Protein AF-0000000074026191 (afdb_homodimer)

Nearest PDB structures (foldseek):
  4g1u-assembly1_B  TM=5.369E-01  e=2.437E-03  Yersinia pestis
  7ytw-assembly1_A  TM=1.952E-01  e=1.202E+00  Mus musculus
  5tsb-assembly1_A  TM=1.803E-01  e=7.243E+00  Bordetella bronchiseptica RB50
  4g1u-assembly1_B  TM=5.316E-01  e=2.113E-03  Yersinia pestis
  5b57-assembly1_A  TM=4.250E-01  e=2.963E-02  Burkholderia cenocepacia J2315

Organism: NCBI:txid312168

Secondary structure (DSSP, 8-state):
-HHHHHHHHHHHHHHHHHHHHHHHHHHHH-GGGG-HHHHHHTHHHHHHHHHHHHHHHHHHHTT---TTHHHHHHHHHHHHHHHHHTS---HHHHHHHHHHHHHHHHHHHHHIIIII---HHHHHHHHHHHHHHHHHHHHHHHT--TTT-B----HHHHHHHH--GGGS-HHHHHHHHHHHHHHHHHHSSHHHHHHHHHHH-HHHHHHTT--HHHHHHHHHHHHHHHHHHHHHHHHHHHT-B-TTTTTTHHHHHHHHHHHTT--TTSS---HHHHHHHHHHHHHHHHHHHHTT--GGGHHHHHHHHHHHHHHHHHHHHS--HHHHHHHHHHHH--/-HHHHHHHHHHHHHHHHHHHHHHHHHHHH-GGGG-HHHHHHTHHHHHHHHHHHHHHHHHHHTT---TTHHHHHHHHHHHHHHHHHTS---HHHHHHHHHHHHHHHHHHHHHIIIII---HHHHHHHHHHHHHHHHHHHHHHHT--TTT-B----HHHHHHHH--GGGS-HHHHHHHHHHHHHHHHHHSSHHHHHHHHHHH-HHHHHHTT--HHHHHHHHHHHHHHHHHHHHHHHHHHHT-B-TTTTTTHHHHHHHHHHHTT--TTSS---HHHHHHHHHHHHHHHHHHHHTT--GGGHHHHHHHHHHHHHHHHHHHHS--HHHHHHHHHHHH--

Structure (mmCIF, N/CA/C/O backbone):
data_AF-0000000074026191-model_v1
#
loop_
_entity.id
_entity.type
_entity.pdbx_description
1 polymer 'Autoinducer 2 import system permease protein LsrD'
#
loop_
_atom_site.group_PDB
_atom_site.id
_atom_site.type_symbol
_atom_site.label_atom_id
_atom_site.label_alt_id
_atom_site.label_comp_id
_atom_site.label_asym_id
_atom_site.label_entity_id
_atom_site.label_seq_id
_atom_site.pdbx_PDB_ins_code
_atom_site.Cartn_x
_atom_site.Cartn_y
_atom_site.Cartn_z
_atom_site.occupancy
_atom_site.B_iso_or_equiv
_atom_site.auth_seq_id
_atom_site.auth_comp_id
_atom_site.auth_asym_id
_atom_site.auth_atom_id
_atom_site.pdbx_PDB_model_num
ATOM 1 N N . MET A 1 1 ? 28.094 -20.75 -5.488 1 48.16 1 MET A N 1
ATOM 2 C CA . MET A 1 1 ? 26.906 -21.312 -6.117 1 48.16 1 MET A CA 1
ATOM 3 C C . MET A 1 1 ? 26.281 -22.406 -5.254 1 48.16 1 MET A C 1
ATOM 5 O O . MET A 1 1 ? 25.062 -22.453 -5.074 1 48.16 1 MET A O 1
ATOM 9 N N . ASN A 1 2 ? 27.219 -23.188 -4.559 1 57.25 2 ASN A N 1
ATOM 10 C CA . ASN A 1 2 ? 26.781 -24.312 -3.73 1 57.25 2 ASN A CA 1
ATOM 11 C C . ASN A 1 2 ? 26.188 -23.828 -2.41 1 57.25 2 ASN A C 1
ATOM 13 O O . ASN A 1 2 ? 25.203 -24.406 -1.925 1 57.25 2 ASN A O 1
ATOM 17 N N . ARG A 1 3 ? 26.766 -22.688 -1.932 1 56.97 3 ARG A N 1
ATOM 18 C CA . ARG A 1 3 ? 26.312 -22.219 -0.625 1 56.97 3 ARG A CA 1
ATOM 19 C C . ARG A 1 3 ? 24.906 -21.625 -0.709 1 56.97 3 ARG A C 1
ATOM 21 O O . ARG A 1 3 ? 24.094 -21.828 0.191 1 56.97 3 ARG A O 1
ATOM 28 N N . LEU A 1 4 ? 24.672 -20.969 -1.833 1 62.81 4 LEU A N 1
ATOM 29 C CA . LEU A 1 4 ? 23.359 -20.359 -2.02 1 62.81 4 LEU A CA 1
ATOM 30 C C . LEU A 1 4 ? 22.281 -21.438 -2.18 1 62.81 4 LEU A C 1
ATOM 32 O O . LEU A 1 4 ? 21.172 -21.281 -1.665 1 62.81 4 LEU A O 1
ATOM 36 N N . LYS A 1 5 ? 22.688 -22.516 -2.828 1 67.38 5 LYS A N 1
ATOM 37 C CA . LYS A 1 5 ? 21.75 -23.625 -3.018 1 67.38 5 LYS A CA 1
ATOM 38 C C . LYS A 1 5 ? 21.469 -24.328 -1.696 1 67.38 5 LYS A C 1
ATOM 40 O O . LYS A 1 5 ? 20.328 -24.719 -1.439 1 67.38 5 LYS A O 1
ATOM 45 N N . GLU A 1 6 ? 22.438 -24.406 -0.909 1 71.38 6 GLU A N 1
ATOM 46 C CA . GLU A 1 6 ? 22.266 -25.047 0.397 1 71.38 6 GLU A CA 1
ATOM 47 C C . GLU A 1 6 ? 21.391 -24.203 1.312 1 71.38 6 GLU A C 1
ATOM 49 O O . GLU A 1 6 ? 20.547 -24.734 2.027 1 71.38 6 GLU A O 1
ATOM 54 N N . LEU A 1 7 ? 21.594 -22.938 1.244 1 70.19 7 LEU A N 1
ATOM 55 C CA . LEU A 1 7 ? 20.797 -22.047 2.08 1 70.19 7 LEU A CA 1
ATOM 56 C C . LEU A 1 7 ? 19.344 -22.031 1.633 1 70.19 7 LEU A C 1
ATOM 58 O O . LEU A 1 7 ? 18.438 -22.016 2.467 1 70.19 7 LEU A O 1
ATOM 62 N N . LYS A 1 8 ? 19.234 -22.094 0.37 1 75.12 8 LYS A N 1
ATOM 63 C CA . LYS A 1 8 ? 17.906 -22.156 -0.202 1 75.12 8 LYS A CA 1
ATOM 64 C C . LYS A 1 8 ? 17.188 -23.453 0.216 1 75.12 8 LYS A C 1
ATOM 66 O O . LYS A 1 8 ? 16.016 -23.438 0.572 1 75.12 8 LYS A O 1
ATOM 71 N N . GLY A 1 9 ? 17.906 -24.453 0.178 1 78.62 9 GLY A N 1
ATOM 72 C CA . GLY A 1 9 ? 17.359 -25.75 0.595 1 78.62 9 GLY A CA 1
ATOM 73 C C . GLY A 1 9 ? 16.984 -25.781 2.064 1 78.62 9 GLY A C 1
ATOM 74 O O . GLY A 1 9 ? 15.945 -26.328 2.432 1 78.62 9 GLY A O 1
ATOM 75 N N . LYS A 1 10 ? 17.719 -25.094 2.797 1 82.06 10 LYS A N 1
ATOM 76 C CA . LYS A 1 10 ? 17.453 -25.062 4.234 1 82.06 10 LYS A CA 1
ATOM 77 C C . LYS A 1 10 ? 16.219 -24.219 4.547 1 82.06 10 LYS A C 1
ATOM 79 O O . LYS A 1 10 ? 15.43 -24.578 5.426 1 82.06 10 LYS A O 1
ATOM 84 N N . TRP A 1 11 ? 16.078 -23.141 3.754 1 88.12 11 TRP A N 1
ATOM 85 C CA . TRP A 1 11 ? 14.914 -22.297 3.984 1 88.12 11 TRP A CA 1
ATOM 86 C C . TRP A 1 11 ? 13.633 -23.016 3.574 1 88.12 11 TRP A C 1
ATOM 88 O O . TRP A 1 11 ? 12.625 -22.953 4.285 1 88.12 11 TRP A O 1
ATOM 98 N N . GLU A 1 12 ? 13.719 -23.719 2.494 1 91.12 12 GLU A N 1
ATOM 99 C CA . GLU A 1 12 ? 12.555 -24.469 2.035 1 91.12 12 GLU A CA 1
ATOM 100 C C . GLU A 1 12 ? 12.188 -25.562 3.02 1 91.12 12 GLU A C 1
ATOM 102 O O . GLU A 1 12 ? 11 -25.828 3.254 1 91.12 12 GLU A O 1
ATOM 107 N N . LEU A 1 13 ? 13.203 -26.141 3.615 1 91.56 13 LEU A N 1
ATOM 108 C CA . LEU A 1 13 ? 12.961 -27.156 4.625 1 91.56 13 LEU A CA 1
ATOM 109 C C . LEU A 1 13 ? 12.305 -26.547 5.863 1 91.56 13 LEU A C 1
ATOM 111 O O . LEU A 1 13 ? 11.43 -27.172 6.473 1 91.56 13 LEU A O 1
ATOM 115 N N . SER A 1 14 ? 12.789 -25.375 6.18 1 91.94 14 SER A N 1
ATOM 116 C CA . SER A 1 14 ? 12.18 -24.703 7.32 1 91.94 14 SER A CA 1
ATOM 117 C C . SER A 1 14 ? 10.711 -24.391 7.059 1 91.94 14 SER A C 1
ATOM 119 O O . SER A 1 14 ? 9.891 -24.453 7.977 1 91.94 14 SER A O 1
ATOM 121 N N . LEU A 1 15 ? 10.383 -24.047 5.836 1 93.88 15 LEU A N 1
ATOM 122 C CA . LEU A 1 15 ? 9 -23.766 5.48 1 93.88 15 LEU A CA 1
ATOM 123 C C . LEU A 1 15 ? 8.148 -25.031 5.562 1 93.88 15 LEU A C 1
ATOM 125 O O . LEU A 1 15 ? 7.004 -24.984 6.012 1 93.88 15 LEU A O 1
ATOM 129 N N . VAL A 1 16 ? 8.758 -26.141 5.168 1 94.94 16 VAL A N 1
ATOM 130 C CA . VAL A 1 16 ? 8.047 -27.406 5.246 1 94.94 16 VAL A CA 1
ATOM 131 C C . VAL A 1 16 ? 7.789 -27.766 6.707 1 94.94 16 VAL A C 1
ATOM 133 O O . VAL A 1 16 ? 6.691 -28.203 7.059 1 94.94 16 VAL A O 1
ATOM 136 N N . LEU A 1 17 ? 8.758 -27.531 7.535 1 94.44 17 LEU A N 1
ATOM 137 C CA . LEU A 1 17 ? 8.594 -27.797 8.961 1 94.44 17 LEU A CA 1
ATOM 138 C C . LEU A 1 17 ? 7.52 -26.891 9.562 1 94.44 17 LEU A C 1
ATOM 140 O O . LEU A 1 17 ? 6.727 -27.344 10.398 1 94.44 17 LEU A O 1
ATOM 144 N N . PHE A 1 18 ? 7.566 -25.656 9.133 1 93 18 PHE A N 1
ATOM 145 C CA . PHE A 1 18 ? 6.551 -24.719 9.594 1 93 18 PHE A CA 1
ATOM 146 C C . PHE A 1 18 ? 5.156 -25.203 9.195 1 93 18 PHE A C 1
ATOM 148 O O . PHE A 1 18 ? 4.211 -25.094 9.977 1 93 18 PHE A O 1
ATOM 155 N N . LEU A 1 19 ? 5.078 -25.688 8 1 93.81 19 LEU A N 1
ATOM 156 C CA . LEU A 1 19 ? 3.809 -26.188 7.484 1 93.81 19 LEU A CA 1
ATOM 157 C C . LEU A 1 19 ? 3.324 -27.391 8.305 1 93.81 19 LEU A C 1
ATOM 159 O O . LEU A 1 19 ? 2.145 -27.469 8.656 1 93.81 19 LEU A O 1
ATOM 163 N N . ILE A 1 20 ? 4.195 -28.281 8.625 1 94.25 20 ILE A N 1
ATOM 164 C CA . ILE A 1 20 ? 3.857 -29.469 9.398 1 94.25 20 ILE A CA 1
ATOM 165 C C . ILE A 1 20 ? 3.406 -29.062 10.797 1 94.25 20 ILE A C 1
ATOM 167 O O . ILE A 1 20 ? 2.404 -29.562 11.312 1 94.25 20 ILE A O 1
ATOM 171 N N . ILE A 1 21 ? 4.09 -28.156 11.391 1 94.44 21 ILE A N 1
ATOM 172 C CA . ILE A 1 21 ? 3.75 -27.672 12.727 1 94.44 21 ILE A CA 1
ATOM 173 C C . ILE A 1 21 ? 2.373 -27.016 12.703 1 94.44 21 ILE A C 1
ATOM 175 O O . ILE A 1 21 ? 1.574 -27.203 13.625 1 94.44 21 ILE A O 1
ATOM 179 N N . GLU A 1 22 ? 2.166 -26.266 11.648 1 92.19 22 GLU A N 1
ATOM 180 C CA . GLU A 1 22 ? 0.875 -25.609 11.508 1 92.19 22 GLU A CA 1
ATOM 181 C C . GLU A 1 22 ? -0.261 -26.625 11.406 1 92.19 22 GLU A C 1
ATOM 183 O O . GLU A 1 22 ? -1.301 -26.453 12.055 1 92.19 22 GLU A O 1
ATOM 188 N N . VAL A 1 23 ? -0.087 -27.656 10.609 1 93.12 23 VAL A N 1
ATOM 189 C CA . VAL A 1 23 ? -1.103 -28.688 10.43 1 93.12 23 VAL A CA 1
ATOM 190 C C . VAL A 1 23 ? -1.346 -29.406 11.758 1 93.12 23 VAL A C 1
ATOM 192 O O . VAL A 1 23 ? -2.492 -29.688 12.117 1 93.12 23 VAL A O 1
ATOM 195 N N . LEU A 1 24 ? -0.285 -29.609 12.508 1 94.62 24 LEU A N 1
ATOM 196 C CA . LEU A 1 24 ? -0.4 -30.281 13.789 1 94.62 24 LEU A CA 1
ATOM 197 C C . LEU A 1 24 ? -1.121 -29.406 14.805 1 94.62 24 LEU A C 1
ATOM 199 O O . LEU A 1 24 ? -2.014 -29.875 15.516 1 94.62 24 LEU A O 1
ATOM 203 N N . ILE A 1 25 ? -0.786 -28.188 14.836 1 93.81 25 ILE A N 1
ATOM 204 C CA . ILE A 1 25 ? -1.361 -27.266 15.82 1 93.81 25 ILE A CA 1
ATOM 205 C C . ILE A 1 25 ? -2.85 -27.078 15.539 1 93.81 25 ILE A C 1
ATOM 207 O O . ILE A 1 25 ? -3.684 -27.266 16.422 1 93.81 25 ILE A O 1
ATOM 211 N N . PHE A 1 26 ? -3.215 -26.766 14.328 1 93.06 26 PHE A N 1
ATOM 212 C CA . PHE A 1 26 ? -4.613 -26.516 13.992 1 93.06 26 PHE A CA 1
ATOM 213 C C . PHE A 1 26 ? -5.41 -27.812 13.984 1 93.06 26 PHE A C 1
ATOM 215 O O . PHE A 1 26 ? -6.605 -27.812 14.281 1 93.06 26 PHE A O 1
ATOM 222 N N . GLY A 1 27 ? -4.758 -28.906 13.648 1 92.88 27 GLY A N 1
ATOM 223 C CA . GLY A 1 27 ? -5.402 -30.219 13.734 1 92.88 27 GLY A CA 1
ATOM 224 C C . GLY A 1 27 ? -5.77 -30.609 15.148 1 92.88 27 GLY A C 1
ATOM 225 O O . GLY A 1 27 ? -6.793 -31.266 15.3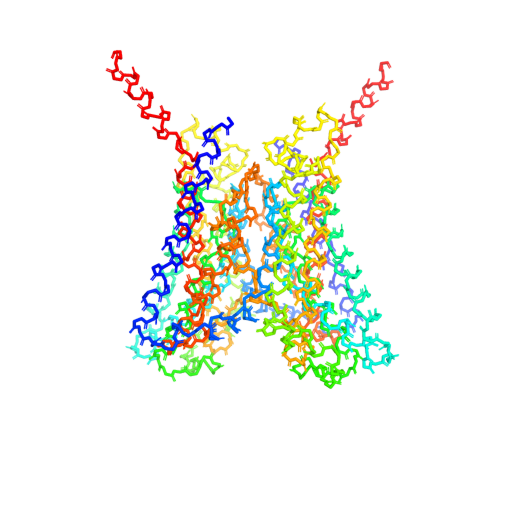75 1 92.88 27 GLY A O 1
ATOM 226 N N . MET A 1 28 ? -4.945 -30.172 16.062 1 94.06 28 MET A N 1
ATOM 227 C CA . MET A 1 28 ? -5.211 -30.453 17.469 1 94.06 28 MET A CA 1
ATOM 228 C C . MET A 1 28 ? -6.363 -29.594 17.984 1 94.06 28 MET A C 1
ATOM 230 O O . MET A 1 28 ? -7.113 -30.016 18.875 1 94.06 28 MET A O 1
ATOM 234 N N . ILE A 1 29 ? -6.48 -28.5 17.438 1 92.62 29 ILE A N 1
ATOM 235 C CA . ILE A 1 29 ? -7.555 -27.594 17.828 1 92.62 29 ILE A CA 1
ATOM 236 C C . ILE A 1 29 ? -8.875 -28.062 17.203 1 92.62 29 ILE A C 1
ATOM 238 O O . ILE A 1 29 ? -9.914 -28.062 17.875 1 92.62 29 ILE A O 1
ATOM 242 N N . ASN A 1 30 ? -8.859 -28.453 15.938 1 92.5 30 ASN A N 1
ATOM 243 C CA . ASN A 1 30 ? -10.008 -28.953 15.195 1 92.5 30 ASN A CA 1
ATOM 244 C C . ASN A 1 30 ? -9.641 -30.172 14.352 1 92.5 30 ASN A C 1
ATOM 246 O O . ASN A 1 30 ? -9.047 -30.031 13.281 1 92.5 30 ASN A O 1
ATOM 250 N N . PRO A 1 31 ? -10.078 -31.297 14.727 1 91.56 31 PRO A N 1
ATOM 251 C CA . PRO A 1 31 ? -9.688 -32.531 14.055 1 91.56 31 PRO A CA 1
ATOM 252 C C . PRO A 1 31 ? -10.109 -32.562 12.586 1 91.56 31 PRO A C 1
ATOM 254 O O . PRO A 1 31 ? -9.555 -33.344 11.805 1 91.56 31 PRO A O 1
ATOM 257 N N . ARG A 1 32 ? -11.008 -31.766 12.203 1 90.62 32 ARG A N 1
ATOM 258 C CA . ARG A 1 32 ? -11.422 -31.703 10.805 1 90.62 32 ARG A CA 1
ATOM 259 C C . ARG A 1 32 ? -10.289 -31.188 9.922 1 90.62 32 ARG A C 1
ATOM 261 O O . ARG A 1 32 ? -10.289 -31.422 8.711 1 90.62 32 ARG A O 1
ATOM 268 N N . PHE A 1 33 ? -9.375 -30.578 10.555 1 92.12 33 PHE A N 1
ATOM 269 C CA . PHE A 1 33 ? -8.25 -30 9.828 1 92.12 33 PHE A CA 1
ATOM 270 C C . PHE A 1 33 ? -7.355 -31.109 9.258 1 92.12 33 PHE A C 1
ATOM 272 O O . PHE A 1 33 ? -6.629 -30.875 8.289 1 92.12 33 PHE A O 1
ATOM 279 N N . PHE A 1 34 ? -7.516 -32.312 9.773 1 91.31 34 PHE A N 1
ATOM 280 C CA . PHE A 1 34 ? -6.68 -33.438 9.305 1 91.31 34 PHE A CA 1
ATOM 281 C C . PHE A 1 34 ? -7.293 -34.094 8.078 1 91.31 34 PHE A C 1
ATOM 283 O O . PHE A 1 34 ? -6.629 -34.875 7.391 1 91.31 34 PHE A O 1
ATOM 290 N N . LYS A 1 35 ? -8.539 -33.781 7.754 1 90.81 35 LYS A N 1
ATOM 291 C CA . LYS A 1 35 ? -9.211 -34.375 6.605 1 90.81 35 LYS A CA 1
ATOM 292 C C . LYS A 1 35 ? -8.656 -33.812 5.297 1 90.81 35 LYS A C 1
ATOM 294 O O . LYS A 1 35 ? -8.633 -32.594 5.086 1 90.81 35 LYS A O 1
ATOM 299 N N . ILE A 1 36 ? -8.289 -34.688 4.508 1 88.19 36 ILE A N 1
ATOM 300 C CA . ILE A 1 36 ? -7.625 -34.312 3.26 1 88.19 36 ILE A CA 1
ATOM 301 C C . ILE A 1 36 ? -8.562 -33.469 2.402 1 88.19 36 ILE A C 1
ATOM 303 O O . ILE A 1 36 ? -8.109 -32.562 1.697 1 88.19 36 ILE A O 1
ATOM 307 N N . ASN A 1 37 ? -9.852 -33.875 2.457 1 87.31 37 ASN A N 1
ATOM 308 C CA . ASN A 1 37 ? -10.812 -33.125 1.666 1 87.31 37 ASN A CA 1
ATOM 309 C C . ASN A 1 37 ? -10.898 -31.656 2.121 1 87.31 37 ASN A C 1
ATOM 311 O O . ASN A 1 37 ? -11.078 -30.75 1.301 1 87.31 37 ASN A O 1
ATOM 315 N N . VAL A 1 38 ? -10.742 -31.516 3.387 1 87.56 38 VAL A N 1
ATOM 316 C CA . VAL A 1 38 ? -10.789 -30.172 3.941 1 87.56 38 VAL A CA 1
ATOM 317 C C . VAL A 1 38 ? -9.555 -29.391 3.514 1 87.56 38 VAL A C 1
ATOM 319 O O . VAL A 1 38 ? -9.656 -28.234 3.061 1 87.56 38 VAL A O 1
ATOM 322 N N . LEU A 1 39 ? -8.484 -29.984 3.527 1 87.69 39 LEU A N 1
ATOM 323 C CA . LEU A 1 39 ? -7.23 -29.344 3.156 1 87.69 39 LEU A CA 1
ATOM 324 C C . LEU A 1 39 ? -7.191 -29.047 1.659 1 87.69 39 LEU A C 1
ATOM 326 O O . LEU A 1 39 ? -6.73 -27.984 1.243 1 87.69 39 LEU A O 1
ATOM 330 N N . MET A 1 40 ? -7.691 -29.969 0.895 1 86 40 MET A N 1
ATOM 331 C CA . MET A 1 40 ? -7.695 -29.766 -0.553 1 86 40 MET A CA 1
ATOM 332 C C . MET A 1 40 ? -8.641 -28.641 -0.946 1 86 40 MET A C 1
ATOM 334 O O . MET A 1 40 ? -8.305 -27.812 -1.799 1 86 40 MET A O 1
ATOM 338 N N . ASN A 1 41 ? -9.773 -28.594 -0.265 1 83.38 41 ASN A N 1
ATOM 339 C CA . ASN A 1 41 ? -10.758 -27.578 -0.585 1 83.38 41 ASN A CA 1
ATOM 340 C C . ASN A 1 41 ? -10.312 -26.203 -0.094 1 83.38 41 ASN A C 1
ATOM 342 O O . ASN A 1 41 ? -10.766 -25.172 -0.613 1 83.38 41 ASN A O 1
ATOM 346 N N . SER A 1 42 ? -9.391 -26.25 0.842 1 85.12 42 SER A N 1
ATOM 347 C CA . SER A 1 42 ? -8.891 -24.984 1.366 1 85.12 42 SER A CA 1
ATOM 348 C C . SER A 1 42 ? -8.062 -24.234 0.324 1 85.12 42 SER A C 1
ATOM 350 O O . SER A 1 42 ? -7.867 -23.031 0.424 1 85.12 42 SER A O 1
ATOM 352 N N . ALA A 1 43 ? -7.637 -24.922 -0.669 1 86.19 43 ALA A N 1
ATOM 353 C CA . ALA A 1 43 ? -6.855 -24.312 -1.738 1 86.19 43 ALA A CA 1
ATOM 354 C C . ALA A 1 43 ? -7.656 -23.219 -2.445 1 86.19 43 ALA A C 1
ATOM 356 O O . ALA A 1 43 ? -7.086 -22.25 -2.947 1 86.19 43 ALA A O 1
ATOM 357 N N . ASN A 1 44 ? -8.945 -23.375 -2.453 1 84 44 ASN A N 1
ATOM 358 C CA . ASN A 1 44 ? -9.805 -22.391 -3.102 1 84 44 ASN A CA 1
ATOM 359 C C . ASN A 1 44 ? -9.68 -21.031 -2.447 1 84 44 ASN A C 1
ATOM 361 O O . ASN A 1 44 ? -9.852 -20 -3.107 1 84 44 ASN A O 1
ATOM 365 N N . ASP A 1 45 ? -9.172 -21.078 -1.211 1 78.62 45 ASP A N 1
ATOM 366 C CA . ASP A 1 45 ? -9.164 -19.828 -0.443 1 78.62 45 ASP A CA 1
ATOM 367 C C . ASP A 1 45 ? -7.844 -19.078 -0.632 1 78.62 45 ASP A C 1
ATOM 369 O O . ASP A 1 45 ? -7.781 -17.859 -0.434 1 78.62 45 ASP A O 1
ATOM 373 N N . PHE A 1 46 ? -6.836 -19.812 -0.991 1 87.5 46 PHE A N 1
ATOM 374 C CA . PHE A 1 46 ? -5.57 -19.094 -1.021 1 87.5 46 PHE A CA 1
ATOM 375 C C . PHE A 1 46 ? -4.965 -19.109 -2.42 1 87.5 46 PHE A C 1
ATOM 377 O O . PHE A 1 46 ? -3.93 -18.5 -2.664 1 87.5 46 PHE A O 1
ATOM 384 N N . VAL A 1 47 ? -5.613 -19.781 -3.375 1 92.5 47 VAL A N 1
ATOM 385 C CA . VAL A 1 47 ? -5.07 -19.922 -4.723 1 92.5 47 VAL A CA 1
ATOM 386 C C . VAL A 1 47 ? -4.938 -18.547 -5.375 1 92.5 47 VAL A C 1
ATOM 388 O O . VAL A 1 47 ? -4 -18.297 -6.137 1 92.5 47 VAL A O 1
ATOM 391 N N . THR A 1 48 ? -5.848 -17.688 -5.059 1 92.88 48 THR A N 1
ATOM 392 C CA . THR A 1 48 ? -5.812 -16.328 -5.605 1 92.88 48 THR A CA 1
ATOM 393 C C . THR A 1 48 ? -4.52 -15.625 -5.211 1 92.88 48 THR A C 1
ATOM 395 O O . THR A 1 48 ? -3.875 -14.984 -6.043 1 92.88 48 THR A O 1
ATOM 398 N N . VAL A 1 49 ? -4.125 -15.797 -4.027 1 94.5 49 VAL A N 1
ATOM 399 C CA . VAL A 1 49 ? -2.891 -15.211 -3.508 1 94.5 49 VAL A CA 1
ATOM 400 C C . VAL A 1 49 ? -1.685 -15.906 -4.133 1 94.5 49 VAL A C 1
ATOM 402 O O . VAL A 1 49 ? -0.745 -15.25 -4.582 1 94.5 49 VAL A O 1
ATOM 405 N N . ALA A 1 50 ? -1.794 -17.156 -4.191 1 95.62 50 ALA A N 1
ATOM 406 C CA . ALA A 1 50 ? -0.668 -17.984 -4.641 1 95.62 50 ALA A CA 1
ATOM 407 C C . ALA A 1 50 ? -0.32 -17.688 -6.094 1 95.62 50 ALA A C 1
ATOM 409 O O . ALA A 1 50 ? 0.856 -17.578 -6.449 1 95.62 50 ALA A O 1
ATOM 410 N N . ILE A 1 51 ? -1.344 -17.531 -6.891 1 96.56 51 ILE A N 1
ATOM 411 C CA . ILE A 1 51 ? -1.148 -17.266 -8.312 1 96.56 51 ILE A CA 1
ATOM 412 C C . ILE A 1 51 ? -0.36 -15.969 -8.492 1 96.56 51 ILE A C 1
ATOM 414 O O . ILE A 1 51 ? 0.643 -15.938 -9.211 1 96.56 51 ILE A O 1
ATOM 418 N N . ILE A 1 52 ? -0.732 -15 -7.832 1 97.94 52 ILE A N 1
ATOM 419 C CA . ILE A 1 52 ? -0.1 -13.695 -7.984 1 97.94 52 ILE A CA 1
ATOM 420 C C . ILE A 1 52 ? 1.287 -13.711 -7.348 1 97.94 52 ILE A C 1
ATOM 422 O O . ILE A 1 52 ? 2.236 -13.141 -7.891 1 97.94 52 ILE A O 1
ATOM 426 N N . ALA A 1 53 ? 1.404 -14.383 -6.223 1 98.19 53 ALA A N 1
ATOM 427 C CA . ALA A 1 53 ? 2.66 -14.414 -5.477 1 98.19 53 ALA A CA 1
ATOM 428 C C . ALA A 1 53 ? 3.779 -15.023 -6.312 1 98.19 53 ALA A C 1
ATOM 430 O O . ALA A 1 53 ? 4.922 -14.57 -6.262 1 98.19 53 ALA A O 1
ATOM 431 N N . LEU A 1 54 ? 3.465 -16.016 -7.09 1 98.25 54 LEU A N 1
ATOM 432 C CA . LEU A 1 54 ? 4.461 -16.688 -7.914 1 98.25 54 LEU A CA 1
ATOM 433 C C . LEU A 1 54 ? 5.121 -15.711 -8.883 1 98.25 54 LEU A C 1
ATOM 435 O O . LEU A 1 54 ? 6.344 -15.703 -9.023 1 98.25 54 LEU A O 1
ATOM 439 N N . PHE A 1 55 ? 4.367 -14.852 -9.422 1 98.44 55 PHE A N 1
ATOM 440 C CA . PHE A 1 55 ? 4.91 -13.953 -10.43 1 98.44 55 PHE A CA 1
ATOM 441 C C . PHE A 1 55 ? 5.383 -12.648 -9.797 1 98.44 55 PHE A C 1
ATOM 443 O O . PHE A 1 55 ? 6.25 -11.961 -10.344 1 98.44 55 PHE A O 1
ATOM 450 N N . MET A 1 56 ? 4.801 -12.328 -8.68 1 98 56 MET A N 1
ATOM 451 C CA . MET A 1 56 ? 5.332 -11.211 -7.902 1 98 56 MET A CA 1
ATOM 452 C C . MET A 1 56 ? 6.777 -11.469 -7.496 1 98 56 MET A C 1
ATOM 454 O O . MET A 1 56 ? 7.574 -10.531 -7.391 1 98 56 MET A O 1
ATOM 458 N N . SER A 1 57 ? 7.121 -12.703 -7.293 1 98 57 SER A N 1
ATOM 459 C CA . SER A 1 57 ? 8.5 -13.055 -6.977 1 98 57 SER A CA 1
ATOM 460 C C . SER A 1 57 ? 9.469 -12.523 -8.031 1 98 57 SER A C 1
ATOM 462 O O . SER A 1 57 ? 10.57 -12.086 -7.703 1 98 57 SER A O 1
ATOM 464 N N . LEU A 1 58 ? 9.031 -12.531 -9.266 1 98.44 58 LEU A N 1
ATOM 465 C CA . LEU A 1 58 ? 9.883 -12.055 -10.352 1 98.44 58 LEU A CA 1
ATOM 466 C C . LEU A 1 58 ? 10.133 -10.555 -10.227 1 98.44 58 LEU A C 1
ATOM 468 O O . LEU A 1 58 ? 11.266 -10.094 -10.398 1 98.44 58 LEU A O 1
ATOM 472 N N . VAL A 1 59 ? 9.102 -9.828 -9.906 1 98.06 59 VAL A N 1
ATOM 473 C CA . VAL A 1 59 ? 9.203 -8.375 -9.766 1 98.06 59 VAL A CA 1
ATOM 474 C C . VAL A 1 59 ? 10.109 -8.039 -8.586 1 98.06 59 VAL A C 1
ATOM 476 O O . VAL A 1 59 ? 10.93 -7.129 -8.664 1 98.06 59 VAL A O 1
ATOM 479 N N . ILE A 1 60 ? 9.938 -8.805 -7.512 1 96.62 60 ILE A N 1
ATOM 480 C CA . ILE A 1 60 ? 10.727 -8.516 -6.316 1 96.62 60 ILE A CA 1
ATOM 481 C C . ILE A 1 60 ? 12.188 -8.891 -6.555 1 96.62 60 ILE A C 1
ATOM 483 O O . ILE A 1 60 ? 13.094 -8.195 -6.098 1 96.62 60 ILE A O 1
ATOM 487 N N . ILE A 1 61 ? 12.461 -9.891 -7.312 1 96.94 61 ILE A N 1
ATOM 488 C CA . ILE A 1 61 ? 13.828 -10.305 -7.613 1 96.94 61 ILE A CA 1
ATOM 489 C C . ILE A 1 61 ? 14.539 -9.211 -8.414 1 96.94 61 ILE A C 1
ATOM 491 O O . ILE A 1 61 ? 15.734 -8.984 -8.234 1 96.94 61 ILE A O 1
ATOM 495 N N . VAL A 1 62 ? 13.789 -8.492 -9.273 1 96.88 62 VAL A N 1
ATOM 496 C CA . VAL A 1 62 ? 14.438 -7.449 -10.062 1 96.88 62 VAL A CA 1
ATOM 497 C C . VAL A 1 62 ? 14.547 -6.168 -9.234 1 96.88 62 VAL A C 1
ATOM 499 O O . VAL A 1 62 ? 15.109 -5.168 -9.695 1 96.88 62 VAL A O 1
ATOM 502 N N . GLY A 1 63 ? 13.969 -6.215 -8.094 1 93.06 63 GLY A N 1
ATOM 503 C CA . GLY A 1 63 ? 14.188 -5.102 -7.188 1 93.06 63 GLY A CA 1
ATOM 504 C C . GLY A 1 63 ? 12.977 -4.191 -7.062 1 93.06 63 GLY A C 1
ATOM 505 O O . GLY A 1 63 ? 13.109 -3.02 -6.703 1 93.06 63 GLY A O 1
ATOM 506 N N . GLY A 1 64 ? 11.789 -4.676 -7.379 1 93.38 64 GLY A N 1
ATOM 507 C CA . GLY A 1 64 ? 10.578 -3.881 -7.285 1 93.38 64 GLY A CA 1
ATOM 508 C C . GLY A 1 64 ? 9.453 -4.59 -6.555 1 93.38 64 GLY A C 1
ATOM 509 O O . GLY A 1 64 ? 9.617 -5.73 -6.109 1 93.38 64 GLY A O 1
ATOM 510 N N . ILE A 1 65 ? 8.398 -3.887 -6.297 1 94 65 ILE A N 1
ATOM 511 C CA . ILE A 1 65 ? 7.156 -4.434 -5.762 1 94 65 ILE A CA 1
ATOM 512 C C . ILE A 1 65 ? 5.965 -3.795 -6.469 1 94 65 ILE A C 1
ATOM 514 O O . ILE A 1 65 ? 5.895 -2.568 -6.598 1 94 65 ILE A O 1
ATOM 518 N N . ASP A 1 66 ? 5.16 -4.609 -6.969 1 96.38 66 ASP A N 1
ATOM 519 C CA . ASP A 1 66 ? 3.959 -4.113 -7.633 1 96.38 66 ASP A CA 1
ATOM 520 C C . ASP A 1 66 ? 2.754 -4.16 -6.695 1 96.38 66 ASP A C 1
ATOM 522 O O . ASP A 1 66 ? 2.154 -5.219 -6.496 1 96.38 66 ASP A O 1
ATOM 526 N N . ILE A 1 67 ? 2.332 -3.059 -6.238 1 92.75 67 ILE A N 1
ATOM 527 C CA . ILE A 1 67 ? 1.272 -2.98 -5.242 1 92.75 67 ILE A CA 1
ATOM 528 C C . ILE A 1 67 ? -0.086 -2.908 -5.934 1 92.75 67 ILE A C 1
ATOM 530 O O . ILE A 1 67 ? -1.127 -3.074 -5.293 1 92.75 67 ILE A O 1
ATOM 534 N N . SER A 1 68 ? -0.157 -2.822 -7.191 1 95.56 68 SER A N 1
ATOM 535 C CA . SER A 1 68 ? -1.395 -2.564 -7.922 1 95.56 68 SER A CA 1
ATOM 536 C C . SER A 1 68 ? -2.131 -3.863 -8.234 1 95.56 68 SER A C 1
ATOM 538 O O . SER A 1 68 ? -3.244 -3.838 -8.766 1 95.56 68 SER A O 1
ATOM 540 N N . MET A 1 69 ? -1.561 -4.969 -7.91 1 95.69 69 MET A N 1
ATOM 541 C CA . MET A 1 69 ? -2.104 -6.258 -8.336 1 95.69 69 MET A CA 1
ATOM 542 C C . MET A 1 69 ? -3.533 -6.438 -7.84 1 95.69 69 MET A C 1
ATOM 544 O O . MET A 1 69 ? -4.375 -6.996 -8.539 1 95.69 69 MET A O 1
ATOM 548 N N . GLY A 1 70 ? -3.793 -6.023 -6.664 1 94.44 70 GLY A N 1
ATOM 549 C CA . GLY A 1 70 ? -5.141 -6.148 -6.137 1 94.44 70 GLY A CA 1
ATOM 550 C C . GLY A 1 70 ? -6.176 -5.398 -6.953 1 94.44 70 GLY A C 1
ATOM 551 O O . GLY A 1 70 ? -7.258 -5.922 -7.227 1 94.44 70 GLY A O 1
ATOM 552 N N . SER A 1 71 ? -5.855 -4.191 -7.301 1 95.19 71 SER A N 1
ATOM 553 C CA . SER A 1 71 ? -6.773 -3.385 -8.102 1 95.19 71 SER A CA 1
ATOM 554 C C . SER A 1 71 ? -6.938 -3.959 -9.5 1 95.19 71 SER A C 1
ATOM 556 O O . SER A 1 71 ? -8.008 -3.855 -10.102 1 95.19 71 SER A O 1
ATOM 558 N N . VAL A 1 72 ? -5.902 -4.582 -9.992 1 97.44 72 VAL A N 1
ATOM 559 C CA . VAL A 1 72 ? -5.98 -5.211 -11.305 1 97.44 72 VAL A CA 1
ATOM 560 C C . VAL A 1 72 ? -6.922 -6.414 -11.242 1 97.44 72 VAL A C 1
ATOM 562 O O . VAL A 1 72 ? -7.676 -6.664 -12.188 1 97.44 72 VAL A O 1
ATOM 565 N N . VAL A 1 73 ? -6.898 -7.137 -10.148 1 97.06 73 VAL A N 1
ATOM 566 C CA . VAL A 1 73 ? -7.824 -8.242 -9.945 1 97.06 73 VAL A CA 1
ATOM 567 C C . VAL A 1 73 ? -9.266 -7.742 -10.039 1 97.06 73 VAL A C 1
ATOM 569 O O . VAL A 1 73 ? -10.078 -8.305 -10.766 1 97.06 73 VAL A O 1
ATOM 572 N N . GLY A 1 74 ? -9.516 -6.688 -9.312 1 94.88 74 GLY A N 1
ATOM 573 C CA . GLY A 1 74 ? -10.852 -6.109 -9.344 1 94.88 74 GLY A CA 1
ATOM 574 C C . GLY A 1 74 ? -11.25 -5.602 -10.711 1 94.88 74 GLY A C 1
ATOM 575 O O . GLY A 1 74 ? -12.359 -5.852 -11.18 1 94.88 74 GLY A O 1
ATOM 576 N N . LEU A 1 75 ? -10.367 -4.93 -11.336 1 95.5 75 LEU A N 1
ATOM 577 C CA . LEU A 1 75 ? -10.633 -4.352 -12.648 1 95.5 75 LEU A CA 1
ATOM 578 C C . LEU A 1 75 ? -10.922 -5.445 -13.672 1 95.5 75 LEU A C 1
ATOM 580 O O . LEU A 1 75 ? -11.883 -5.344 -14.438 1 95.5 75 LEU A O 1
ATOM 584 N N . THR A 1 76 ? -10.117 -6.461 -13.703 1 96.56 76 THR A N 1
ATOM 585 C CA . THR A 1 76 ? -10.281 -7.523 -14.688 1 96.56 76 THR A CA 1
ATOM 586 C C . THR A 1 76 ? -11.547 -8.328 -14.406 1 96.56 76 THR A C 1
ATOM 588 O O . THR A 1 76 ? -12.203 -8.812 -15.328 1 96.56 76 THR A O 1
ATOM 591 N N . SER A 1 77 ? -11.867 -8.477 -13.156 1 94.31 77 SER A N 1
ATOM 592 C CA . SER A 1 77 ? -13.133 -9.117 -12.797 1 94.31 77 SER A CA 1
ATOM 593 C C . SER A 1 77 ? -14.32 -8.359 -13.367 1 94.31 77 SER A C 1
ATOM 595 O O . SER A 1 77 ? -15.195 -8.945 -14.008 1 94.31 77 SER A O 1
ATOM 597 N N . VAL A 1 78 ? -14.312 -7.102 -13.211 1 92.69 78 VAL A N 1
ATOM 598 C CA . VAL A 1 78 ? -15.414 -6.246 -13.648 1 92.69 78 VAL A CA 1
ATOM 599 C C . VAL A 1 78 ? -15.469 -6.215 -15.18 1 92.69 78 VAL A C 1
ATOM 601 O O . VAL A 1 78 ? -16.547 -6.273 -15.766 1 92.69 78 VAL A O 1
ATOM 604 N N . VAL A 1 79 ? -14.328 -6.09 -15.773 1 93.56 79 VAL A N 1
ATOM 605 C CA . VAL A 1 79 ? -14.266 -6.047 -17.234 1 93.56 79 VAL A CA 1
ATOM 606 C C . VAL A 1 79 ? -14.844 -7.336 -17.812 1 93.56 79 VAL A C 1
ATOM 608 O O . VAL A 1 79 ? -15.664 -7.297 -18.734 1 93.56 79 VAL A O 1
ATOM 611 N N . MET A 1 80 ? -14.484 -8.414 -17.266 1 92.81 80 MET A N 1
ATOM 612 C CA . MET A 1 80 ? -15 -9.695 -17.75 1 92.81 80 MET A CA 1
ATOM 613 C C . MET A 1 80 ? -16.516 -9.781 -17.547 1 92.81 80 MET A C 1
ATOM 615 O O . MET A 1 80 ? -17.234 -10.203 -18.453 1 92.81 80 MET A O 1
ATOM 619 N N . GLY A 1 81 ? -16.969 -9.469 -16.391 1 89.38 81 GLY A N 1
ATOM 620 C CA . GLY A 1 81 ? -18.391 -9.508 -16.094 1 89.38 81 GLY A CA 1
ATOM 621 C C . GLY A 1 81 ? -19.219 -8.641 -17.031 1 89.38 81 GLY A C 1
ATOM 622 O O . GLY A 1 81 ? -20.266 -9.062 -17.516 1 89.38 81 GLY A O 1
ATOM 623 N N . LEU A 1 82 ? -18.719 -7.508 -17.297 1 89.31 82 LEU A N 1
ATOM 624 C CA . LEU A 1 82 ? -19.453 -6.57 -18.125 1 89.31 82 LEU A CA 1
ATOM 625 C C . LEU A 1 82 ? -19.469 -7.035 -19.578 1 89.31 82 LEU A C 1
ATOM 627 O O . LEU A 1 82 ? -20.484 -6.895 -20.281 1 89.31 82 LEU A O 1
ATOM 631 N N . LEU A 1 83 ? -18.344 -7.508 -20.047 1 90.19 83 LEU A N 1
ATOM 632 C CA . LEU A 1 83 ? -18.281 -7.996 -21.406 1 90.19 83 LEU A CA 1
ATOM 633 C C . LEU A 1 83 ? -19.219 -9.172 -21.625 1 90.19 83 LEU A C 1
ATOM 635 O O . LEU A 1 83 ? -19.844 -9.297 -22.672 1 90.19 83 LEU A O 1
ATOM 639 N N . TRP A 1 84 ? -19.406 -9.961 -20.625 1 89.62 84 TRP A N 1
ATOM 640 C CA . TRP A 1 84 ? -20.297 -11.117 -20.703 1 89.62 84 TRP A CA 1
ATOM 641 C C . TRP A 1 84 ? -21.75 -10.695 -20.562 1 89.62 84 TRP A C 1
ATOM 643 O O . TRP A 1 84 ? -22.594 -11.055 -21.391 1 89.62 84 TRP A O 1
ATOM 653 N N . GLN A 1 85 ? -22.047 -9.93 -19.625 1 85.75 85 GLN A N 1
ATOM 654 C CA . GLN A 1 85 ? -23.438 -9.609 -19.312 1 85.75 85 GLN A CA 1
ATOM 655 C C . GLN A 1 85 ? -23.969 -8.516 -20.234 1 85.75 85 GLN A C 1
ATOM 657 O O . GLN A 1 85 ? -25.078 -8.633 -20.75 1 85.75 85 GLN A O 1
ATOM 662 N N . GLU A 1 86 ? -23.25 -7.477 -20.375 1 82.88 86 GLU A N 1
ATOM 663 C CA . GLU A 1 86 ? -23.75 -6.309 -21.094 1 82.88 86 GLU A CA 1
ATOM 664 C C . GLU A 1 86 ? -23.547 -6.457 -22.594 1 82.88 86 GLU A C 1
ATOM 666 O O . GLU A 1 86 ? -24.422 -6.102 -23.375 1 82.88 86 GLU A O 1
ATOM 671 N N . LEU A 1 87 ? -22.422 -6.965 -22.969 1 85.19 87 LEU A N 1
ATOM 672 C CA . LEU A 1 87 ? -22.141 -7.051 -24.391 1 85.19 87 LEU A CA 1
ATOM 673 C C . LEU A 1 87 ? -22.484 -8.43 -24.938 1 85.19 87 LEU A C 1
ATOM 675 O O . LEU A 1 87 ? -22.438 -8.656 -26.156 1 85.19 87 LEU A O 1
ATOM 679 N N . GLY A 1 88 ? -22.75 -9.352 -24.062 1 86.44 88 GLY A N 1
ATOM 680 C CA . GLY A 1 88 ? -23.188 -10.672 -24.469 1 86.44 88 GLY A CA 1
ATOM 681 C C . GLY A 1 88 ? -22.094 -11.508 -25.094 1 86.44 88 GLY A C 1
ATOM 682 O O . GLY A 1 88 ? -22.359 -12.414 -25.891 1 86.44 88 GLY A O 1
ATOM 683 N N . LEU A 1 89 ? -20.922 -11.164 -24.812 1 89.81 89 LEU A N 1
ATOM 684 C CA . LEU A 1 89 ? -19.812 -11.914 -25.359 1 89.81 89 LEU A CA 1
ATOM 685 C C . LEU A 1 89 ? -19.688 -13.281 -24.703 1 89.81 89 LEU A C 1
ATOM 687 O O . LEU A 1 89 ? -20.109 -13.461 -23.547 1 89.81 89 LEU A O 1
ATOM 691 N N . ASN A 1 90 ? -19.125 -14.172 -25.547 1 92.75 90 ASN A N 1
ATOM 692 C CA . ASN A 1 90 ? -18.781 -15.461 -24.969 1 92.75 90 ASN A CA 1
ATOM 693 C C . ASN A 1 90 ? -17.828 -15.305 -23.781 1 92.75 90 ASN A C 1
ATOM 695 O O . ASN A 1 90 ? -16.922 -14.492 -23.828 1 92.75 90 ASN A O 1
ATOM 699 N N . ILE A 1 91 ? -18.062 -16.094 -22.766 1 90.75 91 ILE A N 1
ATOM 700 C CA . ILE A 1 91 ? -17.328 -15.977 -21.516 1 90.75 91 ILE A CA 1
ATOM 701 C C . ILE A 1 91 ? -15.836 -16.188 -21.766 1 90.75 91 ILE A C 1
ATOM 703 O O . ILE A 1 91 ? -15 -15.523 -21.141 1 90.75 91 ILE A O 1
ATOM 707 N N . TRP A 1 92 ? -15.461 -17 -22.672 1 92.62 92 TRP A N 1
ATOM 708 C CA . TRP A 1 92 ? -14.055 -17.281 -22.953 1 92.62 92 TRP A CA 1
ATOM 709 C C . TRP A 1 92 ? -13.383 -16.125 -23.672 1 92.62 92 TRP A C 1
ATOM 711 O O . TRP A 1 92 ? -12.203 -15.844 -23.453 1 92.62 92 TRP A O 1
ATOM 721 N N . ILE A 1 93 ? -14.141 -15.461 -24.484 1 93.81 93 ILE A N 1
ATOM 722 C CA . ILE A 1 93 ? -13.641 -14.258 -25.141 1 93.81 93 ILE A CA 1
ATOM 723 C C . ILE A 1 93 ? -13.477 -13.141 -24.109 1 93.81 93 ILE A C 1
ATOM 725 O O . ILE A 1 93 ? -12.469 -12.43 -24.109 1 93.81 93 ILE A O 1
ATOM 729 N N . ALA A 1 94 ? -14.5 -13.07 -23.25 1 93.88 94 ALA A N 1
ATOM 730 C CA . ALA A 1 94 ? -14.438 -12.078 -22.188 1 93.88 94 ALA A CA 1
ATOM 731 C C . ALA A 1 94 ? -13.219 -12.312 -21.297 1 93.88 94 ALA A C 1
ATOM 733 O O . ALA A 1 94 ? -12.547 -11.359 -20.891 1 93.88 94 ALA A O 1
ATOM 734 N N . LEU A 1 95 ? -12.938 -13.547 -21.062 1 94.31 95 LEU A N 1
ATOM 735 C CA . LEU A 1 95 ? -11.781 -13.922 -20.266 1 94.31 95 LEU A CA 1
ATOM 736 C C . LEU A 1 95 ? -10.484 -13.508 -20.938 1 94.31 95 LEU A C 1
ATOM 738 O O . LEU A 1 95 ? -9.57 -12.984 -20.297 1 94.31 95 LEU A O 1
ATOM 742 N N . SER A 1 96 ? -10.383 -13.727 -22.188 1 96.38 96 SER A N 1
ATOM 743 C CA . SER A 1 96 ? -9.18 -13.383 -22.953 1 96.38 96 SER A CA 1
ATOM 744 C C . SER A 1 96 ? -8.938 -11.883 -22.953 1 96.38 96 SER A C 1
ATOM 746 O O . SER A 1 96 ? -7.801 -11.43 -22.844 1 96.38 96 SER A O 1
ATOM 748 N N . ILE A 1 97 ? -10 -11.18 -23.062 1 96.25 97 ILE A N 1
ATOM 749 C CA . ILE A 1 97 ? -9.891 -9.727 -23.062 1 96.25 97 ILE A CA 1
ATOM 750 C C . ILE A 1 97 ? -9.477 -9.234 -21.688 1 96.25 97 ILE A C 1
ATOM 752 O O . ILE A 1 97 ? -8.648 -8.328 -21.562 1 96.25 97 ILE A O 1
ATOM 756 N N . ALA A 1 98 ? -10.047 -9.828 -20.641 1 95.94 98 ALA A N 1
ATOM 757 C CA . ALA A 1 98 ? -9.68 -9.469 -19.266 1 95.94 98 ALA A CA 1
ATOM 758 C C . ALA A 1 98 ? -8.195 -9.719 -19.016 1 95.94 98 ALA A C 1
ATOM 760 O O . ALA A 1 98 ? -7.531 -8.922 -18.344 1 95.94 98 ALA A O 1
ATOM 761 N N . ILE A 1 99 ? -7.695 -10.789 -19.562 1 97.56 99 ILE A N 1
ATOM 762 C CA . ILE A 1 99 ? -6.277 -11.102 -19.422 1 97.56 99 ILE A CA 1
ATOM 763 C C . ILE A 1 99 ? -5.441 -10.055 -20.156 1 97.56 99 ILE A C 1
ATOM 765 O O . ILE A 1 99 ? -4.418 -9.602 -19.641 1 97.56 99 ILE A O 1
ATOM 769 N N . ALA A 1 100 ? -5.887 -9.648 -21.312 1 98.25 100 ALA A N 1
ATOM 770 C CA . ALA A 1 100 ? -5.203 -8.609 -22.078 1 98.25 100 ALA A CA 1
ATOM 771 C C . ALA A 1 100 ? -5.184 -7.293 -21.312 1 98.25 100 ALA A C 1
ATOM 773 O O . ALA A 1 100 ? -4.184 -6.57 -21.328 1 98.25 100 ALA A O 1
ATOM 774 N N . VAL A 1 101 ? -6.297 -6.988 -20.672 1 98 101 VAL A N 1
ATOM 775 C CA . VAL A 1 101 ? -6.375 -5.777 -19.859 1 98 101 VAL A CA 1
ATOM 776 C C . VAL A 1 101 ? -5.375 -5.859 -18.703 1 98 101 VAL A C 1
ATOM 778 O O . VAL A 1 101 ? -4.695 -4.879 -18.391 1 98 101 VAL A O 1
ATOM 781 N N . GLY A 1 102 ? -5.34 -7.031 -18.016 1 98.44 102 GLY A N 1
ATOM 782 C CA . GLY A 1 102 ? -4.344 -7.227 -16.984 1 98.44 102 GLY A CA 1
ATOM 783 C C . GLY A 1 102 ? -2.92 -7.039 -17.469 1 98.44 102 GLY A C 1
ATOM 784 O O . GLY A 1 102 ? -2.107 -6.395 -16.812 1 98.44 102 GLY A O 1
ATOM 785 N N . ALA A 1 103 ? -2.672 -7.566 -18.641 1 98.62 103 ALA A N 1
ATOM 786 C CA . ALA A 1 103 ? -1.353 -7.422 -19.25 1 98.62 103 ALA A CA 1
ATOM 787 C C . ALA A 1 103 ? -1.043 -5.957 -19.547 1 98.62 103 ALA A C 1
ATOM 789 O O . ALA A 1 103 ? 0.088 -5.504 -19.359 1 98.62 103 ALA A O 1
ATOM 790 N N . LEU A 1 104 ? -1.974 -5.266 -20.016 1 98.56 104 LEU A N 1
ATOM 791 C CA . LEU A 1 104 ? -1.802 -3.854 -20.328 1 98.56 104 LEU A CA 1
ATOM 792 C C . LEU A 1 104 ? -1.532 -3.039 -19.078 1 98.56 104 LEU A C 1
ATOM 794 O O . LEU A 1 104 ? -0.709 -2.121 -19.094 1 98.56 104 LEU A O 1
ATOM 798 N N . CYS A 1 105 ? -2.27 -3.344 -18.047 1 98.38 105 CYS A N 1
ATOM 799 C CA . CYS A 1 105 ? -2.025 -2.676 -16.781 1 98.38 105 CYS A CA 1
ATOM 800 C C . CYS A 1 105 ? -0.603 -2.93 -16.297 1 98.38 105 CYS A C 1
ATOM 802 O O . CYS A 1 105 ? 0.081 -2.006 -15.844 1 98.38 105 CYS A O 1
ATOM 804 N N . GLY A 1 106 ? -0.195 -4.176 -16.391 1 98.56 106 GLY A N 1
ATOM 805 C CA . GLY A 1 106 ? 1.177 -4.5 -16.031 1 98.56 106 GLY A CA 1
ATOM 806 C C . GLY A 1 106 ? 2.201 -3.801 -16.906 1 98.56 106 GLY A C 1
ATOM 807 O O . GLY A 1 106 ? 3.232 -3.338 -16.422 1 98.56 106 GLY A O 1
ATOM 808 N N . ALA A 1 107 ? 1.908 -3.697 -18.156 1 98.69 107 ALA A N 1
ATOM 809 C CA . ALA A 1 107 ? 2.807 -3.029 -19.094 1 98.69 107 ALA A CA 1
ATOM 810 C C . ALA A 1 107 ? 2.941 -1.546 -18.766 1 98.69 107 ALA A C 1
ATOM 812 O O . ALA A 1 107 ? 4.031 -0.978 -18.859 1 98.69 107 ALA A O 1
ATOM 813 N N . PHE A 1 108 ? 1.854 -0.975 -18.438 1 98.06 108 PHE A N 1
ATOM 814 C CA . PHE A 1 108 ? 1.884 0.435 -18.062 1 98.06 108 PHE A CA 1
ATOM 815 C C . PHE A 1 108 ? 2.73 0.649 -16.812 1 98.06 108 PHE A C 1
ATOM 817 O O . PHE A 1 108 ? 3.559 1.562 -16.766 1 98.06 108 PHE A O 1
ATOM 824 N N . ASN A 1 109 ? 2.523 -0.197 -15.82 1 97.81 109 ASN A N 1
ATOM 825 C CA . ASN A 1 109 ? 3.336 -0.135 -14.609 1 97.81 109 ASN A CA 1
ATOM 826 C C . ASN A 1 109 ? 4.816 -0.334 -14.914 1 97.81 109 ASN A C 1
ATOM 828 O O . ASN A 1 109 ? 5.66 0.439 -14.461 1 97.81 109 ASN A O 1
ATOM 832 N N . GLY A 1 110 ? 5.059 -1.368 -15.68 1 98.12 110 GLY A N 1
ATOM 833 C CA . GLY A 1 110 ? 6.438 -1.646 -16.047 1 98.12 110 GLY A CA 1
ATOM 834 C C . GLY A 1 110 ? 7.086 -0.519 -16.828 1 98.12 110 GLY A C 1
ATOM 835 O O . GLY A 1 110 ? 8.273 -0.244 -16.672 1 98.12 110 GLY A O 1
ATOM 836 N N . TYR A 1 111 ? 6.34 0.102 -17.641 1 97.69 111 TYR A N 1
ATOM 837 C CA . TYR A 1 111 ? 6.855 1.224 -18.422 1 97.69 111 TYR A CA 1
ATOM 838 C C . TYR A 1 111 ? 7.234 2.387 -17.516 1 97.69 111 TYR A C 1
ATOM 840 O O . TYR A 1 111 ? 8.289 2.998 -17.688 1 97.69 111 TYR A O 1
ATOM 848 N N . LEU A 1 112 ? 6.387 2.707 -16.625 1 95.56 112 LEU A N 1
ATOM 849 C CA . LEU A 1 112 ? 6.664 3.789 -15.68 1 95.56 112 LEU A CA 1
ATOM 850 C C . LEU A 1 112 ? 7.938 3.51 -14.891 1 95.56 112 LEU A C 1
ATOM 852 O O . LEU A 1 112 ? 8.758 4.406 -14.688 1 95.56 112 LEU A O 1
ATOM 856 N N . VAL A 1 113 ? 8.102 2.287 -14.484 1 95.44 113 VAL A N 1
ATOM 857 C CA . VAL A 1 113 ? 9.219 1.917 -13.617 1 95.44 113 VAL A CA 1
ATOM 858 C C . VAL A 1 113 ? 10.5 1.808 -14.438 1 95.44 113 VAL A C 1
ATOM 860 O O . VAL A 1 113 ? 11.531 2.383 -14.07 1 95.44 113 VAL A O 1
ATOM 863 N N . ALA A 1 114 ? 10.406 1.187 -15.555 1 96.31 114 ALA A N 1
ATOM 864 C CA . ALA A 1 114 ? 11.609 0.84 -16.312 1 96.31 114 ALA A CA 1
ATOM 865 C C . ALA A 1 114 ? 12.047 1.998 -17.203 1 96.31 114 ALA A C 1
ATOM 867 O O . ALA A 1 114 ? 13.242 2.287 -17.312 1 96.31 114 ALA A O 1
ATOM 868 N N . TYR A 1 115 ? 11.172 2.658 -17.828 1 94.94 115 TYR A N 1
ATOM 869 C CA . TYR A 1 115 ? 11.539 3.627 -18.859 1 94.94 115 TYR A CA 1
ATOM 870 C C . TYR A 1 115 ? 11.484 5.047 -18.312 1 94.94 115 TYR A C 1
ATOM 872 O O . TYR A 1 115 ? 12.312 5.891 -18.672 1 94.94 115 TYR A O 1
ATOM 880 N N . ILE A 1 116 ? 10.562 5.293 -17.438 1 92.5 116 ILE A N 1
ATOM 881 C CA . ILE A 1 116 ? 10.461 6.637 -16.875 1 92.5 116 ILE A CA 1
ATOM 882 C C . ILE A 1 116 ? 11.328 6.738 -15.617 1 92.5 116 ILE A C 1
ATOM 884 O O . ILE A 1 116 ? 11.773 7.828 -15.25 1 92.5 116 ILE A O 1
ATOM 888 N N . GLY A 1 117 ? 11.461 5.531 -14.977 1 90.88 117 GLY A N 1
ATOM 889 C CA . GLY A 1 117 ? 12.375 5.496 -13.852 1 90.88 117 GLY A CA 1
ATOM 890 C C . GLY A 1 117 ? 11.711 5.816 -12.523 1 90.88 117 GLY A C 1
ATOM 891 O O . GLY A 1 117 ? 12.359 6.285 -11.594 1 90.88 117 GLY A O 1
ATOM 892 N N . VAL A 1 118 ? 10.414 5.598 -12.508 1 89.12 118 VAL A N 1
ATOM 893 C CA . VAL A 1 118 ? 9.688 5.812 -11.266 1 89.12 118 VAL A CA 1
ATOM 894 C C . VAL A 1 118 ? 9.922 4.641 -10.312 1 89.12 118 VAL A C 1
ATOM 896 O O . VAL A 1 118 ? 9.992 3.486 -10.742 1 89.12 118 VAL A O 1
ATOM 899 N N . GLN A 1 119 ? 10.047 4.992 -9.039 1 88.75 119 GLN A N 1
ATOM 900 C CA . GLN A 1 119 ? 10.156 3.918 -8.055 1 88.75 119 GLN A CA 1
ATOM 901 C C . GLN A 1 119 ? 8.945 2.992 -8.117 1 88.75 119 GLN A C 1
ATOM 903 O O . GLN A 1 119 ? 7.805 3.455 -8.117 1 88.75 119 GLN A O 1
ATOM 908 N N . ALA A 1 120 ? 9.156 1.766 -8.117 1 93.06 120 ALA A N 1
ATOM 909 C CA . ALA A 1 120 ? 8.148 0.756 -8.422 1 93.06 120 ALA A CA 1
ATOM 910 C C . ALA A 1 120 ? 6.965 0.859 -7.469 1 93.06 120 ALA A C 1
ATOM 912 O O . ALA A 1 120 ? 5.809 0.905 -7.902 1 93.06 120 ALA A O 1
ATOM 913 N N . MET A 1 121 ? 7.203 0.944 -6.188 1 90.44 121 MET A N 1
ATOM 914 C CA . MET A 1 121 ? 6.133 0.909 -5.191 1 90.44 121 MET A CA 1
ATOM 915 C C . MET A 1 121 ? 5.27 2.164 -5.277 1 90.44 121 MET A C 1
ATOM 917 O O . MET A 1 121 ? 4.055 2.1 -5.09 1 90.44 121 MET A O 1
ATOM 921 N N . VAL A 1 122 ? 5.859 3.268 -5.566 1 88.62 122 VAL A N 1
ATOM 922 C CA . VAL A 1 122 ? 5.125 4.523 -5.664 1 88.62 122 VAL A CA 1
ATOM 923 C C . VAL A 1 122 ? 4.285 4.531 -6.941 1 88.62 122 VAL A C 1
ATOM 925 O O . VAL A 1 122 ? 3.107 4.898 -6.914 1 88.62 122 VAL A O 1
ATOM 928 N N . ALA A 1 123 ? 4.938 4.094 -8.016 1 92 123 ALA A N 1
ATOM 929 C CA . ALA A 1 123 ? 4.23 4.035 -9.297 1 92 123 ALA A CA 1
ATOM 930 C C . ALA A 1 123 ? 3.008 3.129 -9.203 1 92 123 ALA A C 1
ATOM 932 O O . ALA A 1 123 ? 1.921 3.494 -9.648 1 92 123 ALA A O 1
ATOM 933 N N . THR A 1 124 ? 3.23 2.041 -8.547 1 94.5 124 THR A N 1
ATOM 934 C CA . THR A 1 124 ? 2.162 1.05 -8.555 1 94.5 124 THR A CA 1
ATOM 935 C C . THR A 1 124 ? 1.126 1.361 -7.477 1 94.5 124 THR A C 1
ATOM 937 O O . THR A 1 124 ? -0.001 0.866 -7.531 1 94.5 124 THR A O 1
ATOM 940 N N . LEU A 1 125 ? 1.488 2.133 -6.492 1 88.81 125 LEU A N 1
ATOM 941 C CA . LEU A 1 125 ? 0.481 2.682 -5.59 1 88.81 125 LEU A CA 1
ATOM 942 C C . LEU A 1 125 ? -0.453 3.629 -6.336 1 88.81 125 LEU A C 1
ATOM 944 O O . LEU A 1 125 ? -1.676 3.523 -6.215 1 88.81 125 LEU A O 1
ATOM 948 N N . GLY A 1 126 ? 0.126 4.516 -7.062 1 89.75 126 GLY A N 1
ATOM 949 C CA . GLY A 1 126 ? -0.67 5.441 -7.852 1 89.75 126 GLY A CA 1
ATOM 950 C C . GLY A 1 126 ? -1.59 4.742 -8.836 1 89.75 126 GLY A C 1
ATOM 951 O O . GLY A 1 126 ? -2.777 5.062 -8.922 1 89.75 126 GLY A O 1
ATOM 952 N N . THR A 1 127 ? -1.023 3.793 -9.523 1 94.56 127 THR A N 1
ATOM 953 C CA . THR A 1 127 ? -1.83 3.117 -10.539 1 94.56 127 THR A CA 1
ATOM 954 C C . THR A 1 127 ? -2.865 2.205 -9.883 1 94.56 127 THR A C 1
ATOM 956 O O . THR A 1 127 ? -3.895 1.896 -10.484 1 94.56 127 THR A O 1
ATOM 959 N N . SER A 1 128 ? -2.529 1.727 -8.672 1 93.19 128 SER A N 1
ATOM 960 C CA . SER A 1 128 ? -3.514 0.932 -7.945 1 93.19 128 SER A CA 1
ATOM 961 C C . SER A 1 128 ? -4.82 1.698 -7.77 1 93.19 128 SER A C 1
ATOM 963 O O . SER A 1 128 ? -5.902 1.146 -7.977 1 93.19 128 SER A O 1
ATOM 965 N N . PHE A 1 129 ? -4.727 2.957 -7.438 1 86.94 129 PHE A N 1
ATOM 966 C CA . PHE A 1 129 ? -5.918 3.771 -7.25 1 86.94 129 PHE A CA 1
ATOM 967 C C . PHE A 1 129 ? -6.562 4.102 -8.594 1 86.94 129 PHE A C 1
ATOM 969 O O . PHE A 1 129 ? -7.789 4.199 -8.695 1 86.94 129 PHE A O 1
ATOM 976 N N . LEU A 1 130 ? -5.719 4.266 -9.547 1 90.31 130 LEU A N 1
ATOM 977 C CA . LEU A 1 130 ? -6.234 4.492 -10.898 1 90.31 130 LEU A CA 1
ATOM 978 C C . LEU A 1 130 ? -7.055 3.299 -11.375 1 90.31 130 LEU A C 1
ATOM 980 O O . LEU A 1 130 ? -8.18 3.463 -11.852 1 90.31 130 LEU A O 1
ATOM 984 N N . TYR A 1 131 ? -6.5 2.139 -11.219 1 94.19 131 TYR A N 1
ATOM 985 C CA . TYR A 1 131 ? -7.172 0.928 -11.68 1 94.19 131 TYR A CA 1
ATOM 986 C C . TYR A 1 131 ? -8.414 0.646 -10.844 1 94.19 131 TYR A C 1
ATOM 988 O O . TYR A 1 131 ? -9.438 0.199 -11.367 1 94.19 131 TYR A O 1
ATOM 996 N N . ALA A 1 132 ? -8.344 0.862 -9.547 1 91 132 ALA A N 1
ATOM 997 C CA . ALA A 1 132 ? -9.523 0.713 -8.695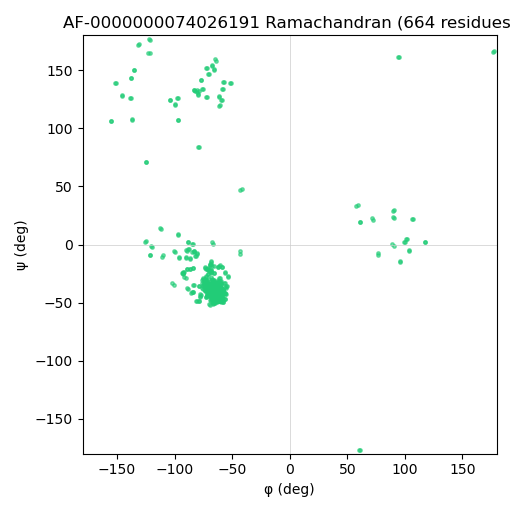 1 91 132 ALA A CA 1
ATOM 998 C C . ALA A 1 132 ? -10.625 1.686 -9.102 1 91 132 ALA A C 1
ATOM 1000 O O . ALA A 1 132 ? -11.797 1.312 -9.164 1 91 132 ALA A O 1
ATOM 1001 N N . GLY A 1 133 ? -10.219 2.93 -9.344 1 87.12 133 GLY A N 1
ATOM 1002 C CA . GLY A 1 133 ? -11.18 3.922 -9.812 1 87.12 133 GLY A CA 1
ATOM 1003 C C . GLY A 1 133 ? -11.812 3.561 -11.141 1 87.12 133 GLY A C 1
ATOM 1004 O O . GLY A 1 133 ? -13.016 3.727 -11.32 1 87.12 133 GLY A O 1
ATOM 1005 N N . MET A 1 134 ? -11.031 3.061 -12.016 1 89.69 134 MET A N 1
ATOM 1006 C CA . MET A 1 134 ? -11.539 2.641 -13.32 1 89.69 134 MET A CA 1
ATOM 1007 C C . MET A 1 134 ? -12.562 1.519 -13.172 1 89.69 134 MET A C 1
ATOM 1009 O O . MET A 1 134 ? -13.555 1.476 -13.898 1 89.69 134 MET A O 1
ATOM 1013 N N . SER A 1 135 ? -12.266 0.598 -12.289 1 91 135 SER A N 1
ATOM 1014 C CA . SER A 1 135 ? -13.203 -0.492 -12.031 1 91 135 SER A CA 1
ATOM 1015 C C . SER A 1 135 ? -14.555 0.038 -11.562 1 91 135 SER A C 1
ATOM 1017 O O . SER A 1 135 ? -15.602 -0.443 -12 1 91 135 SER A O 1
ATOM 1019 N N . LEU A 1 136 ? -14.562 1.032 -10.773 1 85.88 136 LEU A N 1
ATOM 1020 C CA . LEU A 1 136 ? -15.789 1.611 -10.234 1 85.88 136 LEU A CA 1
ATOM 1021 C C . LEU A 1 136 ? -16.547 2.377 -11.312 1 85.88 136 LEU A C 1
ATOM 1023 O O . LEU A 1 136 ? -17.781 2.334 -11.359 1 85.88 136 LEU A O 1
ATOM 1027 N N . VAL A 1 137 ? -15.82 3.062 -12.133 1 84.06 137 VAL A N 1
ATOM 1028 C CA . VAL A 1 137 ? -16.438 3.83 -13.211 1 84.06 137 VAL A CA 1
ATOM 1029 C C . VAL A 1 137 ? -17.109 2.883 -14.195 1 84.06 137 VAL A C 1
ATOM 1031 O O . VAL A 1 137 ? -18.234 3.141 -14.641 1 84.06 137 VAL A O 1
ATOM 1034 N N . ILE A 1 138 ? -16.438 1.856 -14.461 1 85.38 138 ILE A N 1
ATOM 1035 C CA . ILE A 1 138 ? -16.953 0.896 -15.43 1 85.38 138 ILE A CA 1
ATOM 1036 C C . ILE A 1 138 ? -18.234 0.249 -14.891 1 85.38 138 ILE A C 1
ATOM 1038 O O . ILE A 1 138 ? -19.203 0.087 -15.617 1 85.38 138 ILE A O 1
ATOM 1042 N N . ILE A 1 139 ? -18.266 -0.014 -13.641 1 82.5 139 ILE A N 1
ATOM 1043 C CA . ILE A 1 139 ? -19.453 -0.587 -13.008 1 82.5 139 ILE A CA 1
ATOM 1044 C C . ILE A 1 139 ? -20.578 0.442 -12.992 1 82.5 139 ILE A C 1
ATOM 1046 O O . ILE A 1 139 ? -21.734 0.104 -13.242 1 82.5 139 ILE A O 1
ATOM 1050 N N . GLY A 1 140 ? -20.203 1.63 -12.57 1 76.38 140 GLY A N 1
ATOM 1051 C CA . GLY A 1 140 ? -21.203 2.697 -12.523 1 76.38 140 GLY A CA 1
ATOM 1052 C C . GLY A 1 140 ? -21.875 2.939 -13.859 1 76.38 140 GLY A C 1
ATOM 1053 O O . GLY A 1 140 ? -23.094 3.17 -13.906 1 76.38 140 GLY A O 1
ATOM 1054 N N . PHE A 1 141 ? -21.172 2.8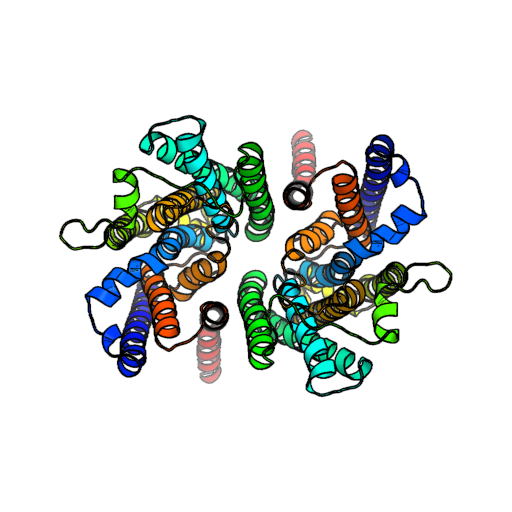28 -14.82 1 73 141 PHE A N 1
ATOM 1055 C CA . PHE A 1 141 ? -21.719 3.057 -16.156 1 73 141 PHE A CA 1
ATOM 1056 C C . PHE A 1 141 ? -22.672 1.93 -16.547 1 73 141 PHE A C 1
ATOM 1058 O O . PHE A 1 141 ? -23.594 2.135 -17.344 1 73 141 PHE A O 1
ATOM 1065 N N . SER A 1 142 ? -22.516 0.748 -15.977 1 73.5 142 SER A N 1
ATOM 1066 C CA . SER A 1 142 ? -23.359 -0.386 -16.328 1 73.5 142 SER A CA 1
ATOM 1067 C C . SER A 1 142 ? -24.656 -0.366 -15.531 1 73.5 142 SER A C 1
ATOM 1069 O O . SER A 1 142 ? -25.594 -1.104 -15.844 1 73.5 142 SER A O 1
ATOM 1071 N N . GLY A 1 143 ? -24.719 0.583 -14.594 1 68.69 143 GLY A N 1
ATOM 1072 C CA . GLY A 1 143 ? -25.922 0.681 -13.781 1 68.69 143 GLY A CA 1
ATOM 1073 C C . GLY A 1 143 ? -26 -0.385 -12.703 1 68.69 143 GLY A C 1
ATOM 1074 O O . GLY A 1 143 ? -26.969 -0.452 -11.953 1 68.69 143 GLY A O 1
ATOM 1075 N N . ILE A 1 144 ? -25.094 -1.279 -12.766 1 64.25 144 ILE A N 1
ATOM 1076 C CA . ILE A 1 144 ? -25.062 -2.34 -11.766 1 64.25 144 ILE A CA 1
ATOM 1077 C C . ILE A 1 144 ? -24.5 -1.8 -10.453 1 64.25 144 ILE A C 1
ATOM 1079 O O . ILE A 1 144 ? -23.594 -0.963 -10.469 1 64.25 144 ILE A O 1
ATOM 1083 N N . SER A 1 145 ? -25.172 -2.139 -9.438 1 65.5 145 SER A N 1
ATOM 1084 C CA . SER A 1 145 ? -24.688 -1.718 -8.133 1 65.5 145 SER A CA 1
ATOM 1085 C C . SER A 1 145 ? -23.281 -2.273 -7.859 1 65.5 145 SER A C 1
ATOM 1087 O O . SER A 1 145 ? -23.047 -3.469 -8.039 1 65.5 145 SER A O 1
ATOM 1089 N N . ALA A 1 146 ? -22.391 -1.527 -7.578 1 60.44 146 ALA A N 1
ATOM 1090 C CA . ALA A 1 146 ? -21.016 -1.905 -7.277 1 60.44 146 ALA A CA 1
ATOM 1091 C C . ALA A 1 146 ? -20.953 -2.955 -6.172 1 60.44 146 ALA A C 1
ATOM 1093 O O . ALA A 1 146 ? -20.047 -3.793 -6.145 1 60.44 146 ALA A O 1
ATOM 1094 N N . ALA A 1 147 ? -21.922 -2.885 -5.41 1 59.44 147 ALA A N 1
ATOM 1095 C CA . ALA A 1 147 ? -21.969 -3.779 -4.258 1 59.44 147 ALA A CA 1
ATOM 1096 C C . ALA A 1 147 ? -22.531 -5.145 -4.645 1 59.44 147 ALA A C 1
ATOM 1098 O O . ALA A 1 147 ? -22.141 -6.164 -4.07 1 59.44 147 ALA A O 1
ATOM 1099 N N . GLU A 1 148 ? -23.422 -5.234 -5.5 1 65.56 148 GLU A N 1
ATOM 1100 C CA . GLU A 1 148 ? -24.047 -6.504 -5.844 1 65.56 148 GLU A CA 1
ATOM 1101 C C . GLU A 1 148 ? -23.25 -7.242 -6.914 1 65.56 148 GLU A C 1
ATOM 1103 O O . GLU A 1 148 ? -23.172 -8.477 -6.902 1 65.56 148 GLU A O 1
ATOM 1108 N N . GLY A 1 149 ? -22.516 -6.625 -7.598 1 70.75 149 GLY A N 1
ATOM 1109 C CA . GLY A 1 149 ? -21.719 -7.227 -8.656 1 70.75 149 GLY A CA 1
ATOM 1110 C C . GLY A 1 149 ? -22.547 -7.895 -9.727 1 70.75 149 GLY A C 1
ATOM 1111 O O . GLY A 1 149 ? -23.766 -7.676 -9.812 1 70.75 149 GLY A O 1
ATOM 1112 N N . ILE A 1 150 ? -21.922 -8.562 -10.742 1 77.5 150 ILE A N 1
ATOM 1113 C CA . ILE A 1 150 ? -22.547 -9.297 -11.828 1 77.5 150 ILE A CA 1
ATOM 1114 C C . ILE A 1 150 ? -22.578 -10.789 -11.492 1 77.5 150 ILE A C 1
ATOM 1116 O O . ILE A 1 150 ? -21.578 -11.352 -11.031 1 77.5 150 ILE A O 1
ATOM 1120 N N . THR A 1 151 ? -23.859 -11.352 -11.586 1 80.62 151 THR A N 1
ATOM 1121 C CA . THR A 1 151 ? -24.016 -12.773 -11.273 1 80.62 151 THR A CA 1
ATOM 1122 C C . THR A 1 151 ? -24.625 -13.523 -12.461 1 80.62 151 THR A C 1
ATOM 1124 O O . THR A 1 151 ? -24.734 -12.961 -13.555 1 80.62 151 THR A O 1
ATOM 1127 N N . GLY A 1 152 ? -24.75 -14.844 -12.312 1 79.88 152 GLY A N 1
ATOM 1128 C CA . GLY A 1 152 ? -25.422 -15.641 -13.328 1 79.88 152 GLY A CA 1
ATOM 1129 C C . GLY A 1 152 ? -24.484 -16.156 -14.406 1 79.88 152 GLY A C 1
ATOM 1130 O O . GLY A 1 152 ? -24.875 -16.281 -15.562 1 79.88 152 GLY A O 1
ATOM 1131 N N . PHE A 1 153 ? -23.359 -16.344 -14.086 1 86.62 153 PHE A N 1
ATOM 1132 C CA . PHE A 1 153 ? -22.359 -16.812 -15.047 1 86.62 153 PHE A CA 1
ATOM 1133 C C . PHE A 1 153 ? -22.672 -18.234 -15.492 1 86.62 153 PHE A C 1
ATOM 1135 O O . PHE A 1 153 ? -23.328 -18.984 -14.781 1 86.62 153 PHE A O 1
ATOM 1142 N N . PRO A 1 154 ? -22.234 -18.578 -16.672 1 87.56 154 PRO A N 1
ATOM 1143 C CA . PRO A 1 154 ? -22.484 -19.922 -17.172 1 87.56 154 PRO A CA 1
ATOM 1144 C C . PRO A 1 154 ? -21.781 -21 -16.328 1 87.56 154 PRO A C 1
ATOM 1146 O O . PRO A 1 154 ? -20.75 -20.719 -15.703 1 87.56 154 PRO A O 1
ATOM 1149 N N . ASP A 1 155 ? -22.297 -22.188 -16.422 1 86.19 155 ASP A N 1
ATOM 1150 C CA . ASP A 1 155 ? -21.797 -23.297 -15.633 1 86.19 155 ASP A CA 1
ATOM 1151 C C . ASP A 1 155 ? -20.344 -23.641 -16.016 1 86.19 155 ASP A C 1
ATOM 1153 O O . ASP A 1 155 ? -19.547 -24.016 -15.156 1 86.19 155 ASP A O 1
ATOM 1157 N N . SER A 1 156 ? -20.109 -23.516 -17.234 1 86.19 156 SER A N 1
ATOM 1158 C CA . SER A 1 156 ? -18.75 -23.828 -17.703 1 86.19 156 SER A CA 1
ATOM 1159 C C . SER A 1 156 ? -17.719 -22.906 -17.047 1 86.19 156 SER A C 1
ATOM 1161 O O . SER A 1 156 ? -16.609 -23.344 -16.734 1 86.19 156 SER A O 1
ATOM 1163 N N . PHE A 1 157 ? -18.125 -21.75 -16.828 1 88.81 157 PHE A N 1
ATOM 1164 C CA . PHE A 1 157 ? -17.25 -20.781 -16.156 1 88.81 157 PHE A CA 1
ATOM 1165 C C . PHE A 1 157 ? -17.172 -21.047 -14.664 1 88.81 157 PHE A C 1
ATOM 1167 O O . PHE A 1 157 ? -16.109 -20.984 -14.07 1 88.81 157 PHE A O 1
ATOM 1174 N N . ARG A 1 158 ? -18.219 -21.422 -14.109 1 86.56 158 ARG A N 1
ATOM 1175 C CA . ARG A 1 158 ? -18.266 -21.703 -12.68 1 86.56 158 ARG A CA 1
ATOM 1176 C C . ARG A 1 158 ? -17.453 -22.938 -12.336 1 86.56 158 ARG A C 1
ATOM 1178 O O . ARG A 1 158 ? -16.969 -23.078 -11.219 1 86.56 158 ARG A O 1
ATOM 1185 N N . ALA A 1 159 ? -17.281 -23.766 -13.32 1 85.19 159 ALA A N 1
ATOM 1186 C CA . ALA A 1 159 ? -16.531 -25 -13.125 1 85.19 159 ALA A CA 1
ATOM 1187 C C . ALA A 1 159 ? -15.047 -24.703 -12.875 1 85.19 159 ALA A C 1
ATOM 1189 O O . ALA A 1 159 ? -14.344 -25.516 -12.258 1 85.19 159 ALA A O 1
ATOM 1190 N N . LEU A 1 160 ? -14.625 -23.594 -13.32 1 84.88 160 LEU A N 1
ATOM 1191 C CA . LEU A 1 160 ? -13.25 -23.203 -13.055 1 84.88 160 LEU A CA 1
ATOM 1192 C C . LEU A 1 160 ? -13.023 -23 -11.562 1 84.88 160 LEU A C 1
ATOM 1194 O O . LEU A 1 160 ? -11.953 -23.328 -11.039 1 84.88 160 LEU A O 1
ATOM 1198 N N . GLY A 1 161 ? -13.977 -22.5 -10.898 1 84.56 161 GLY A N 1
ATOM 1199 C CA . GLY A 1 161 ? -13.867 -22.234 -9.477 1 84.56 161 GLY A CA 1
ATOM 1200 C C . GLY A 1 161 ? -14.359 -23.391 -8.617 1 84.56 161 GLY A C 1
ATOM 1201 O O . GLY A 1 161 ? -13.906 -23.562 -7.48 1 84.56 161 GLY A O 1
ATOM 1202 N N . HIS A 1 162 ? -15.242 -24.203 -9.172 1 84 162 HIS A N 1
ATOM 1203 C CA . HIS A 1 162 ? -15.891 -25.219 -8.344 1 84 162 HIS A CA 1
ATOM 1204 C C . HIS A 1 162 ? -15.625 -26.625 -8.883 1 84 162 HIS A C 1
ATOM 1206 O O . HIS A 1 162 ? -15.938 -27.609 -8.219 1 84 162 HIS A O 1
ATOM 1212 N N . GLY A 1 163 ? -15.055 -26.719 -10.023 1 81.94 163 GLY A N 1
ATOM 1213 C CA . GLY A 1 163 ? -14.867 -28.016 -10.648 1 81.94 163 GLY A CA 1
ATOM 1214 C C . GLY A 1 163 ? -13.836 -28.875 -9.945 1 81.94 163 GLY A C 1
ATOM 1215 O O . GLY A 1 163 ? -12.961 -28.359 -9.25 1 81.94 163 GLY A O 1
ATOM 1216 N N . LYS A 1 164 ? -14.094 -30.219 -9.977 1 86.12 164 LYS A N 1
ATOM 1217 C CA . LYS A 1 164 ? -13.156 -31.203 -9.438 1 86.12 164 LYS A CA 1
ATOM 1218 C C . LYS A 1 164 ? -12.797 -32.25 -10.492 1 86.12 164 LYS A C 1
ATOM 1220 O O . LYS A 1 164 ? -13.133 -33.438 -10.336 1 86.12 164 LYS A O 1
ATOM 1225 N N . PRO A 1 165 ? -12.023 -31.766 -11.453 1 82.88 165 PRO A N 1
ATOM 1226 C CA . PRO A 1 165 ? -11.586 -32.781 -12.406 1 82.88 165 PRO A CA 1
ATOM 1227 C C . PRO A 1 165 ? -10.742 -33.875 -11.75 1 82.88 165 PRO A C 1
ATOM 1229 O O . PRO A 1 165 ? -9.805 -33.594 -11.016 1 82.88 165 PRO A O 1
ATOM 1232 N N . PHE A 1 166 ? -11.07 -35.156 -11.906 1 85.88 166 PHE A N 1
ATOM 1233 C CA . PHE A 1 166 ? -10.375 -36.344 -11.367 1 85.88 166 PHE A CA 1
ATOM 1234 C C . PHE A 1 166 ? -10.367 -36.312 -9.844 1 85.88 166 PHE A C 1
ATOM 1236 O O . PHE A 1 166 ? -9.43 -36.781 -9.211 1 85.88 166 PHE A O 1
ATOM 1243 N N . GLY A 1 167 ? -11.234 -35.562 -9.266 1 83.75 167 GLY A N 1
ATOM 1244 C CA . GLY A 1 167 ? -11.352 -35.469 -7.816 1 83.75 167 GLY A CA 1
ATOM 1245 C C . GLY A 1 167 ? -10.484 -34.406 -7.195 1 83.75 167 GLY A C 1
ATOM 1246 O O . GLY A 1 167 ? -10.477 -34.219 -5.977 1 83.75 167 GLY A O 1
ATOM 1247 N N . ILE A 1 168 ? -9.789 -33.75 -8.039 1 88.12 168 ILE A N 1
ATOM 1248 C CA . ILE A 1 168 ? -8.898 -32.688 -7.566 1 88.12 168 ILE A CA 1
ATOM 1249 C C . ILE A 1 168 ? -9.516 -31.328 -7.848 1 88.12 168 ILE A C 1
ATOM 1251 O O . ILE A 1 168 ? -9.914 -31.047 -8.977 1 88.12 168 ILE A O 1
ATOM 1255 N N . PRO A 1 169 ? -9.633 -30.562 -6.773 1 90.38 169 PRO A N 1
ATOM 1256 C CA . PRO A 1 169 ? -10.18 -29.219 -7.004 1 90.38 169 PRO A CA 1
ATOM 1257 C C . PRO A 1 169 ? -9.453 -28.469 -8.117 1 90.38 169 PRO A C 1
ATOM 1259 O O . PRO A 1 169 ? -8.227 -28.562 -8.227 1 90.38 169 PRO A O 1
ATOM 1262 N N . SER A 1 170 ? -10.188 -27.766 -8.961 1 90.5 170 SER A N 1
ATOM 1263 C CA . SER A 1 170 ? -9.633 -27.016 -10.086 1 90.5 170 SER A CA 1
ATOM 1264 C C . SER A 1 170 ? -8.586 -26 -9.617 1 90.5 170 SER A C 1
ATOM 1266 O O . SER A 1 170 ? -7.629 -25.719 -10.336 1 90.5 170 SER A O 1
ATOM 1268 N N . SER A 1 171 ? -8.789 -25.453 -8.406 1 91.81 171 SER A N 1
ATOM 1269 C CA . SER A 1 171 ? -7.836 -24.5 -7.84 1 91.81 171 SER A CA 1
ATOM 1270 C C . SER A 1 171 ? -6.441 -25.109 -7.738 1 91.81 171 SER A C 1
ATOM 1272 O O . SER A 1 171 ? -5.449 -24.453 -8.055 1 91.81 171 SER A O 1
ATOM 1274 N N . LEU A 1 172 ? -6.316 -26.375 -7.367 1 91.56 172 LEU A N 1
ATOM 1275 C CA . LEU A 1 172 ? -5.031 -27.031 -7.195 1 91.56 172 LEU A CA 1
ATOM 1276 C C . LEU A 1 172 ? -4.375 -27.312 -8.547 1 91.56 172 LEU A C 1
ATOM 1278 O O . LEU A 1 172 ? -3.146 -27.266 -8.656 1 91.56 172 LEU A O 1
ATOM 1282 N N . ILE A 1 173 ? -5.176 -27.562 -9.492 1 92.69 173 ILE A N 1
ATOM 1283 C CA . ILE A 1 173 ? -4.66 -27.812 -10.836 1 92.69 173 ILE A CA 1
ATOM 1284 C C . ILE A 1 173 ? -4.07 -26.531 -11.414 1 92.69 173 ILE A C 1
ATOM 1286 O O . ILE A 1 173 ? -2.965 -26.531 -11.953 1 92.69 173 ILE A O 1
ATOM 1290 N N . ILE A 1 174 ? -4.824 -25.453 -11.227 1 92.69 174 ILE A N 1
ATOM 1291 C CA . ILE A 1 174 ? -4.355 -24.172 -11.711 1 92.69 174 ILE A CA 1
ATOM 1292 C C . ILE A 1 174 ? -3.072 -23.766 -10.984 1 92.69 174 ILE A C 1
ATOM 1294 O O . ILE A 1 174 ? -2.102 -23.344 -11.617 1 92.69 174 ILE A O 1
ATOM 1298 N N . PHE A 1 175 ? -3.121 -24 -9.703 1 93.88 175 PHE A N 1
ATOM 1299 C CA . PHE A 1 175 ? -1.971 -23.656 -8.867 1 93.88 175 PHE A CA 1
ATOM 1300 C C . PHE A 1 175 ? -0.748 -24.469 -9.281 1 93.88 175 PHE A C 1
ATOM 1302 O O . PHE A 1 175 ? 0.327 -23.906 -9.508 1 93.88 175 PHE A O 1
ATOM 1309 N N . SER A 1 176 ? -0.854 -25.75 -9.438 1 95.06 176 SER A N 1
ATOM 1310 C CA . SER A 1 176 ? 0.251 -26.625 -9.812 1 95.06 176 SER A CA 1
ATOM 1311 C C . SER A 1 176 ? 0.79 -26.281 -11.195 1 95.06 176 SER A C 1
ATOM 1313 O O . SER A 1 176 ? 2.004 -26.266 -11.406 1 95.06 176 SER A O 1
ATOM 1315 N N . THR A 1 177 ? -0.103 -25.984 -12.094 1 96.12 177 THR A N 1
ATOM 1316 C CA . THR A 1 177 ? 0.301 -25.625 -13.453 1 96.12 177 THR A CA 1
ATOM 1317 C C . THR A 1 177 ? 1.11 -24.344 -13.453 1 96.12 177 THR A C 1
ATOM 1319 O O . THR A 1 177 ? 2.146 -24.25 -14.109 1 96.12 177 THR A O 1
ATOM 1322 N N . LEU A 1 178 ? 0.659 -23.375 -12.648 1 96.81 178 LEU A N 1
ATOM 1323 C CA . LEU A 1 178 ? 1.328 -22.078 -12.641 1 96.81 178 LEU A CA 1
ATOM 1324 C C . LEU A 1 178 ? 2.65 -22.156 -11.883 1 96.81 178 LEU A C 1
ATOM 1326 O O . LEU A 1 178 ? 3.592 -21.422 -12.195 1 96.81 178 LEU A O 1
ATOM 1330 N N . ILE A 1 179 ? 2.723 -23.078 -10.883 1 97.44 179 ILE A N 1
ATOM 1331 C CA . ILE A 1 179 ? 4.004 -23.312 -10.227 1 97.44 179 ILE A CA 1
ATOM 1332 C C . ILE A 1 179 ? 5.023 -23.812 -11.25 1 97.44 179 ILE A C 1
ATOM 1334 O O . ILE A 1 179 ? 6.156 -23.312 -11.297 1 97.44 179 ILE A O 1
ATOM 1338 N N . LEU A 1 180 ? 4.582 -24.719 -12.016 1 97.62 180 LEU A N 1
ATOM 1339 C CA . LEU A 1 180 ? 5.461 -25.297 -13.023 1 97.62 180 LEU A CA 1
ATOM 1340 C C . LEU A 1 180 ? 5.906 -24.25 -14.031 1 97.62 180 LEU A C 1
ATOM 1342 O O . LEU A 1 180 ? 7.09 -24.156 -14.359 1 97.62 180 LEU A O 1
ATOM 1346 N N . ILE A 1 181 ? 4.977 -23.422 -14.461 1 97.62 181 ILE A N 1
ATOM 1347 C CA . ILE A 1 181 ? 5.281 -22.391 -15.438 1 97.62 181 ILE A CA 1
ATOM 1348 C C . ILE A 1 181 ? 6.25 -21.375 -14.836 1 97.62 181 ILE A C 1
ATOM 1350 O O . ILE A 1 181 ? 7.281 -21.062 -15.43 1 97.62 181 ILE A O 1
ATOM 1354 N N . ALA A 1 182 ? 5.934 -20.891 -13.672 1 98.06 182 ALA A N 1
ATOM 1355 C CA . ALA A 1 182 ? 6.777 -19.891 -13.016 1 98.06 182 ALA A CA 1
ATOM 1356 C C . ALA A 1 182 ? 8.156 -20.469 -12.703 1 98.06 182 ALA A C 1
ATOM 1358 O O . ALA A 1 182 ? 9.172 -19.766 -12.844 1 98.06 182 ALA A O 1
ATOM 1359 N N . TYR A 1 183 ? 8.164 -21.766 -12.281 1 97.44 183 TYR A N 1
ATOM 1360 C CA . TYR A 1 183 ? 9.422 -22.438 -11.969 1 97.44 183 TYR A CA 1
ATOM 1361 C C . TYR A 1 183 ? 10.312 -22.547 -13.203 1 97.44 183 TYR A C 1
ATOM 1363 O O . TYR A 1 183 ? 11.508 -22.234 -13.148 1 97.44 183 TYR A O 1
ATOM 1371 N N . ILE A 1 184 ? 9.766 -22.953 -14.305 1 97.56 184 ILE A N 1
ATOM 1372 C CA . ILE A 1 184 ? 10.516 -23.094 -15.547 1 97.56 184 ILE A CA 1
ATOM 1373 C C . ILE A 1 184 ? 11 -21.734 -16.031 1 97.56 184 ILE A C 1
ATOM 1375 O O . ILE A 1 184 ? 12.172 -21.578 -16.391 1 97.56 184 ILE A O 1
ATOM 1379 N N . ILE A 1 185 ? 10.141 -20.703 -15.945 1 97.31 185 ILE A N 1
ATOM 1380 C CA . ILE A 1 185 ? 10.484 -19.359 -16.406 1 97.31 185 ILE A CA 1
ATOM 1381 C C . ILE A 1 185 ? 11.656 -18.812 -15.594 1 97.31 185 ILE A C 1
ATOM 1383 O O . ILE A 1 185 ? 12.617 -18.297 -16.156 1 97.31 185 ILE A O 1
ATOM 1387 N N . LEU A 1 186 ? 11.648 -19.031 -14.32 1 97.19 186 LEU A N 1
ATOM 1388 C CA . LEU A 1 186 ? 12.625 -18.375 -13.453 1 97.19 186 LEU A CA 1
ATOM 1389 C C . LEU A 1 186 ? 13.898 -19.203 -13.328 1 97.19 186 LEU A C 1
ATOM 1391 O O . LEU A 1 186 ? 15 -18.656 -13.32 1 97.19 186 LEU A O 1
ATOM 1395 N N . HIS A 1 187 ? 13.758 -20.594 -13.281 1 96.19 187 HIS A N 1
ATOM 1396 C CA . HIS A 1 187 ? 14.906 -21.375 -12.859 1 96.19 187 HIS A CA 1
ATOM 1397 C C . HIS A 1 187 ? 15.469 -22.188 -14.023 1 96.19 187 HIS A C 1
ATOM 1399 O O . HIS A 1 187 ? 16.578 -22.734 -13.938 1 96.19 187 HIS A O 1
ATOM 1405 N N . LYS A 1 188 ? 14.766 -22.25 -15.125 1 97.06 188 LYS A N 1
ATOM 1406 C CA . LYS A 1 188 ? 15.219 -23.141 -16.172 1 97.06 188 LYS A CA 1
ATOM 1407 C C . LYS A 1 188 ? 15.406 -22.391 -17.5 1 97.06 188 LYS A C 1
ATOM 1409 O O . LYS A 1 188 ? 15.727 -23 -18.516 1 97.06 188 LYS A O 1
ATOM 1414 N N . THR A 1 189 ? 15.219 -21.078 -17.547 1 97.25 189 THR A N 1
ATOM 1415 C CA . THR A 1 189 ? 15.352 -20.344 -18.797 1 97.25 189 THR A CA 1
ATOM 1416 C C . THR A 1 189 ? 16.391 -19.234 -18.656 1 97.25 189 THR A C 1
ATOM 1418 O O . THR A 1 189 ? 16.812 -18.906 -17.547 1 97.25 189 THR A O 1
ATOM 1421 N N . THR A 1 190 ? 16.828 -18.688 -19.859 1 97.25 190 THR A N 1
ATOM 1422 C CA . THR A 1 190 ? 17.75 -17.547 -19.891 1 97.25 190 THR A CA 1
ATOM 1423 C C . THR A 1 190 ? 17.062 -16.281 -19.375 1 97.25 190 THR A C 1
ATOM 1425 O O . THR A 1 190 ? 17.719 -15.422 -18.781 1 97.25 190 THR A O 1
ATOM 1428 N N . TYR A 1 191 ? 15.805 -16.281 -19.562 1 97.69 191 TYR A N 1
ATOM 1429 C CA . TYR A 1 191 ? 15.031 -15.164 -19.062 1 97.69 191 TYR A CA 1
ATOM 1430 C C . TYR A 1 191 ? 15.148 -15.07 -17.547 1 97.69 191 TYR A C 1
ATOM 1432 O O . TYR A 1 191 ? 15.344 -13.977 -17 1 97.69 191 TYR A O 1
ATOM 1440 N N . GLY A 1 192 ? 15.008 -16.188 -16.875 1 97.75 192 GLY A N 1
ATOM 1441 C CA . GLY A 1 192 ? 15.18 -16.219 -15.43 1 97.75 192 GLY A CA 1
ATOM 1442 C C . GLY A 1 192 ? 16.547 -15.734 -14.984 1 97.75 192 GLY A C 1
ATOM 1443 O O . GLY A 1 192 ? 16.656 -15 -13.992 1 97.75 192 GLY A O 1
ATOM 1444 N N . ARG A 1 193 ? 17.531 -16.094 -15.719 1 97.25 193 ARG A N 1
ATOM 1445 C CA . ARG A 1 193 ? 18.875 -15.641 -15.414 1 97.25 193 ARG A CA 1
ATOM 1446 C C . ARG A 1 193 ? 18.984 -14.125 -15.547 1 97.25 193 ARG A C 1
ATOM 1448 O O . ARG A 1 193 ? 19.641 -13.469 -14.727 1 97.25 193 ARG A O 1
ATOM 1455 N N . ARG A 1 194 ? 18.375 -13.656 -16.562 1 98.19 194 ARG A N 1
ATOM 1456 C CA . ARG A 1 194 ? 18.391 -12.211 -16.766 1 98.19 194 ARG A CA 1
ATOM 1457 C C . ARG A 1 194 ? 17.672 -11.484 -15.625 1 98.19 194 ARG A C 1
ATOM 1459 O O . ARG A 1 194 ? 18.078 -10.383 -15.242 1 98.19 194 ARG A O 1
ATOM 1466 N N . ILE A 1 195 ? 16.672 -12.078 -15.086 1 98.19 195 ILE A N 1
ATOM 1467 C CA . ILE A 1 195 ? 15.93 -11.516 -13.969 1 98.19 195 ILE A CA 1
ATOM 1468 C C . ILE A 1 195 ? 16.844 -11.438 -12.742 1 98.19 195 ILE A C 1
ATOM 1470 O O . ILE A 1 195 ? 16.953 -10.383 -12.109 1 98.19 195 ILE A O 1
ATOM 1474 N N . PHE A 1 196 ? 17.562 -12.531 -12.445 1 97.62 196 PHE A N 1
ATOM 1475 C CA . PHE A 1 196 ? 18.438 -12.562 -11.281 1 97.62 196 PHE A CA 1
ATOM 1476 C C . PHE A 1 196 ? 19.578 -11.562 -11.438 1 97.62 196 PHE A C 1
ATOM 1478 O O . PHE A 1 196 ? 19.891 -10.82 -10.508 1 97.62 196 PHE A O 1
ATOM 1485 N N . LEU A 1 197 ? 20.125 -11.5 -12.602 1 97.19 197 LEU A N 1
ATOM 1486 C CA . LEU A 1 197 ? 21.266 -10.609 -12.836 1 97.19 197 LEU A CA 1
ATOM 1487 C C . LEU A 1 197 ? 20.828 -9.148 -12.742 1 97.19 197 LEU A C 1
ATOM 1489 O O . LEU A 1 197 ? 21.562 -8.312 -12.203 1 97.19 197 LEU A O 1
ATOM 1493 N N . THR A 1 198 ? 19.672 -8.883 -13.281 1 97.5 198 THR A N 1
ATOM 1494 C CA . THR A 1 198 ? 19.125 -7.527 -13.188 1 97.5 198 THR A CA 1
ATOM 1495 C C . THR A 1 198 ? 18.922 -7.129 -11.727 1 97.5 198 THR A C 1
ATOM 1497 O O . THR A 1 198 ? 19.156 -5.98 -11.352 1 97.5 198 THR A O 1
ATOM 1500 N N . GLY A 1 199 ? 18.484 -8.062 -10.961 1 96.12 199 GLY A N 1
ATOM 1501 C CA . GLY A 1 199 ? 18.234 -7.809 -9.547 1 96.12 199 GLY A CA 1
ATOM 1502 C C . GLY A 1 199 ? 19.5 -7.648 -8.734 1 96.12 199 GLY A C 1
ATOM 1503 O O . GLY A 1 199 ? 19.547 -6.875 -7.777 1 96.12 199 GLY A O 1
ATOM 1504 N N . ILE A 1 200 ? 20.547 -8.375 -9.086 1 94.75 200 ILE A N 1
ATOM 1505 C CA . ILE A 1 200 ? 21.797 -8.328 -8.359 1 94.75 200 ILE A CA 1
ATOM 1506 C C . ILE A 1 200 ? 22.484 -6.98 -8.594 1 94.75 200 ILE A C 1
ATOM 1508 O O . ILE A 1 200 ? 22.875 -6.301 -7.645 1 94.75 200 ILE A O 1
ATOM 1512 N N . ASN A 1 201 ? 22.609 -6.645 -9.867 1 95.06 201 ASN A N 1
ATOM 1513 C CA . ASN A 1 201 ? 23.219 -5.379 -10.258 1 95.06 201 ASN A CA 1
ATOM 1514 C C . ASN A 1 201 ? 22.734 -4.93 -11.641 1 95.06 201 ASN A C 1
ATOM 1516 O O . ASN A 1 201 ? 23.25 -5.395 -12.656 1 95.06 201 ASN A O 1
ATOM 1520 N N . ARG A 1 202 ? 21.922 -3.971 -11.609 1 94.56 202 ARG A N 1
ATOM 1521 C CA . ARG A 1 202 ? 21.297 -3.531 -12.844 1 94.56 202 ARG A CA 1
ATOM 1522 C C . ARG A 1 202 ? 22.328 -2.979 -13.82 1 94.56 202 ARG A C 1
ATOM 1524 O O . ARG A 1 202 ? 22.281 -3.285 -15.016 1 94.56 202 ARG A O 1
ATOM 1531 N N . GLU A 1 203 ? 23.219 -2.189 -13.344 1 93.44 203 GLU A N 1
ATOM 1532 C CA . GLU A 1 203 ? 24.25 -1.58 -14.188 1 93.44 203 GLU A CA 1
ATOM 1533 C C . GLU A 1 203 ? 25.156 -2.639 -14.812 1 93.44 203 GLU A C 1
ATOM 1535 O O . GLU A 1 203 ? 25.438 -2.596 -16.016 1 93.44 203 GLU A O 1
ATOM 1540 N N . ALA A 1 204 ? 25.594 -3.506 -13.961 1 95.75 204 ALA A N 1
ATOM 1541 C CA . ALA A 1 204 ? 26.438 -4.586 -14.445 1 95.75 204 ALA A CA 1
ATOM 1542 C C . ALA A 1 204 ? 25.719 -5.438 -15.484 1 95.75 204 ALA A C 1
ATOM 1544 O O . ALA A 1 204 ? 26.312 -5.875 -16.469 1 95.75 204 ALA A O 1
ATOM 1545 N N . ALA A 1 205 ? 24.453 -5.621 -15.234 1 96.94 205 ALA A N 1
ATOM 1546 C CA . ALA A 1 205 ? 23.656 -6.402 -16.172 1 96.94 205 ALA A CA 1
ATOM 1547 C C . ALA A 1 205 ? 23.562 -5.699 -17.531 1 96.94 205 ALA A C 1
ATOM 1549 O O . ALA A 1 205 ? 23.672 -6.336 -18.578 1 96.94 205 ALA A O 1
ATOM 1550 N N . GLU A 1 206 ? 23.391 -4.406 -17.484 1 96.06 206 GLU A N 1
ATOM 1551 C CA . GLU A 1 206 ? 23.312 -3.637 -18.719 1 96.06 206 GLU A CA 1
ATOM 1552 C C . GLU A 1 206 ? 24.625 -3.68 -19.484 1 96.06 206 GLU A C 1
ATOM 1554 O O . GLU A 1 206 ? 24.625 -3.795 -20.719 1 96.06 206 GLU A O 1
ATOM 1559 N N . PHE A 1 207 ? 25.672 -3.635 -18.781 1 95.56 207 PHE A N 1
ATOM 1560 C CA . PHE A 1 207 ? 27 -3.697 -19.406 1 95.56 207 PHE A CA 1
ATOM 1561 C C . PHE A 1 207 ? 27.219 -5.055 -20.047 1 95.56 207 PHE A C 1
ATOM 1563 O O . PHE A 1 207 ? 27.984 -5.168 -21.016 1 95.56 207 PHE A O 1
ATOM 1570 N N . SER A 1 208 ? 26.531 -6.062 -19.578 1 96.44 208 SER A N 1
ATOM 1571 C CA . SER A 1 208 ? 26.672 -7.41 -20.125 1 96.44 208 SER A CA 1
ATOM 1572 C C . SER A 1 208 ? 25.719 -7.645 -21.297 1 96.44 208 SER A C 1
ATOM 1574 O O . SER A 1 208 ? 25.594 -8.766 -21.781 1 96.44 208 SER A O 1
ATOM 1576 N N . GLY A 1 209 ? 24.938 -6.59 -21.672 1 96.31 209 GLY A N 1
ATOM 1577 C CA . GLY A 1 209 ? 24.109 -6.672 -22.859 1 96.31 209 GLY A CA 1
ATOM 1578 C C . GLY A 1 209 ? 22.656 -6.98 -22.547 1 96.31 209 GLY A C 1
ATOM 1579 O O . GLY A 1 209 ? 21.844 -7.121 -23.469 1 96.31 209 GLY A O 1
ATOM 1580 N N . ILE A 1 210 ? 22.375 -7.074 -21.375 1 97.69 210 ILE A N 1
ATOM 1581 C CA . ILE A 1 210 ? 21 -7.371 -21 1 97.69 210 ILE A CA 1
ATOM 1582 C C . ILE A 1 210 ? 20.156 -6.102 -21.062 1 97.69 210 ILE A C 1
ATOM 1584 O O . ILE A 1 210 ? 20.547 -5.059 -20.547 1 97.69 210 ILE A O 1
ATOM 1588 N N . LYS A 1 211 ? 19.047 -6.188 -21.75 1 98.31 211 LYS A N 1
ATOM 1589 C CA . LYS A 1 211 ? 18.094 -5.078 -21.75 1 98.31 211 LYS A CA 1
ATOM 1590 C C . LYS A 1 211 ? 17.25 -5.066 -20.484 1 98.31 211 LYS A C 1
ATOM 1592 O O . LYS A 1 211 ? 16.078 -5.461 -20.5 1 98.31 211 LYS A O 1
ATOM 1597 N N . THR A 1 212 ? 17.766 -4.504 -19.484 1 97.88 212 THR A N 1
ATOM 1598 C CA . THR A 1 212 ? 17.172 -4.57 -18.156 1 97.88 212 THR A CA 1
ATOM 1599 C C . THR A 1 212 ? 15.789 -3.91 -18.141 1 97.88 212 THR A C 1
ATOM 1601 O O . THR A 1 212 ? 14.898 -4.336 -17.406 1 97.88 212 THR A O 1
ATOM 1604 N N . LYS A 1 213 ? 15.594 -2.861 -18.984 1 97.94 213 LYS A N 1
ATOM 1605 C CA . LYS A 1 213 ? 14.297 -2.188 -19.031 1 97.94 213 LYS A CA 1
ATOM 1606 C C . LYS A 1 213 ? 13.203 -3.139 -19.516 1 97.94 213 LYS A C 1
ATOM 1608 O O . LYS A 1 213 ? 12.102 -3.15 -18.969 1 97.94 213 LYS A O 1
ATOM 1613 N N . LEU A 1 214 ? 13.523 -3.92 -20.422 1 98.38 214 LEU A N 1
ATOM 1614 C CA . LEU A 1 214 ? 12.562 -4.887 -20.938 1 98.38 214 LEU A CA 1
ATOM 1615 C C . LEU A 1 214 ? 12.297 -5.988 -19.922 1 98.38 214 LEU A C 1
ATOM 1617 O O . LEU A 1 214 ? 11.172 -6.496 -19.828 1 98.38 214 LEU A O 1
ATOM 1621 N N . VAL A 1 215 ? 13.359 -6.379 -19.266 1 98.5 215 VAL A N 1
ATOM 1622 C CA . VAL A 1 215 ? 13.211 -7.41 -18.234 1 98.5 215 VAL A CA 1
ATOM 1623 C C . VAL A 1 215 ? 12.258 -6.918 -17.141 1 98.5 215 VAL A C 1
ATOM 1625 O O . VAL A 1 215 ? 11.305 -7.613 -16.797 1 98.5 215 VAL A O 1
ATOM 1628 N N . ILE A 1 216 ? 12.461 -5.691 -16.688 1 98.31 216 ILE A N 1
ATOM 1629 C CA . ILE A 1 216 ? 11.625 -5.109 -15.633 1 98.31 216 ILE A CA 1
ATOM 1630 C C . ILE A 1 216 ? 10.188 -4.973 -16.125 1 98.31 216 ILE A C 1
ATOM 1632 O O . ILE A 1 216 ? 9.25 -5.375 -15.445 1 98.31 216 ILE A O 1
ATOM 1636 N N . LEU A 1 217 ? 10.062 -4.469 -17.312 1 98.62 217 LEU A N 1
ATOM 1637 C CA . LEU A 1 217 ? 8.742 -4.297 -17.891 1 98.62 217 LEU A CA 1
ATOM 1638 C C . LEU A 1 217 ? 8.008 -5.633 -18 1 98.62 217 LEU A C 1
ATOM 1640 O O . LEU A 1 217 ? 6.836 -5.73 -17.625 1 98.62 217 LEU A O 1
ATOM 1644 N N . SER A 1 218 ? 8.703 -6.621 -18.406 1 98.56 218 SER A N 1
ATOM 1645 C CA . SER A 1 218 ? 8.086 -7.926 -18.625 1 98.56 218 SER A CA 1
ATOM 1646 C C . SER A 1 218 ? 7.637 -8.555 -17.312 1 98.56 218 SER A C 1
ATOM 1648 O O . SER A 1 218 ? 6.625 -9.258 -17.266 1 98.56 218 SER A O 1
ATOM 1650 N N . THR A 1 219 ? 8.391 -8.352 -16.234 1 98.56 219 THR A N 1
ATOM 1651 C CA . THR A 1 219 ? 7.988 -8.922 -14.953 1 98.56 219 THR A CA 1
ATOM 1652 C C . THR A 1 219 ? 6.684 -8.297 -14.469 1 98.56 219 THR A C 1
ATOM 1654 O O . THR A 1 219 ? 5.824 -8.992 -13.922 1 98.56 219 THR A O 1
ATOM 1657 N N . HIS A 1 220 ? 6.496 -7.012 -14.727 1 98.69 220 HIS A N 1
ATOM 1658 C CA . HIS A 1 220 ? 5.254 -6.352 -14.344 1 98.69 220 HIS A CA 1
ATOM 1659 C C . HIS A 1 220 ? 4.094 -6.832 -15.211 1 98.69 220 HIS A C 1
ATOM 1661 O O . HIS A 1 220 ? 2.961 -6.949 -14.734 1 98.69 220 HIS A O 1
ATOM 1667 N N . VAL A 1 221 ? 4.359 -7.098 -16.453 1 98.75 221 VAL A N 1
ATOM 1668 C CA . VAL A 1 221 ? 3.336 -7.637 -17.344 1 98.75 221 VAL A CA 1
ATOM 1669 C C . VAL A 1 221 ? 2.867 -9 -16.828 1 98.75 221 VAL A C 1
ATOM 1671 O O . VAL A 1 221 ? 1.665 -9.273 -16.781 1 98.75 221 VAL A O 1
ATOM 1674 N N . LEU A 1 222 ? 3.805 -9.781 -16.406 1 98.56 222 LEU A N 1
ATOM 1675 C CA . LEU A 1 222 ? 3.48 -11.117 -15.914 1 98.56 222 LEU A CA 1
ATOM 1676 C C . LEU A 1 222 ? 2.65 -11.031 -14.641 1 98.56 222 LEU A C 1
ATOM 1678 O O . LEU A 1 222 ? 1.748 -11.844 -14.43 1 98.56 222 LEU A O 1
ATOM 1682 N N . VAL A 1 223 ? 2.932 -10.086 -13.789 1 98.44 223 VAL A N 1
ATOM 1683 C CA . VAL A 1 223 ? 2.129 -9.883 -12.594 1 98.44 223 VAL A CA 1
ATOM 1684 C C . VAL A 1 223 ? 0.718 -9.453 -12.977 1 98.44 223 VAL A C 1
ATOM 1686 O O . VAL A 1 223 ? -0.262 -9.883 -12.367 1 98.44 223 VAL A O 1
ATOM 1689 N N . GLY A 1 224 ? 0.637 -8.555 -13.984 1 98.5 224 GLY A N 1
ATOM 1690 C CA . GLY A 1 224 ? -0.669 -8.148 -14.477 1 98.5 224 GLY A CA 1
ATOM 1691 C C . GLY A 1 224 ? -1.494 -9.312 -15 1 98.5 224 GLY A C 1
ATOM 1692 O O . GLY A 1 224 ? -2.691 -9.406 -14.719 1 98.5 224 GLY A O 1
ATOM 1693 N N . VAL A 1 225 ? -0.861 -10.188 -15.711 1 98.31 225 VAL A N 1
ATOM 1694 C CA . VAL A 1 225 ? -1.527 -11.375 -16.25 1 98.31 225 VAL A CA 1
ATOM 1695 C C . VAL A 1 225 ? -1.963 -12.281 -15.102 1 98.31 225 VAL A C 1
ATOM 1697 O O . VAL A 1 225 ? -3.088 -12.789 -15.094 1 98.31 225 VAL A O 1
ATOM 1700 N N . ALA A 1 226 ? -1.091 -12.484 -14.18 1 98.12 226 ALA A N 1
ATOM 1701 C CA . ALA A 1 226 ? -1.409 -13.312 -13.016 1 98.12 226 ALA A CA 1
ATOM 1702 C C . ALA A 1 226 ? -2.582 -12.734 -12.234 1 98.12 226 ALA A C 1
ATOM 1704 O O . ALA A 1 226 ? -3.449 -13.477 -11.766 1 98.12 226 ALA A O 1
ATOM 1705 N N . ALA A 1 227 ? -2.559 -11.453 -12.07 1 98 227 ALA A N 1
ATOM 1706 C CA . ALA A 1 227 ? -3.66 -10.781 -11.383 1 98 227 ALA A CA 1
ATOM 1707 C C . ALA A 1 227 ? -4.98 -11 -12.109 1 98 227 ALA A C 1
ATOM 1709 O O . ALA A 1 227 ? -6.016 -11.227 -11.484 1 98 227 ALA A O 1
ATOM 1710 N N . ALA A 1 228 ? -4.922 -10.945 -13.40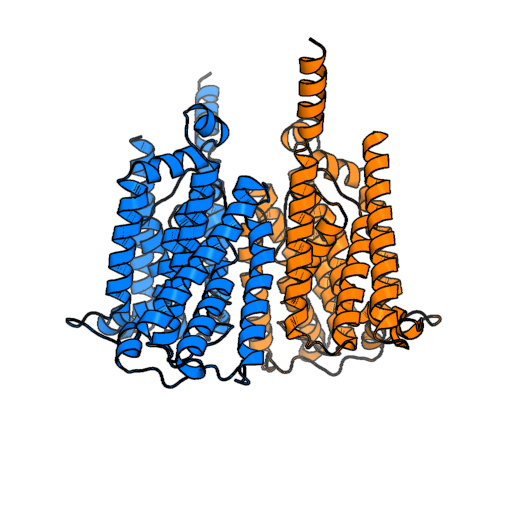6 1 97.75 228 ALA A N 1
ATOM 1711 C CA . ALA A 1 228 ? -6.121 -11.172 -14.203 1 97.75 228 ALA A CA 1
ATOM 1712 C C . ALA A 1 228 ? -6.621 -12.609 -14.047 1 97.75 228 ALA A C 1
ATOM 1714 O O . ALA A 1 228 ? -7.824 -12.844 -13.914 1 97.75 228 ALA A O 1
ATOM 1715 N N . ILE A 1 229 ? -5.719 -13.539 -14.055 1 96.44 229 ILE A N 1
ATOM 1716 C CA . ILE A 1 229 ? -6.078 -14.938 -13.875 1 96.44 229 ILE A CA 1
ATOM 1717 C C . ILE A 1 229 ? -6.699 -15.141 -12.492 1 96.44 229 ILE A C 1
ATOM 1719 O O . ILE A 1 229 ? -7.719 -15.82 -12.359 1 96.44 229 ILE A O 1
ATOM 1723 N N . SER A 1 230 ? -6.109 -14.539 -11.539 1 95.69 230 SER A N 1
ATOM 1724 C CA . SER A 1 230 ? -6.641 -14.602 -10.18 1 95.69 230 SER A CA 1
ATOM 1725 C C . SER A 1 230 ? -8.031 -13.977 -10.102 1 95.69 230 SER A C 1
ATOM 1727 O O . SER A 1 230 ? -8.914 -14.492 -9.406 1 95.69 230 SER A O 1
ATOM 1729 N N . GLY A 1 231 ? -8.164 -12.875 -10.789 1 94.44 231 GLY A N 1
ATOM 1730 C CA . GLY A 1 231 ? -9.461 -12.227 -10.836 1 94.44 231 GLY A CA 1
ATOM 1731 C C . GLY A 1 231 ? -10.539 -13.094 -11.461 1 94.44 231 GLY A C 1
ATOM 1732 O O . GLY A 1 231 ? -11.664 -13.148 -10.953 1 94.44 231 GLY A O 1
ATOM 1733 N N . MET A 1 232 ? -10.211 -13.781 -12.453 1 93.25 232 MET A N 1
ATOM 1734 C CA . MET A 1 232 ? -11.148 -14.695 -13.109 1 93.25 232 MET A CA 1
ATOM 1735 C C . MET A 1 232 ? -11.5 -15.867 -12.203 1 93.25 232 MET A C 1
ATOM 1737 O O . MET A 1 232 ? -12.656 -16.281 -12.148 1 93.25 232 MET A O 1
ATOM 1741 N N . TYR A 1 233 ? -10.531 -16.344 -11.555 1 93.56 233 TYR A N 1
ATOM 1742 C CA . TYR A 1 233 ? -10.781 -17.469 -10.656 1 93.56 233 TYR A CA 1
ATOM 1743 C C . TYR A 1 233 ? -11.734 -17.078 -9.539 1 93.56 233 TYR A C 1
ATOM 1745 O O . TYR A 1 233 ? -12.711 -17.797 -9.266 1 93.56 233 TYR A O 1
ATOM 1753 N N . ILE A 1 234 ? -11.422 -15.961 -8.914 1 91.56 234 ILE A N 1
ATOM 1754 C CA . ILE A 1 234 ? -12.234 -15.547 -7.777 1 91.56 234 ILE A CA 1
ATOM 1755 C C . ILE A 1 234 ? -13.664 -15.25 -8.242 1 91.56 234 ILE A C 1
ATOM 1757 O O . ILE A 1 234 ? -14.625 -15.523 -7.527 1 91.56 234 ILE A O 1
ATOM 1761 N N . THR A 1 235 ? -13.75 -14.688 -9.383 1 91.44 235 THR A N 1
ATOM 1762 C CA . THR A 1 235 ? -15.07 -14.414 -9.945 1 91.44 235 THR A CA 1
ATOM 1763 C C . THR A 1 235 ? -15.828 -15.711 -10.203 1 91.44 235 THR A C 1
ATOM 1765 O O . THR A 1 235 ? -17.031 -15.805 -9.93 1 91.44 235 THR A O 1
ATOM 1768 N N . SER A 1 236 ? -15.18 -16.688 -10.734 1 90.94 236 SER A N 1
ATOM 1769 C CA . SER A 1 236 ? -15.781 -18 -10.977 1 90.94 236 SER A CA 1
ATOM 1770 C C . SER A 1 236 ? -16.156 -18.688 -9.672 1 90.94 236 SER A C 1
ATOM 1772 O O . SER A 1 236 ? -17.25 -19.25 -9.555 1 90.94 236 SER A O 1
ATOM 1774 N N . TYR A 1 237 ? -15.281 -18.578 -8.773 1 89.25 237 TYR A N 1
ATOM 1775 C CA . TYR A 1 237 ? -15.461 -19.25 -7.492 1 89.25 237 TYR A CA 1
ATOM 1776 C C . TYR A 1 237 ? -16.609 -18.641 -6.707 1 89.25 237 TYR A C 1
ATOM 1778 O O . TYR A 1 237 ? -17.438 -19.344 -6.141 1 89.25 237 TYR A O 1
ATOM 1786 N N . LEU A 1 238 ? -16.688 -17.328 -6.684 1 87.38 238 LEU A N 1
ATOM 1787 C CA . LEU A 1 238 ? -17.734 -16.625 -5.926 1 87.38 238 LEU A CA 1
ATOM 1788 C C . LEU A 1 238 ? -18.969 -16.391 -6.785 1 87.38 238 LEU A C 1
ATOM 1790 O O . LEU A 1 238 ? -20 -15.953 -6.281 1 87.38 238 LEU A O 1
ATOM 1794 N N . SER A 1 239 ? -18.828 -16.625 -7.992 1 87.38 239 SER A N 1
ATOM 1795 C CA . SER A 1 239 ? -19.922 -16.438 -8.961 1 87.38 239 SER A CA 1
ATOM 1796 C C . SER A 1 239 ? -20.438 -15.008 -8.953 1 87.38 239 SER A C 1
ATOM 1798 O O . SER A 1 239 ? -21.641 -14.781 -9.039 1 87.38 239 SER A O 1
ATOM 1800 N N . SER A 1 240 ? -19.516 -14.133 -8.711 1 88.62 240 SER A N 1
ATOM 1801 C CA . SER A 1 240 ? -19.844 -12.711 -8.703 1 88.62 240 SER A CA 1
ATOM 1802 C C . SER A 1 240 ? -18.656 -11.859 -9.102 1 88.62 240 SER A C 1
ATOM 1804 O O . SER A 1 240 ? -17.516 -12.164 -8.734 1 88.62 240 SER A O 1
ATOM 1806 N N . SER A 1 241 ? -18.938 -10.875 -9.883 1 87.81 241 SER A N 1
ATOM 1807 C CA . SER A 1 241 ? -17.922 -9.891 -10.258 1 87.81 241 SER A CA 1
ATOM 1808 C C . SER A 1 241 ? -18.047 -8.625 -9.422 1 87.81 241 SER A C 1
ATOM 1810 O O . SER A 1 241 ? -19.094 -7.98 -9.406 1 87.81 241 SER A O 1
ATOM 1812 N N . ARG A 1 242 ? -16.969 -8.32 -8.711 1 86.69 242 ARG A N 1
ATOM 1813 C CA . ARG A 1 242 ? -16.969 -7.133 -7.855 1 86.69 242 ARG A CA 1
ATOM 1814 C C . ARG A 1 242 ? -15.664 -6.355 -8.016 1 86.69 242 ARG A C 1
ATOM 1816 O O . ARG A 1 242 ? -14.609 -6.941 -8.242 1 86.69 242 ARG A O 1
ATOM 1823 N N . ALA A 1 243 ? -15.797 -5.047 -7.812 1 85.94 243 ALA A N 1
ATOM 1824 C CA . ALA A 1 243 ? -14.641 -4.168 -7.953 1 85.94 243 ALA A CA 1
ATOM 1825 C C . ALA A 1 243 ? -13.672 -4.352 -6.789 1 85.94 243 ALA A C 1
ATOM 1827 O O . ALA A 1 243 ? -12.484 -4.02 -6.898 1 85.94 243 ALA A O 1
ATOM 1828 N N . ASP A 1 244 ? -14.094 -4.859 -5.707 1 84.31 244 ASP A N 1
ATOM 1829 C CA . ASP A 1 244 ? -13.258 -4.945 -4.516 1 84.31 244 ASP A CA 1
ATOM 1830 C C . ASP A 1 244 ? -12.617 -6.328 -4.395 1 84.31 244 ASP A C 1
ATOM 1832 O O . ASP A 1 244 ? -12.008 -6.648 -3.371 1 84.31 244 ASP A O 1
ATOM 1836 N N . HIS A 1 245 ? -12.844 -7.051 -5.551 1 86.75 245 HIS A N 1
ATOM 1837 C CA . HIS A 1 245 ? -12.109 -8.312 -5.559 1 86.75 245 HIS A CA 1
ATOM 1838 C C . HIS A 1 245 ? -10.609 -8.07 -5.496 1 86.75 245 HIS A C 1
ATOM 1840 O O . HIS A 1 245 ? -10.07 -7.277 -6.27 1 86.75 245 HIS A O 1
ATOM 1846 N N . GLY A 1 246 ? -9.898 -8.516 -4.539 1 88.88 246 GLY A N 1
ATOM 1847 C CA . GLY A 1 246 ? -8.445 -8.43 -4.445 1 88.88 246 GLY A CA 1
ATOM 1848 C C . GLY A 1 246 ? -7.977 -7.363 -3.479 1 88.88 246 GLY A C 1
ATOM 1849 O O . GLY A 1 246 ? -6.773 -7.156 -3.307 1 88.88 246 GLY A O 1
ATOM 1850 N N . ALA A 1 247 ? -8.844 -6.574 -2.906 1 81.38 247 ALA A N 1
ATOM 1851 C CA . ALA A 1 247 ? -8.508 -5.449 -2.037 1 81.38 247 ALA A CA 1
ATOM 1852 C C . ALA A 1 247 ? -7.648 -5.902 -0.86 1 81.38 247 ALA A C 1
ATOM 1854 O O . ALA A 1 247 ? -6.82 -5.141 -0.359 1 81.38 247 ALA A O 1
ATOM 1855 N N . THR A 1 248 ? -7.719 -7.137 -0.498 1 78.88 248 THR A N 1
ATOM 1856 C CA . THR A 1 248 ? -7.027 -7.578 0.705 1 78.88 248 THR A CA 1
ATOM 1857 C C . THR A 1 248 ? -5.883 -8.523 0.351 1 78.88 248 THR A C 1
ATOM 1859 O O . THR A 1 248 ? -5.262 -9.117 1.237 1 78.88 248 THR A O 1
ATOM 1862 N N . LEU A 1 249 ? -5.527 -8.562 -0.919 1 89.94 249 LEU A N 1
ATOM 1863 C CA . LEU A 1 249 ? -4.59 -9.602 -1.345 1 89.94 249 LEU A CA 1
ATOM 1864 C C . LEU A 1 249 ? -3.15 -9.125 -1.208 1 89.94 249 LEU A C 1
ATOM 1866 O O . LEU A 1 249 ? -2.225 -9.938 -1.146 1 89.94 249 LEU A O 1
ATOM 1870 N N . THR A 1 250 ? -2.982 -7.898 -1.178 1 88.94 250 THR A N 1
ATOM 1871 C CA . THR A 1 250 ? -1.65 -7.316 -1.288 1 88.94 250 THR A CA 1
ATOM 1872 C C . THR A 1 250 ? -0.749 -7.809 -0.159 1 88.94 250 THR A C 1
ATOM 1874 O O . THR A 1 250 ? 0.362 -8.281 -0.407 1 88.94 250 THR A O 1
ATOM 1877 N N . LEU A 1 251 ? -1.255 -7.738 1.028 1 87.06 251 LEU A N 1
ATOM 1878 C CA . LEU A 1 251 ? -0.463 -8.133 2.188 1 87.06 251 LEU A CA 1
ATOM 1879 C C . LEU A 1 251 ? -0.078 -9.609 2.104 1 87.06 251 LEU A C 1
ATOM 1881 O O . LEU A 1 251 ? 1.08 -9.969 2.332 1 87.06 251 LEU A O 1
ATOM 1885 N N . SER A 1 252 ? -1.042 -10.391 1.78 1 93.12 252 SER A N 1
ATOM 1886 C CA . SER A 1 252 ? -0.812 -11.828 1.722 1 93.12 252 SER A CA 1
ATOM 1887 C C . SER A 1 252 ? 0.178 -12.188 0.619 1 93.12 252 SER A C 1
ATOM 1889 O O . SER A 1 252 ? 1.041 -13.047 0.806 1 93.12 252 SER A O 1
ATOM 1891 N N . VAL A 1 253 ? 0.071 -11.5 -0.49 1 96 253 VAL A N 1
ATOM 1892 C CA . VAL A 1 253 ? 0.935 -11.789 -1.63 1 96 253 VAL A CA 1
ATOM 1893 C C . VAL A 1 253 ? 2.381 -11.438 -1.285 1 96 253 VAL A C 1
ATOM 1895 O O . VAL A 1 253 ? 3.287 -12.25 -1.474 1 96 253 VAL A O 1
ATOM 1898 N N . ILE A 1 254 ? 2.568 -10.281 -0.77 1 93.69 254 ILE A N 1
ATOM 1899 C CA . ILE A 1 254 ? 3.918 -9.836 -0.435 1 93.69 254 ILE A CA 1
ATOM 1900 C C . ILE A 1 254 ? 4.492 -10.727 0.668 1 93.69 254 ILE A C 1
ATOM 1902 O O . ILE A 1 254 ? 5.66 -11.117 0.61 1 93.69 254 ILE A O 1
ATOM 1906 N N . THR A 1 255 ? 3.656 -11.062 1.619 1 93.19 255 THR A N 1
ATOM 1907 C CA . THR A 1 255 ? 4.098 -11.914 2.715 1 93.19 255 THR A CA 1
ATOM 1908 C C . THR A 1 255 ? 4.539 -13.281 2.193 1 93.19 255 THR A C 1
ATOM 1910 O O . THR A 1 255 ? 5.566 -13.812 2.619 1 93.19 255 THR A O 1
ATOM 1913 N N . ALA A 1 256 ? 3.771 -13.797 1.296 1 95.88 256 ALA A N 1
ATOM 1914 C CA . ALA A 1 256 ? 4.102 -15.109 0.735 1 95.88 256 ALA A CA 1
ATOM 1915 C C . ALA A 1 256 ? 5.457 -15.078 0.038 1 95.88 256 ALA A C 1
ATOM 1917 O O . ALA A 1 256 ? 6.27 -16 0.204 1 95.88 256 ALA A O 1
ATOM 1918 N N . VAL A 1 257 ? 5.711 -14.047 -0.703 1 96.25 257 VAL A N 1
ATOM 1919 C CA . VAL A 1 257 ? 6.941 -13.961 -1.481 1 96.25 257 VAL A CA 1
ATOM 1920 C C . VAL A 1 257 ? 8.133 -13.789 -0.544 1 96.25 257 VAL A C 1
ATOM 1922 O O . VAL A 1 257 ? 9.148 -14.469 -0.691 1 96.25 257 VAL A O 1
ATOM 1925 N N . VAL A 1 258 ? 7.984 -12.938 0.427 1 92.75 258 VAL A N 1
ATOM 1926 C CA . VAL A 1 258 ? 9.086 -12.641 1.333 1 92.75 258 VAL A CA 1
ATOM 1927 C C . VAL A 1 258 ? 9.344 -13.836 2.252 1 92.75 258 VAL A C 1
ATOM 1929 O O . VAL A 1 258 ? 10.484 -14.242 2.449 1 92.75 258 VAL A O 1
ATOM 1932 N N . LEU A 1 259 ? 8.258 -14.352 2.738 1 92.81 259 LEU A N 1
ATOM 1933 C CA . LEU A 1 259 ? 8.375 -15.555 3.561 1 92.81 259 LEU A CA 1
ATOM 1934 C C . LEU A 1 259 ? 8.969 -16.703 2.76 1 92.81 259 LEU A C 1
ATOM 1936 O O . LEU A 1 259 ? 9.711 -17.531 3.303 1 92.81 259 LEU A O 1
ATOM 1940 N N . GLY A 1 260 ? 8.648 -16.719 1.521 1 95 260 GLY A N 1
ATOM 1941 C CA . GLY A 1 260 ? 9.125 -17.781 0.638 1 95 260 GLY A CA 1
ATOM 1942 C C . GLY A 1 260 ? 10.617 -17.719 0.387 1 95 260 GLY A C 1
ATOM 1943 O O . GLY A 1 260 ? 11.195 -18.656 -0.181 1 95 260 GLY A O 1
ATOM 1944 N N . GLY A 1 261 ? 11.25 -16.594 0.725 1 91.5 261 GLY A N 1
ATOM 1945 C CA . GLY A 1 261 ? 12.703 -16.547 0.636 1 91.5 261 GLY A CA 1
ATOM 1946 C C . GLY A 1 261 ? 13.211 -15.531 -0.363 1 91.5 261 GLY A C 1
ATOM 1947 O O . GLY A 1 261 ? 14.422 -15.438 -0.601 1 91.5 261 GLY A O 1
ATOM 1948 N N . THR A 1 262 ? 12.312 -14.836 -0.96 1 92.75 262 THR A N 1
ATOM 1949 C CA . THR A 1 262 ? 12.734 -13.805 -1.908 1 92.75 262 THR A CA 1
ATOM 1950 C C . THR A 1 262 ? 13.188 -12.547 -1.176 1 92.75 262 THR A C 1
ATOM 1952 O O . THR A 1 262 ? 12.5 -12.07 -0.265 1 92.75 262 THR A O 1
ATOM 1955 N N . ALA A 1 263 ? 14.305 -12.055 -1.553 1 90.75 263 ALA A N 1
ATOM 1956 C CA . ALA A 1 263 ? 14.852 -10.867 -0.91 1 90.75 263 ALA A CA 1
ATOM 1957 C C . ALA A 1 263 ? 14.227 -9.594 -1.476 1 90.75 263 ALA A C 1
ATOM 1959 O O . ALA A 1 263 ? 14.188 -9.398 -2.693 1 90.75 263 ALA A O 1
ATOM 1960 N N . ILE A 1 264 ? 13.836 -8.773 -0.626 1 86.44 264 ILE A N 1
ATOM 1961 C CA . ILE A 1 264 ? 13.18 -7.535 -1.028 1 86.44 264 ILE A CA 1
ATOM 1962 C C . ILE A 1 264 ? 14.188 -6.625 -1.729 1 86.44 264 ILE A C 1
ATOM 1964 O O . ILE A 1 264 ? 13.805 -5.734 -2.492 1 86.44 264 ILE A O 1
ATOM 1968 N N . THR A 1 265 ? 15.484 -6.789 -1.516 1 83.94 265 THR A N 1
ATOM 1969 C CA . THR A 1 265 ? 16.547 -5.98 -2.111 1 83.94 265 THR A CA 1
ATOM 1970 C C . THR A 1 265 ? 16.844 -6.445 -3.531 1 83.94 265 THR A C 1
ATOM 1972 O O . THR A 1 265 ? 17.609 -5.805 -4.25 1 83.94 265 THR A O 1
ATOM 1975 N N . GLY A 1 266 ? 16.25 -7.559 -3.926 1 89.75 266 GLY A N 1
ATOM 1976 C CA . GLY A 1 266 ? 16.438 -8.07 -5.273 1 89.75 266 GLY A CA 1
ATOM 1977 C C . GLY A 1 266 ? 17.547 -9.102 -5.371 1 89.75 266 GLY A C 1
ATOM 1978 O O . GLY A 1 266 ? 18.328 -9.281 -4.43 1 89.75 266 GLY A O 1
ATOM 1979 N N . GLY A 1 267 ? 17.562 -9.883 -6.402 1 93.56 267 GLY A N 1
ATOM 1980 C CA . GLY A 1 267 ? 18.688 -10.742 -6.77 1 93.56 267 GLY A CA 1
ATOM 1981 C C . GLY A 1 267 ? 18.547 -12.164 -6.266 1 93.56 267 GLY A C 1
ATOM 1982 O O . GLY A 1 267 ? 19.281 -13.055 -6.684 1 93.56 267 GLY A O 1
ATOM 1983 N N . GLN A 1 268 ? 17.625 -12.352 -5.355 1 93.69 268 GLN A N 1
ATOM 1984 C CA . GLN A 1 268 ? 17.453 -13.695 -4.812 1 93.69 268 GLN A CA 1
ATOM 1985 C C . GLN A 1 268 ? 15.969 -14.039 -4.668 1 93.69 268 GLN A C 1
ATOM 1987 O O . GLN A 1 268 ? 15.164 -13.18 -4.297 1 93.69 268 GLN A O 1
ATOM 1992 N N . GLY A 1 269 ? 15.664 -15.312 -4.938 1 93.81 269 GLY A N 1
ATOM 1993 C CA . GLY A 1 269 ? 14.289 -15.75 -4.766 1 93.81 269 GLY A CA 1
ATOM 1994 C C . GLY A 1 269 ? 14.07 -17.188 -5.18 1 93.81 269 GLY A C 1
ATOM 1995 O O . GLY A 1 269 ? 14.961 -17.828 -5.758 1 93.81 269 GLY A O 1
ATOM 1996 N N . SER A 1 270 ? 12.922 -17.719 -4.777 1 94.94 270 SER A N 1
ATOM 1997 C CA . SER A 1 270 ? 12.578 -19.094 -5.078 1 94.94 270 SER A CA 1
ATOM 1998 C C . SER A 1 270 ? 11.078 -19.266 -5.312 1 94.94 270 SER A C 1
ATOM 2000 O O . SER A 1 270 ? 10.266 -18.844 -4.48 1 94.94 270 SER A O 1
ATOM 2002 N N . ILE A 1 271 ? 10.789 -19.891 -6.445 1 97.31 271 ILE A N 1
ATOM 2003 C CA . ILE A 1 271 ? 9.383 -20.125 -6.758 1 97.31 271 ILE A CA 1
ATOM 2004 C C . ILE A 1 271 ? 8.828 -21.188 -5.816 1 97.31 271 ILE A C 1
ATOM 2006 O O . ILE A 1 271 ? 7.691 -21.078 -5.348 1 97.31 271 ILE A O 1
ATOM 2010 N N . ILE A 1 272 ? 9.617 -22.172 -5.492 1 96.5 272 ILE A N 1
ATOM 2011 C CA . ILE A 1 272 ? 9.18 -23.25 -4.602 1 96.5 272 ILE A CA 1
ATOM 2012 C C . ILE A 1 272 ? 8.953 -22.688 -3.199 1 96.5 272 ILE A C 1
ATOM 2014 O O . ILE A 1 272 ? 7.977 -23.047 -2.535 1 96.5 272 ILE A O 1
ATOM 2018 N N . GLY A 1 273 ? 9.852 -21.828 -2.762 1 96.19 273 GLY A N 1
ATOM 2019 C CA . GLY A 1 273 ? 9.648 -21.172 -1.484 1 96.19 273 GLY A CA 1
ATOM 2020 C C . GLY A 1 273 ? 8.359 -20.375 -1.425 1 96.19 273 GLY A C 1
ATOM 2021 O O . GLY A 1 273 ? 7.617 -20.453 -0.448 1 96.19 273 GLY A O 1
ATOM 2022 N N . THR A 1 274 ? 8.156 -19.625 -2.465 1 97.06 274 THR A N 1
ATOM 2023 C CA . THR A 1 274 ? 6.949 -18.812 -2.535 1 97.06 274 THR A CA 1
ATOM 2024 C C . THR A 1 274 ? 5.699 -19.688 -2.539 1 97.06 274 THR A C 1
ATOM 2026 O O . THR A 1 274 ? 4.707 -19.375 -1.885 1 97.06 274 THR A O 1
ATOM 2029 N N . ALA A 1 275 ? 5.738 -20.781 -3.283 1 96.75 275 ALA A N 1
ATOM 2030 C CA . ALA A 1 275 ? 4.613 -21.703 -3.32 1 96.75 275 ALA A CA 1
ATOM 2031 C C . ALA A 1 275 ? 4.328 -22.266 -1.933 1 96.75 275 ALA A C 1
ATOM 2033 O O . ALA A 1 275 ? 3.178 -22.281 -1.483 1 96.75 275 ALA A O 1
ATOM 2034 N N . LEU A 1 276 ? 5.34 -22.703 -1.251 1 96.06 276 LEU A N 1
ATOM 2035 C CA . LEU A 1 276 ? 5.191 -23.25 0.095 1 96.06 276 LEU A CA 1
ATOM 2036 C C . LEU A 1 276 ? 4.633 -22.203 1.046 1 96.06 276 LEU A C 1
ATOM 2038 O O . LEU A 1 276 ? 3.736 -22.484 1.841 1 96.06 276 LEU A O 1
ATOM 2042 N N . ALA A 1 277 ? 5.18 -21.016 0.936 1 96.12 277 ALA A N 1
ATOM 2043 C CA . ALA A 1 277 ? 4.73 -19.922 1.791 1 96.12 277 ALA A CA 1
ATOM 2044 C C . ALA A 1 277 ? 3.264 -19.578 1.536 1 96.12 277 ALA A C 1
ATOM 2046 O O . ALA A 1 277 ? 2.529 -19.234 2.463 1 96.12 277 ALA A O 1
ATOM 2047 N N . SER A 1 278 ? 2.859 -19.625 0.308 1 95.94 278 SER A N 1
ATOM 2048 C CA . SER A 1 278 ? 1.461 -19.375 -0.023 1 95.94 278 SER A CA 1
ATOM 2049 C C . SER A 1 278 ? 0.542 -20.391 0.644 1 95.94 278 SER A C 1
ATOM 2051 O O . SER A 1 278 ? -0.537 -20.047 1.125 1 95.94 278 SER A O 1
ATOM 2053 N N . VAL A 1 279 ? 0.971 -21.609 0.647 1 94.69 279 VAL A N 1
ATOM 2054 C CA . VAL A 1 279 ? 0.198 -22.656 1.298 1 94.69 279 VAL A CA 1
ATOM 2055 C C . VAL A 1 279 ? 0.158 -22.422 2.805 1 94.69 279 VAL A C 1
ATOM 2057 O O . VAL A 1 279 ? -0.886 -22.594 3.439 1 94.69 279 VAL A O 1
ATOM 2060 N N . ILE A 1 280 ? 1.25 -21.969 3.346 1 93.94 280 ILE A N 1
ATOM 2061 C CA . ILE A 1 280 ? 1.34 -21.672 4.77 1 93.94 280 ILE A CA 1
ATOM 2062 C C . ILE A 1 280 ? 0.326 -20.594 5.133 1 93.94 280 ILE A C 1
ATOM 2064 O O . ILE A 1 280 ? -0.427 -20.734 6.102 1 93.94 280 ILE A O 1
ATOM 2068 N N . ILE A 1 281 ? 0.304 -19.594 4.367 1 92.19 281 ILE A N 1
ATOM 2069 C CA . ILE A 1 281 ? -0.604 -18.484 4.625 1 92.19 281 ILE A CA 1
ATOM 2070 C C . ILE A 1 281 ? -2.049 -18.953 4.469 1 92.19 281 ILE A C 1
ATOM 2072 O O . ILE A 1 281 ? -2.914 -18.594 5.273 1 92.19 281 ILE A O 1
ATOM 2076 N N . GLY A 1 282 ? -2.289 -19.719 3.457 1 91.75 282 GLY A N 1
ATOM 2077 C CA . GLY A 1 282 ? -3.621 -20.266 3.24 1 91.75 282 GLY A CA 1
ATOM 2078 C C . GLY A 1 282 ? -4.109 -21.125 4.387 1 91.75 282 GLY A C 1
ATOM 2079 O O . GLY A 1 282 ? -5.227 -20.953 4.871 1 91.75 282 GLY A O 1
ATOM 2080 N N . LEU A 1 283 ? -3.299 -22 4.812 1 91.62 283 LEU A N 1
ATOM 2081 C CA . LEU A 1 283 ? -3.664 -22.906 5.895 1 91.62 283 LEU A CA 1
ATOM 2082 C C . LEU A 1 283 ? -3.801 -22.141 7.215 1 91.62 283 LEU A C 1
ATOM 2084 O O . LEU A 1 283 ? -4.633 -22.5 8.055 1 91.62 283 LEU A O 1
ATOM 2088 N N . MET A 1 284 ? -2.992 -21.172 7.348 1 89.75 284 MET A N 1
ATOM 2089 C CA . MET A 1 284 ? -3.111 -20.344 8.547 1 89.75 284 MET A CA 1
ATOM 2090 C C . MET A 1 284 ? -4.461 -19.641 8.586 1 89.75 284 MET A C 1
ATOM 2092 O O . MET A 1 284 ? -5.109 -19.594 9.633 1 89.75 284 MET A O 1
ATOM 2096 N N . THR A 1 285 ? -4.809 -19.141 7.477 1 88.75 285 THR A N 1
ATOM 2097 C CA . THR A 1 285 ? -6.094 -18.469 7.383 1 88.75 285 THR A CA 1
ATOM 2098 C C . THR A 1 285 ? -7.238 -19.438 7.695 1 88.75 285 THR A C 1
ATOM 2100 O O . THR A 1 285 ? -8.133 -19.109 8.477 1 88.75 285 THR A O 1
ATOM 2103 N N . LEU A 1 286 ? -7.195 -20.609 7.125 1 89.06 286 LEU A N 1
ATOM 2104 C CA . LEU A 1 286 ? -8.203 -21.625 7.359 1 89.06 286 LEU A CA 1
ATOM 2105 C C . LEU A 1 286 ? -8.211 -22.062 8.82 1 89.06 286 LEU A C 1
ATOM 2107 O O . LEU A 1 286 ? -9.281 -22.172 9.43 1 89.06 286 LEU A O 1
ATOM 2111 N N . GLY A 1 287 ? -7.074 -22.281 9.305 1 89.75 287 GLY A N 1
ATOM 2112 C CA . GLY A 1 287 ? -6.961 -22.719 10.688 1 89.75 287 GLY A CA 1
ATOM 2113 C C . GLY A 1 287 ? -7.504 -21.703 11.68 1 89.75 287 GLY A C 1
ATOM 2114 O O . GLY A 1 287 ? -8.195 -22.078 12.633 1 89.75 287 GLY A O 1
ATOM 2115 N N . LEU A 1 288 ? -7.16 -20.484 11.445 1 87.06 288 LEU A N 1
ATOM 2116 C CA . LEU A 1 288 ? -7.652 -19.438 12.328 1 87.06 288 LEU A CA 1
ATOM 2117 C C . LEU A 1 288 ? -9.172 -19.328 12.258 1 87.06 288 LEU A C 1
ATOM 2119 O O . LEU A 1 288 ? -9.836 -19.156 13.281 1 87.06 288 LEU A O 1
ATOM 2123 N N . GLN A 1 289 ? -9.648 -19.469 11.094 1 86.44 289 GLN A N 1
ATOM 2124 C CA . GLN A 1 289 ? -11.094 -19.422 10.914 1 86.44 289 GLN A CA 1
ATOM 2125 C C . GLN A 1 289 ? -11.781 -20.609 11.57 1 86.44 289 GLN A C 1
ATOM 2127 O O . GLN A 1 289 ? -12.82 -20.453 12.219 1 86.44 289 GLN A O 1
ATOM 2132 N N . MET A 1 290 ? -11.227 -21.703 11.43 1 88.38 290 MET A N 1
ATOM 2133 C CA . MET A 1 290 ? -11.805 -22.922 12.016 1 88.38 290 MET A CA 1
ATOM 2134 C C . MET A 1 290 ? -11.68 -22.906 13.531 1 88.38 290 MET A C 1
ATOM 2136 O O . MET A 1 290 ? -12.383 -23.656 14.219 1 88.38 290 MET A O 1
ATOM 2140 N N . SER A 1 291 ? -10.766 -22.141 14.031 1 88 291 SER A N 1
ATOM 2141 C CA . SER A 1 291 ? -10.602 -22.016 15.477 1 88 291 SER A CA 1
ATOM 2142 C C . SER A 1 291 ? -11.555 -20.984 16.062 1 88 291 SER A C 1
ATOM 2144 O O . SER A 1 291 ? -11.469 -20.656 17.25 1 88 291 SER A O 1
ATOM 2146 N N . GLY A 1 292 ? -12.375 -20.375 15.242 1 84.38 292 GLY A N 1
ATOM 2147 C CA . GLY A 1 292 ? -13.406 -19.484 15.719 1 84.38 292 GLY A CA 1
ATOM 2148 C C . GLY A 1 292 ? -13.047 -18.016 15.57 1 84.38 292 GLY A C 1
ATOM 2149 O O . GLY A 1 292 ? -13.789 -17.141 16 1 84.38 292 GLY A O 1
ATOM 2150 N N . LEU A 1 293 ? -11.961 -17.797 14.984 1 80.94 293 LEU A N 1
ATOM 2151 C CA . LEU A 1 293 ? -11.555 -16.422 14.812 1 80.94 293 LEU A CA 1
ATOM 2152 C C . LEU A 1 293 ? -12.219 -15.805 13.578 1 80.94 293 LEU A C 1
ATOM 2154 O O . LEU A 1 293 ? -12.289 -16.438 12.531 1 80.94 293 LEU A O 1
ATOM 2158 N N . SER A 1 294 ? -12.742 -14.602 13.797 1 81.06 294 SER A N 1
ATOM 2159 C CA . SER A 1 294 ? -13.359 -13.891 12.68 1 81.06 294 SER A CA 1
ATOM 2160 C C . SER A 1 294 ? -12.328 -13.516 11.625 1 81.06 294 SER A C 1
ATOM 2162 O O . SER A 1 294 ? -11.141 -13.375 11.93 1 81.06 294 SER A O 1
ATOM 2164 N N . THR A 1 295 ? -12.695 -13.406 10.344 1 74.69 295 THR A N 1
ATOM 2165 C CA . THR A 1 295 ? -11.859 -13.078 9.195 1 74.69 295 THR A CA 1
ATOM 2166 C C . THR A 1 295 ? -11.188 -11.719 9.383 1 74.69 295 THR A C 1
ATOM 2168 O O . THR A 1 295 ? -10.109 -11.469 8.844 1 74.69 295 THR A O 1
ATOM 2171 N N . ARG A 1 296 ? -11.789 -10.977 10.281 1 71.12 296 ARG A N 1
ATOM 2172 C CA . ARG A 1 296 ? -11.297 -9.625 10.492 1 71.12 296 ARG A CA 1
ATOM 2173 C C . ARG A 1 296 ? -9.938 -9.633 11.188 1 71.12 296 ARG A C 1
ATOM 2175 O O . ARG A 1 296 ? -9.148 -8.703 11.039 1 71.12 296 ARG A O 1
ATOM 2182 N N . TYR A 1 297 ? -9.656 -10.742 11.836 1 78.56 297 TYR A N 1
ATOM 2183 C CA . TYR A 1 297 ? -8.445 -10.797 12.648 1 78.56 297 TYR A CA 1
ATOM 2184 C C . TYR A 1 297 ? -7.324 -11.523 11.906 1 78.56 297 TYR A C 1
ATOM 2186 O O . TYR A 1 297 ? -6.184 -11.547 12.375 1 78.56 297 TYR A O 1
ATOM 2194 N N . VAL A 1 298 ? -7.641 -12.055 10.789 1 79.81 298 VAL A N 1
ATOM 2195 C CA . VAL A 1 298 ? -6.66 -12.82 10.023 1 79.81 298 VAL A CA 1
ATOM 2196 C C . VAL A 1 298 ? -5.539 -11.898 9.547 1 79.81 298 VAL A C 1
ATOM 2198 O O . VAL A 1 298 ? -4.375 -12.297 9.5 1 79.81 298 VAL A O 1
ATOM 2201 N N . GLY A 1 299 ? -5.918 -10.641 9.312 1 81.38 299 GLY A N 1
ATOM 2202 C CA . GLY A 1 299 ? -4.941 -9.664 8.867 1 81.38 299 GLY A CA 1
ATOM 2203 C C . GLY A 1 299 ? -3.816 -9.438 9.859 1 81.38 299 GLY A C 1
ATOM 2204 O O . GLY A 1 299 ? -2.672 -9.203 9.469 1 81.38 299 GLY A O 1
ATOM 2205 N N . ILE A 1 300 ? -4.109 -9.57 11.125 1 85.69 300 ILE A N 1
ATOM 2206 C CA . ILE A 1 300 ? -3.107 -9.391 12.172 1 85.69 300 ILE A CA 1
ATOM 2207 C C . ILE A 1 300 ? -2.059 -10.5 12.078 1 85.69 300 ILE A C 1
ATOM 2209 O O . ILE A 1 300 ? -0.856 -10.227 12.109 1 85.69 300 ILE A O 1
ATOM 2213 N N . GLY A 1 301 ? -2.57 -11.688 11.906 1 86.5 301 GLY A N 1
ATOM 2214 C CA . GLY A 1 301 ? -1.655 -12.812 11.789 1 86.5 301 GLY A CA 1
ATOM 2215 C C . GLY A 1 301 ? -0.718 -12.703 10.602 1 86.5 301 GLY A C 1
ATOM 2216 O O . GLY A 1 301 ? 0.492 -12.898 10.742 1 86.5 301 GLY A O 1
ATOM 2217 N N . ILE A 1 302 ? -1.239 -12.352 9.5 1 85.56 302 ILE A N 1
ATOM 2218 C CA . ILE A 1 302 ? -0.448 -12.234 8.281 1 85.56 302 ILE A CA 1
ATOM 2219 C C . ILE A 1 302 ? 0.525 -11.062 8.406 1 85.56 302 ILE A C 1
ATOM 2221 O O . ILE A 1 302 ? 1.673 -11.156 7.965 1 85.56 302 ILE A O 1
ATOM 2225 N N . GLY A 1 303 ? 0.025 -10.008 8.984 1 85.56 303 GLY A N 1
ATOM 2226 C CA . GLY A 1 303 ? 0.904 -8.875 9.227 1 85.56 303 GLY A CA 1
ATOM 2227 C C . GLY A 1 303 ? 2.096 -9.219 10.102 1 85.56 303 GLY A C 1
ATOM 2228 O O . GLY A 1 303 ? 3.227 -8.836 9.797 1 85.56 303 GLY A O 1
ATOM 2229 N N . ILE A 1 304 ? 1.859 -9.922 11.164 1 90.12 304 ILE A N 1
ATOM 2230 C CA . ILE A 1 304 ? 2.932 -10.367 12.055 1 90.12 304 ILE A CA 1
ATOM 2231 C C . ILE A 1 304 ? 3.912 -11.242 11.281 1 90.12 304 ILE A C 1
ATOM 2233 O O . ILE A 1 304 ? 5.129 -11.078 11.391 1 90.12 304 ILE A O 1
ATOM 2237 N N . LEU A 1 305 ? 3.34 -12.102 10.477 1 88.62 305 LEU A N 1
ATOM 2238 C CA . LEU A 1 305 ? 4.176 -13 9.68 1 88.62 305 LEU A CA 1
ATOM 2239 C C . LEU A 1 305 ? 5.07 -12.203 8.734 1 88.62 305 LEU A C 1
ATOM 2241 O O . LEU A 1 305 ? 6.25 -12.531 8.57 1 88.62 305 LEU A O 1
ATOM 2245 N N . LEU A 1 306 ? 4.504 -11.188 8.133 1 85.31 306 LEU A N 1
ATOM 2246 C CA . LEU A 1 306 ? 5.285 -10.367 7.211 1 85.31 306 LEU A CA 1
ATOM 2247 C C . LEU A 1 306 ? 6.406 -9.641 7.949 1 85.31 306 LEU A C 1
ATOM 2249 O O . LEU A 1 306 ? 7.566 -9.711 7.547 1 85.31 306 LEU A O 1
ATOM 2253 N N . VAL A 1 307 ? 6.07 -9.023 9.031 1 88.31 307 VAL A N 1
ATOM 2254 C CA . VAL A 1 307 ? 7.027 -8.219 9.781 1 88.31 307 VAL A CA 1
ATOM 2255 C C . VAL A 1 307 ? 8.156 -9.109 10.297 1 88.31 307 VAL A C 1
ATOM 2257 O O . VAL A 1 307 ? 9.336 -8.773 10.156 1 88.31 307 VAL A O 1
ATOM 2260 N N . VAL A 1 308 ? 7.781 -10.211 10.789 1 89.94 308 VAL A N 1
ATOM 2261 C CA . VAL A 1 308 ? 8.773 -11.133 11.328 1 89.94 308 VAL A CA 1
ATOM 2262 C C . VAL A 1 308 ? 9.633 -11.688 10.195 1 89.94 308 VAL A C 1
ATOM 2264 O O . VAL A 1 308 ? 10.859 -11.773 10.312 1 89.94 308 VAL A O 1
ATOM 2267 N N . SER A 1 309 ? 9 -12.078 9.094 1 87.62 309 SER A N 1
ATOM 2268 C CA . SER A 1 309 ? 9.727 -12.641 7.957 1 87.62 309 SER A CA 1
ATOM 2269 C C . SER A 1 309 ? 10.742 -11.656 7.398 1 87.62 309 SER A C 1
ATOM 2271 O O . SER A 1 309 ? 11.898 -12.016 7.152 1 87.62 309 SER A O 1
ATOM 2273 N N . VAL A 1 310 ? 10.312 -10.445 7.246 1 85.25 310 VAL A N 1
ATOM 2274 C CA . VAL A 1 310 ? 11.203 -9.43 6.684 1 85.25 310 VAL A CA 1
ATOM 2275 C C . VAL A 1 310 ? 12.32 -9.109 7.68 1 85.25 310 VAL A C 1
ATOM 2277 O O . VAL A 1 310 ? 13.469 -8.891 7.289 1 85.25 310 VAL A O 1
ATOM 2280 N N . ALA A 1 311 ? 11.984 -9.062 8.945 1 87.62 311 ALA A N 1
ATOM 2281 C CA . ALA A 1 311 ? 12.969 -8.773 9.984 1 87.62 311 ALA A CA 1
ATOM 2282 C C . ALA A 1 311 ? 14.039 -9.852 10.047 1 87.62 311 ALA A C 1
ATOM 2284 O O . ALA A 1 311 ? 15.234 -9.547 10.172 1 87.62 311 ALA A O 1
ATOM 2285 N N . ILE A 1 312 ? 13.648 -11.047 9.914 1 85 312 ILE A N 1
ATOM 2286 C CA . ILE A 1 312 ? 14.586 -12.164 9.961 1 85 312 ILE A CA 1
ATOM 2287 C C . ILE A 1 312 ? 15.5 -12.125 8.742 1 85 312 ILE A C 1
ATOM 2289 O O . ILE A 1 312 ? 16.719 -12.266 8.867 1 85 312 ILE A O 1
ATOM 2293 N N . LYS A 1 313 ? 14.961 -11.844 7.598 1 80.5 313 LYS A N 1
ATOM 2294 C CA . LYS A 1 313 ? 15.742 -11.844 6.359 1 80.5 313 LYS A CA 1
ATOM 2295 C C . LYS A 1 313 ? 16.703 -10.664 6.316 1 80.5 313 LYS A C 1
ATOM 2297 O O . LYS A 1 313 ? 17.828 -10.789 5.812 1 80.5 313 LYS A O 1
ATOM 2302 N N . SER A 1 314 ? 16.172 -9.625 6.781 1 80.19 314 SER A N 1
ATOM 2303 C CA . SER A 1 314 ? 17.031 -8.438 6.789 1 80.19 314 SER A CA 1
ATOM 2304 C C . SER A 1 314 ? 18.188 -8.594 7.781 1 80.19 314 SER A C 1
ATOM 2306 O O . SER A 1 314 ? 19.281 -8.094 7.539 1 80.19 314 SER A O 1
ATOM 2308 N N . SER A 1 315 ? 17.922 -9.266 8.867 1 74.75 315 SER A N 1
ATOM 2309 C CA . SER A 1 315 ? 18.953 -9.461 9.883 1 74.75 315 SER A CA 1
ATOM 2310 C C . SER A 1 315 ? 19.969 -10.516 9.445 1 74.75 315 SER A C 1
ATOM 2312 O O . SER A 1 315 ? 21.156 -10.422 9.781 1 74.75 315 SER A O 1
ATOM 2314 N N . LEU A 1 316 ? 19.484 -11.484 8.758 1 64.31 316 LEU A N 1
ATOM 2315 C CA . LEU A 1 316 ? 20.359 -12.57 8.32 1 64.31 316 LEU A CA 1
ATOM 2316 C C . LEU A 1 316 ? 21.188 -12.156 7.105 1 64.31 316 LEU A C 1
ATOM 2318 O O . LEU A 1 316 ? 22.266 -12.688 6.871 1 64.31 316 LEU A O 1
ATOM 2322 N N . GLY A 1 317 ? 20.641 -11.391 6.242 1 56.34 317 GLY A N 1
ATOM 2323 C CA . GLY A 1 317 ? 21.375 -10.953 5.062 1 56.34 317 GLY A CA 1
ATOM 2324 C C . GLY A 1 317 ? 22.531 -10.031 5.391 1 56.34 317 GLY A C 1
ATOM 2325 O O . GLY A 1 317 ? 23.547 -10.031 4.691 1 56.34 317 GLY A O 1
ATOM 2326 N N . GLU A 1 318 ? 22.172 -9.031 6.324 1 48.28 318 GLU A N 1
ATOM 2327 C CA . GLU A 1 318 ? 23.328 -8.258 6.75 1 48.28 318 GLU A CA 1
ATOM 2328 C C . GLU A 1 318 ? 24.297 -9.109 7.559 1 48.28 318 GLU A C 1
ATOM 2330 O O . GLU A 1 318 ? 25.203 -8.586 8.211 1 48.28 318 GLU A O 1
ATOM 2335 N N . GLY A 1 319 ? 24.078 -10.211 7.758 1 39.78 319 GLY A N 1
ATOM 2336 C CA . GLY A 1 319 ? 25.078 -10.992 8.469 1 39.78 319 GLY A CA 1
ATOM 2337 C C . GLY A 1 319 ? 26.5 -10.719 7.988 1 39.78 319 GLY A C 1
ATOM 2338 O O . GLY A 1 319 ? 26.969 -11.352 7.039 1 39.78 319 GLY A O 1
ATOM 2339 N N . ASN A 1 320 ? 26.797 -9.586 7.871 1 38.19 320 ASN A N 1
ATOM 2340 C CA . ASN A 1 320 ? 28.156 -9.281 8.312 1 38.19 320 ASN A CA 1
ATOM 2341 C C . ASN A 1 320 ? 28.484 -9.984 9.625 1 38.19 320 ASN A C 1
ATOM 2343 O O . ASN A 1 320 ? 29.438 -9.625 10.312 1 38.19 320 ASN A O 1
ATOM 2347 N N . LEU A 1 321 ? 27.609 -10.633 10.234 1 34.5 321 LEU A N 1
ATOM 2348 C CA . LEU A 1 321 ? 28.078 -11.414 11.375 1 34.5 321 LEU A CA 1
ATOM 2349 C C . LEU A 1 321 ? 29.188 -12.375 10.969 1 34.5 321 LEU A C 1
ATOM 2351 O O . LEU A 1 321 ? 30.156 -12.555 11.703 1 34.5 321 LEU A O 1
ATOM 2355 N N . PHE A 1 322 ? 28.906 -13.023 9.898 1 34.78 322 PHE A N 1
ATOM 2356 C CA . PHE A 1 322 ? 30.016 -13.898 9.547 1 34.78 322 PHE A CA 1
ATOM 2357 C C . PHE A 1 322 ? 31.266 -13.086 9.195 1 34.78 322 PHE A C 1
ATOM 2359 O O . PHE A 1 322 ? 32.375 -13.5 9.492 1 34.78 322 PHE A O 1
ATOM 2366 N N . SER A 1 323 ? 31.031 -11.992 8.531 1 37.94 323 SER A N 1
ATOM 2367 C CA . SER A 1 323 ? 32.281 -11.25 8.305 1 37.94 323 SER A CA 1
ATOM 2368 C C . SER A 1 323 ? 32.781 -10.617 9.594 1 37.94 323 SER A C 1
ATOM 2370 O O . SER A 1 323 ? 34 -10.523 9.805 1 37.94 323 SER A O 1
ATOM 2372 N N . ASN A 1 324 ? 31.844 -10.195 10.445 1 36.44 324 ASN A N 1
ATOM 2373 C CA . ASN A 1 324 ? 32.375 -9.688 11.711 1 36.44 324 ASN A CA 1
ATOM 2374 C C . ASN A 1 324 ? 32.812 -10.828 12.617 1 36.44 324 ASN A C 1
ATOM 2376 O O . ASN A 1 324 ? 33.688 -10.625 13.477 1 36.44 324 ASN A O 1
ATOM 2380 N N . ILE A 1 325 ? 32.219 -11.906 12.531 1 34.88 325 ILE A N 1
ATOM 2381 C CA . ILE A 1 325 ? 32.75 -13.07 13.234 1 34.88 325 ILE A CA 1
ATOM 2382 C C . ILE A 1 325 ? 34.062 -13.508 12.602 1 34.88 325 ILE A C 1
ATOM 2384 O O . ILE A 1 325 ? 35.031 -13.805 13.312 1 34.88 325 ILE A O 1
ATOM 2388 N N . LYS A 1 326 ? 34.125 -13.617 11.289 1 37.72 326 LYS A N 1
ATOM 2389 C CA . LYS A 1 326 ? 35.438 -13.938 10.719 1 37.72 326 LYS A CA 1
ATOM 2390 C C . LYS A 1 326 ? 36.438 -12.828 10.977 1 37.72 326 LYS A C 1
ATOM 2392 O O . LYS A 1 326 ? 37.625 -13.094 11.273 1 37.72 326 LYS A O 1
ATOM 2397 N N . ARG A 1 327 ? 35.938 -11.664 10.891 1 39 327 ARG A N 1
ATOM 2398 C CA . ARG A 1 327 ? 36.844 -10.57 11.172 1 39 327 ARG A CA 1
ATOM 2399 C C . ARG A 1 327 ? 37.219 -10.539 12.648 1 39 327 ARG A C 1
ATOM 2401 O O . ARG A 1 327 ? 38.375 -10.281 13 1 39 327 ARG A O 1
ATOM 2408 N N . LYS A 1 328 ? 36.281 -10.828 13.445 1 42 328 LYS A N 1
ATOM 2409 C CA . LYS A 1 328 ? 36.625 -10.945 14.859 1 42 328 LYS A CA 1
ATOM 2410 C C . LYS A 1 328 ? 37.438 -12.203 15.117 1 42 328 LYS A C 1
ATOM 2412 O O . LYS A 1 328 ? 38.281 -12.219 16.016 1 42 328 LYS A O 1
ATOM 2417 N N . LEU A 1 329 ? 37.062 -13.156 14.398 1 39.59 329 LEU 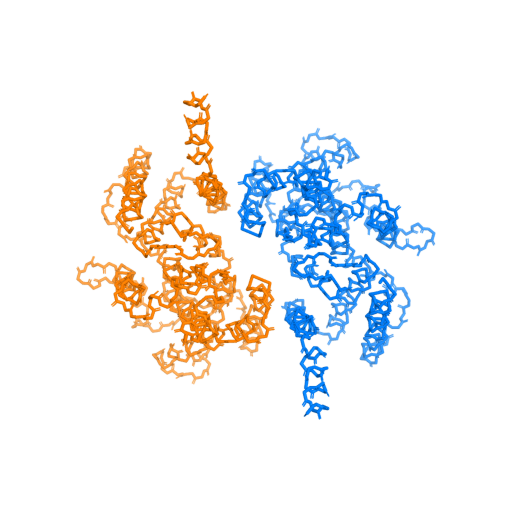A N 1
ATOM 2418 C CA . LEU A 1 329 ? 37.875 -14.359 14.492 1 39.59 329 LEU A CA 1
ATOM 2419 C C . LEU A 1 329 ? 39.25 -14.141 13.875 1 39.59 329 LEU A C 1
ATOM 2421 O O . LEU A 1 329 ? 40.25 -14.688 14.344 1 39.59 329 LEU A O 1
ATOM 2425 N N . GLN A 1 330 ? 39.188 -13.406 12.82 1 41.62 330 GLN A N 1
ATOM 2426 C CA . GLN A 1 330 ? 40.5 -13.133 12.281 1 41.62 330 GLN A CA 1
ATOM 2427 C C . GLN A 1 330 ? 41.25 -12.125 13.148 1 41.62 330 GLN A C 1
ATOM 2429 O O . GLN A 1 330 ? 42.469 -12.18 13.258 1 41.62 330 GLN A O 1
ATOM 2434 N N . LEU A 1 331 ? 40.469 -11.094 13.633 1 43.72 331 LEU A N 1
ATOM 2435 C CA . LEU A 1 331 ? 41.188 -10.18 14.492 1 43.72 331 LEU A CA 1
ATOM 2436 C C . LEU A 1 331 ? 41.562 -10.844 15.812 1 43.72 331 LEU A C 1
ATOM 2438 O O . LEU A 1 331 ? 42.469 -10.375 16.531 1 43.72 331 LEU A O 1
ATOM 2442 N N . GLY A 1 332 ? 40.656 -11.781 16.203 1 40.28 332 GLY A N 1
ATOM 2443 C CA . GLY A 1 332 ? 41.125 -12.492 17.375 1 40.28 332 GLY A CA 1
ATOM 2444 C C . GLY A 1 332 ? 42.406 -13.281 17.094 1 40.28 332 GLY A C 1
ATOM 2445 O O . GLY A 1 332 ? 43.062 -13.766 18.031 1 40.28 332 GLY A O 1
ATOM 2446 N N . ASN A 1 333 ? 42.531 -13.773 15.906 1 39.62 333 ASN A N 1
ATOM 2447 C CA . ASN A 1 333 ? 43.781 -14.523 15.742 1 39.62 333 ASN A CA 1
ATOM 2448 C C . ASN A 1 333 ? 44.969 -13.602 15.469 1 39.62 333 ASN A C 1
ATOM 2450 O O . ASN A 1 333 ? 46.062 -14.062 15.164 1 39.62 333 ASN A O 1
ATOM 2454 N N . GLY A 1 334 ? 44.719 -12.234 15.195 1 33.34 334 GLY A N 1
ATOM 2455 C CA . GLY A 1 334 ? 45.969 -11.523 15.305 1 33.34 334 GLY A CA 1
ATOM 2456 C C . GLY A 1 334 ? 46.188 -10.867 16.656 1 33.34 334 GLY A C 1
ATOM 2457 O O . GLY A 1 334 ? 45.219 -10.695 17.422 1 33.34 334 GLY A O 1
ATOM 2458 N N . MET B 1 1 ? 24.016 25.781 -4.328 1 49.78 1 MET B N 1
ATOM 2459 C CA . MET B 1 1 ? 23.062 26.109 -3.275 1 49.78 1 MET B CA 1
ATOM 2460 C C . MET B 1 1 ? 21.984 27.047 -3.801 1 49.78 1 MET B C 1
ATOM 2462 O O . MET B 1 1 ? 20.797 26.859 -3.516 1 49.78 1 MET B O 1
ATOM 2466 N N . ASN B 1 2 ? 22.422 28 -4.738 1 57.88 2 ASN B N 1
ATOM 2467 C CA . ASN B 1 2 ? 21.5 28.984 -5.305 1 57.88 2 ASN B CA 1
ATOM 2468 C C . ASN B 1 2 ? 20.578 28.359 -6.336 1 57.88 2 ASN B C 1
ATOM 2470 O O . ASN B 1 2 ? 19.391 28.719 -6.414 1 57.88 2 ASN B O 1
ATOM 2474 N N . ARG B 1 3 ? 21.125 27.328 -7.008 1 57.97 3 ARG B N 1
ATOM 2475 C CA . ARG B 1 3 ? 20.344 26.734 -8.086 1 57.97 3 ARG B CA 1
ATOM 2476 C C . ARG B 1 3 ? 19.188 25.891 -7.527 1 57.97 3 ARG B C 1
ATOM 2478 O O . ARG B 1 3 ? 18.078 25.922 -8.062 1 57.97 3 ARG B O 1
ATOM 2485 N N . LEU B 1 4 ? 19.547 25.25 -6.375 1 63.09 4 LEU B N 1
ATOM 2486 C CA . LEU B 1 4 ? 18.516 24.422 -5.754 1 63.09 4 LEU B CA 1
ATOM 2487 C C . LEU B 1 4 ? 17.391 25.281 -5.191 1 63.09 4 LEU B C 1
ATOM 2489 O O . LEU B 1 4 ? 16.219 24.922 -5.281 1 63.09 4 LEU B O 1
ATOM 2493 N N . LYS B 1 5 ? 17.812 26.453 -4.75 1 65.62 5 LYS B N 1
ATOM 2494 C CA . LYS B 1 5 ? 16.828 27.391 -4.207 1 65.62 5 LYS B CA 1
ATOM 2495 C C . LYS B 1 5 ? 15.961 27.969 -5.312 1 65.62 5 LYS B C 1
ATOM 2497 O O . LYS B 1 5 ? 14.758 28.172 -5.125 1 65.62 5 LYS B O 1
ATOM 2502 N N . GLU B 1 6 ? 16.531 28.125 -6.375 1 68.75 6 GLU B N 1
ATOM 2503 C CA . GLU B 1 6 ? 15.812 28.672 -7.52 1 68.75 6 GLU B CA 1
ATOM 2504 C C . GLU B 1 6 ? 14.828 27.656 -8.086 1 68.75 6 GLU B C 1
ATOM 2506 O O . GLU B 1 6 ? 13.695 28 -8.438 1 68.75 6 GLU B O 1
ATOM 2511 N N . LEU B 1 7 ? 15.234 26.469 -8.125 1 70.19 7 LEU B N 1
ATOM 2512 C CA . LEU B 1 7 ? 14.367 25.422 -8.648 1 70.19 7 LEU B CA 1
ATOM 2513 C C . LEU B 1 7 ? 13.195 25.172 -7.715 1 70.19 7 LEU B C 1
ATOM 2515 O O . LEU B 1 7 ? 12.062 24.953 -8.172 1 70.19 7 LEU B O 1
ATOM 2519 N N . LYS B 1 8 ? 13.523 25.25 -6.492 1 75 8 LYS B N 1
ATOM 2520 C CA . LYS B 1 8 ? 12.477 25.109 -5.48 1 75 8 LYS B CA 1
ATOM 2521 C C . LYS B 1 8 ? 11.461 26.234 -5.586 1 75 8 LYS B C 1
ATOM 2523 O O . LYS B 1 8 ? 10.25 26 -5.508 1 75 8 LYS B O 1
ATOM 2528 N N . GLY B 1 9 ? 11.945 27.375 -5.734 1 78.69 9 GLY B N 1
ATOM 2529 C CA . GLY B 1 9 ? 11.078 28.516 -5.891 1 78.69 9 GLY B CA 1
ATOM 2530 C C . GLY B 1 9 ? 10.203 28.453 -7.133 1 78.69 9 GLY B C 1
ATOM 2531 O O . GLY B 1 9 ? 9.016 28.781 -7.086 1 78.69 9 GLY B O 1
ATOM 2532 N N . LYS B 1 10 ? 10.75 27.875 -8.094 1 82.06 10 LYS B N 1
ATOM 2533 C CA . LYS B 1 10 ? 10.008 27.734 -9.344 1 82.06 10 LYS B CA 1
ATOM 2534 C C . LYS B 1 10 ? 8.914 26.688 -9.227 1 82.06 10 LYS B C 1
ATOM 2536 O O . LYS B 1 10 ? 7.812 26.859 -9.758 1 82.06 10 LYS B O 1
ATOM 2541 N N . TRP B 1 11 ? 9.258 25.625 -8.469 1 88.19 11 TRP B N 1
ATOM 2542 C CA . TRP B 1 11 ? 8.258 24.578 -8.305 1 88.19 11 TRP B CA 1
ATOM 2543 C C . TRP B 1 11 ? 7.098 25.062 -7.441 1 88.19 11 TRP B C 1
ATOM 2545 O O . TRP B 1 11 ? 5.934 24.797 -7.754 1 88.19 11 TRP B O 1
ATOM 2555 N N . GLU B 1 12 ? 7.434 25.812 -6.453 1 91.06 12 GLU B N 1
ATOM 2556 C CA . GLU B 1 12 ? 6.391 26.344 -5.586 1 91.06 12 GLU B CA 1
ATOM 2557 C C . GLU B 1 12 ? 5.504 27.344 -6.34 1 91.06 12 GLU B C 1
ATOM 2559 O O . GLU B 1 12 ? 4.289 27.375 -6.129 1 91.06 12 GLU B O 1
ATOM 2564 N N . LEU B 1 13 ? 6.129 28.047 -7.242 1 91.5 13 LEU B N 1
ATOM 2565 C CA . LEU B 1 13 ? 5.363 28.984 -8.062 1 91.5 13 LEU B CA 1
ATOM 2566 C C . LEU B 1 13 ? 4.434 28.234 -9.008 1 91.5 13 LEU B C 1
ATOM 2568 O O . LEU B 1 13 ? 3.305 28.672 -9.258 1 91.5 13 LEU B O 1
ATOM 2572 N N . SER B 1 14 ? 4.98 27.141 -9.516 1 92 14 SER B N 1
ATOM 2573 C CA . SER B 1 14 ? 4.141 26.328 -10.391 1 92 14 SER B CA 1
ATOM 2574 C C . SER B 1 14 ? 2.936 25.781 -9.641 1 92 14 SER B C 1
ATOM 2576 O O . SER B 1 14 ? 1.848 25.641 -10.203 1 92 14 SER B O 1
ATOM 2578 N N . LEU B 1 15 ? 3.133 25.422 -8.391 1 93.88 15 LEU B N 1
ATOM 2579 C CA . LEU B 1 15 ? 2.035 24.906 -7.574 1 93.88 15 LEU B CA 1
ATOM 2580 C C . LEU B 1 15 ? 0.999 26 -7.312 1 93.88 15 LEU B C 1
ATOM 2582 O O . LEU B 1 15 ? -0.205 25.734 -7.332 1 93.88 15 LEU B O 1
ATOM 2586 N N . VAL B 1 16 ? 1.503 27.219 -7.121 1 94.94 16 VAL B N 1
ATOM 2587 C CA . VAL B 1 16 ? 0.595 28.328 -6.902 1 94.94 16 VAL B CA 1
ATOM 2588 C C . VAL B 1 16 ? -0.223 28.594 -8.164 1 94.94 16 VAL B C 1
ATOM 2590 O O . VAL B 1 16 ? -1.433 28.812 -8.094 1 94.94 16 VAL B O 1
ATOM 2593 N N . LEU B 1 17 ? 0.416 28.5 -9.289 1 94.38 17 LEU B N 1
ATOM 2594 C CA . LEU B 1 17 ? -0.281 28.688 -10.562 1 94.38 17 LEU B CA 1
ATOM 2595 C C . LEU B 1 17 ? -1.318 27.578 -10.766 1 94.38 17 LEU B C 1
ATOM 2597 O O . LEU B 1 17 ? -2.42 27.844 -11.258 1 94.38 17 LEU B O 1
ATOM 2601 N N . PHE B 1 18 ? -0.903 26.391 -10.422 1 93 18 PHE B N 1
ATOM 2602 C CA . PHE B 1 18 ? -1.831 25.281 -10.531 1 93 18 PHE B CA 1
ATOM 2603 C C . PHE B 1 18 ? -3.055 25.5 -9.648 1 93 18 PHE B C 1
ATOM 2605 O O . PHE B 1 18 ? -4.18 25.203 -10.055 1 93 18 PHE B O 1
ATOM 2612 N N . LEU B 1 19 ? -2.801 26.016 -8.492 1 93.75 19 LEU B N 1
ATOM 2613 C CA . LEU B 1 19 ? -3.877 26.297 -7.547 1 93.75 19 LEU B CA 1
ATOM 2614 C C . LEU B 1 19 ? -4.824 27.359 -8.102 1 93.75 19 LEU B C 1
ATOM 2616 O O . LEU B 1 19 ? -6.043 27.219 -8.016 1 93.75 19 LEU B O 1
ATOM 2620 N N . ILE B 1 20 ? -4.297 28.391 -8.68 1 94.25 20 ILE B N 1
ATOM 2621 C CA . ILE B 1 20 ? -5.094 29.469 -9.25 1 94.25 20 ILE B CA 1
ATOM 2622 C C . ILE B 1 20 ? -5.922 28.938 -10.414 1 94.25 20 ILE B C 1
ATOM 2624 O O . ILE B 1 20 ? -7.113 29.234 -10.523 1 94.25 20 ILE B O 1
ATOM 2628 N N . ILE B 1 21 ? -5.34 28.141 -11.234 1 94.44 21 ILE B N 1
ATOM 2629 C CA . ILE B 1 21 ? -6.031 27.562 -12.383 1 94.44 21 ILE B CA 1
ATOM 2630 C C . ILE B 1 21 ? -7.172 26.672 -11.898 1 94.44 21 ILE B C 1
ATOM 2632 O O . ILE B 1 21 ? -8.258 26.672 -12.477 1 94.44 21 ILE B O 1
ATOM 2636 N N . GLU B 1 22 ? -6.859 25.938 -10.867 1 92.12 22 GLU B N 1
ATOM 2637 C CA . GLU B 1 22 ? -7.871 25.062 -10.297 1 92.12 22 GLU B CA 1
ATOM 2638 C C . GLU B 1 22 ? -9.07 25.844 -9.781 1 92.12 22 GLU B C 1
ATOM 2640 O O . GLU B 1 22 ? -10.219 25.484 -10.023 1 92.12 22 GLU B O 1
ATOM 2645 N N . VAL B 1 23 ? -8.812 26.922 -9.047 1 93.19 23 VAL B N 1
ATOM 2646 C CA . VAL B 1 23 ? -9.867 27.766 -8.5 1 93.19 23 VAL B CA 1
ATOM 2647 C C . VAL B 1 23 ? -10.688 28.375 -9.633 1 93.19 23 VAL B C 1
ATOM 2649 O O . VAL B 1 23 ? -11.914 28.438 -9.555 1 93.19 23 VAL B O 1
ATOM 2652 N N . LEU B 1 24 ? -10.016 28.75 -10.703 1 94.62 24 LEU B N 1
ATOM 2653 C CA . LEU B 1 24 ? -10.695 29.344 -11.844 1 94.62 24 LEU B CA 1
ATOM 2654 C C . LEU B 1 24 ? -11.555 28.328 -12.57 1 94.62 24 LEU B C 1
ATOM 2656 O O . LEU B 1 24 ? -12.703 28.594 -12.914 1 94.62 24 LEU B O 1
ATOM 2660 N N . ILE B 1 25 ? -11.039 27.172 -12.758 1 93.81 25 ILE B N 1
ATOM 2661 C CA . ILE B 1 25 ? -11.742 26.141 -13.508 1 93.81 25 ILE B CA 1
ATOM 2662 C C . ILE B 1 25 ? -12.984 25.703 -12.727 1 93.81 25 ILE B C 1
ATOM 2664 O O . ILE B 1 25 ? -14.094 25.688 -13.266 1 93.81 25 ILE B O 1
ATOM 2668 N N . PHE B 1 26 ? -12.836 25.375 -11.477 1 93 26 PHE B N 1
ATOM 2669 C CA . PHE B 1 26 ? -13.961 24.875 -10.68 1 93 26 PHE B CA 1
ATOM 2670 C C . PHE B 1 26 ? -14.922 26.016 -10.352 1 93 26 PHE B C 1
ATOM 2672 O O . PHE B 1 26 ? -16.125 25.797 -10.211 1 93 26 PHE B O 1
ATOM 2679 N N . GLY B 1 27 ? -14.406 27.219 -10.234 1 92.94 27 GLY B N 1
ATOM 2680 C CA . GLY B 1 27 ? -15.258 28.375 -10.039 1 92.94 27 GLY B CA 1
ATOM 2681 C C . GLY B 1 27 ? -16.172 28.656 -11.227 1 92.94 27 GLY B C 1
ATOM 2682 O O . GLY B 1 27 ? -17.297 29.109 -11.055 1 92.94 27 GLY B O 1
ATOM 2683 N N . MET B 1 28 ? -15.648 28.344 -12.383 1 94.12 28 MET B N 1
ATOM 2684 C CA . MET B 1 28 ? -16.438 28.516 -13.594 1 94.12 28 MET B CA 1
ATOM 2685 C C . MET B 1 28 ? -17.516 27.453 -13.703 1 94.12 28 MET B C 1
ATOM 2687 O O . MET B 1 28 ? -18.594 27.703 -14.242 1 94.12 28 MET B O 1
ATOM 2691 N N . ILE B 1 29 ? -17.234 26.375 -13.172 1 92.62 29 ILE B N 1
ATOM 2692 C CA . ILE B 1 29 ? -18.203 25.281 -13.195 1 92.62 29 ILE B CA 1
ATOM 2693 C C . ILE B 1 29 ? -19.281 25.516 -12.133 1 92.62 29 ILE B C 1
ATOM 2695 O O . ILE B 1 29 ? -20.469 25.312 -12.391 1 92.62 29 ILE B O 1
ATOM 2699 N N . ASN B 1 30 ? -18.891 25.953 -10.945 1 92.5 30 ASN B N 1
ATOM 2700 C CA . ASN B 1 30 ? -19.766 26.266 -9.828 1 92.5 30 ASN B CA 1
ATOM 2701 C C . ASN B 1 30 ? -19.359 27.547 -9.125 1 92.5 30 ASN B C 1
ATOM 2703 O O . ASN B 1 30 ? -18.422 27.562 -8.328 1 92.5 30 ASN B O 1
ATOM 2707 N N . PRO B 1 31 ? -20.094 28.562 -9.297 1 91.56 31 PRO B N 1
ATOM 2708 C CA . PRO B 1 31 ? -19.734 29.875 -8.766 1 91.56 31 PRO B CA 1
ATOM 2709 C C . PRO B 1 31 ? -19.609 29.891 -7.238 1 91.56 31 PRO B C 1
ATOM 2711 O O . PRO B 1 31 ? -18.969 30.766 -6.672 1 91.56 31 PRO B O 1
ATOM 2714 N N . ARG B 1 32 ? -20.141 28.938 -6.59 1 90.62 32 ARG B N 1
ATOM 2715 C CA . ARG B 1 32 ? -20.031 28.859 -5.137 1 90.62 32 ARG B CA 1
ATOM 2716 C C . ARG B 1 32 ? -18.594 28.578 -4.719 1 90.62 32 ARG B C 1
ATOM 2718 O O . ARG B 1 32 ? -18.219 28.844 -3.574 1 90.62 32 ARG B O 1
ATOM 2725 N N . PHE B 1 33 ? -17.859 28.109 -5.664 1 92.12 33 PHE B N 1
ATOM 2726 C CA . PHE B 1 33 ? -16.469 27.781 -5.391 1 92.12 33 PHE B CA 1
ATOM 2727 C C . PHE B 1 33 ? -15.648 29.047 -5.129 1 92.12 33 PHE B C 1
ATOM 2729 O O . PHE B 1 33 ? -14.609 28.984 -4.477 1 92.12 33 PHE B O 1
ATOM 2736 N N . PHE B 1 34 ? -16.188 30.203 -5.512 1 91.31 34 PHE B N 1
ATOM 2737 C CA . PHE B 1 34 ? -15.461 31.453 -5.336 1 91.31 34 PHE B CA 1
ATOM 2738 C C . PHE B 1 34 ? -15.719 32.031 -3.951 1 91.31 34 PHE B C 1
ATOM 2740 O O . PHE B 1 34 ? -15 32.938 -3.514 1 91.31 34 PHE B O 1
ATOM 2747 N N . LYS B 1 35 ? -16.688 31.5 -3.221 1 90.81 35 LYS B N 1
ATOM 2748 C CA . LYS B 1 35 ? -17 32 -1.891 1 90.81 35 LYS B CA 1
ATOM 2749 C C . LYS B 1 35 ? -15.938 31.625 -0.878 1 90.81 35 LYS B C 1
ATOM 2751 O O . LYS B 1 35 ? -15.625 30.438 -0.725 1 90.81 35 LYS B O 1
ATOM 2756 N N . ILE B 1 36 ? -15.492 32.562 -0.235 1 88.19 36 ILE B N 1
ATOM 2757 C CA . ILE B 1 36 ? -14.375 32.375 0.691 1 88.19 36 ILE B CA 1
ATOM 2758 C C . ILE B 1 36 ? -14.781 31.406 1.793 1 88.19 36 ILE B C 1
ATOM 2760 O O . ILE B 1 36 ? -13.953 30.609 2.266 1 88.19 36 ILE B O 1
ATOM 2764 N N . ASN B 1 37 ? -16.047 31.547 2.199 1 87.31 37 ASN B N 1
ATOM 2765 C CA . ASN B 1 37 ? -16.531 30.656 3.252 1 87.31 37 ASN B CA 1
ATOM 2766 C C . ASN B 1 37 ? -16.5 29.188 2.809 1 87.31 37 ASN B C 1
ATOM 2768 O O . ASN B 1 37 ? -16.203 28.297 3.607 1 87.31 37 ASN B O 1
ATOM 2772 N N . VAL B 1 38 ? -16.766 29.031 1.559 1 87.75 38 VAL B N 1
ATOM 2773 C CA . VAL B 1 38 ? -16.766 27.688 1.012 1 87.75 38 VAL B CA 1
ATOM 2774 C C . VAL B 1 38 ? -15.328 27.156 0.954 1 87.75 38 VAL B C 1
ATOM 2776 O O . VAL B 1 38 ? -15.055 26.031 1.374 1 87.75 38 VAL B O 1
ATOM 2779 N N . LEU B 1 39 ? -14.469 27.953 0.585 1 87.81 39 LEU B N 1
ATOM 2780 C CA . LEU B 1 39 ? -13.062 27.562 0.471 1 87.81 39 LEU B CA 1
ATOM 2781 C C . LEU B 1 39 ? -12.445 27.328 1.848 1 87.81 39 LEU B C 1
ATOM 2783 O O . LEU B 1 39 ? -11.688 26.375 2.041 1 87.81 39 LEU B O 1
ATOM 2787 N N . MET B 1 40 ? -12.812 28.156 2.77 1 86.12 40 MET B N 1
ATOM 2788 C CA . MET B 1 40 ? -12.266 28.016 4.117 1 86.12 40 MET B CA 1
ATOM 2789 C C . MET B 1 40 ? -12.789 26.75 4.781 1 86.12 40 MET B C 1
ATOM 2791 O O . MET B 1 40 ? -12.031 26.031 5.438 1 86.12 40 MET B O 1
ATOM 2795 N N . ASN B 1 41 ? -14.055 26.469 4.539 1 83.56 41 ASN B N 1
ATOM 2796 C CA . ASN B 1 41 ? -14.656 25.297 5.148 1 83.56 41 ASN B CA 1
ATOM 2797 C C . ASN B 1 41 ? -14.172 24 4.488 1 83.56 41 ASN B C 1
ATOM 2799 O O . ASN B 1 41 ? -14.219 22.938 5.098 1 83.56 41 ASN B O 1
ATOM 2803 N N . SER B 1 42 ? -13.664 24.188 3.291 1 85.19 42 SER B N 1
ATOM 2804 C CA . SER B 1 42 ? -13.156 23.016 2.582 1 85.19 42 SER B CA 1
ATOM 2805 C C . SER B 1 42 ? -11.898 22.469 3.244 1 85.19 42 SER B C 1
ATOM 2807 O O . SER B 1 42 ? -11.531 21.312 3.043 1 85.19 42 SER B O 1
ATOM 2809 N N . ALA B 1 43 ? -11.289 23.266 4.047 1 86.31 43 ALA B N 1
ATOM 2810 C CA . ALA B 1 43 ? -10.086 22.828 4.758 1 86.31 43 ALA B CA 1
ATOM 2811 C C . ALA B 1 43 ? -10.383 21.641 5.66 1 86.31 43 ALA B C 1
ATOM 2813 O O . ALA B 1 43 ? -9.508 20.797 5.902 1 86.31 43 ALA B O 1
ATOM 2814 N N . ASN B 1 44 ? -11.586 21.562 6.117 1 84.38 44 ASN B N 1
ATOM 2815 C CA . ASN B 1 44 ? -11.977 20.469 6.996 1 84.38 44 ASN B CA 1
ATOM 2816 C C . ASN B 1 44 ? -11.859 19.125 6.293 1 84.38 44 ASN B C 1
ATOM 2818 O O . ASN B 1 44 ? -11.602 18.094 6.934 1 84.38 44 ASN B O 1
ATOM 2822 N N . ASP B 1 45 ? -11.828 19.219 4.957 1 78.75 45 ASP B N 1
ATOM 2823 C CA . ASP B 1 45 ? -11.875 17.984 4.191 1 78.75 45 ASP B CA 1
ATOM 2824 C C . ASP B 1 45 ? -10.461 17.484 3.883 1 78.75 45 ASP B C 1
ATOM 2826 O O . ASP B 1 45 ? -10.266 16.297 3.627 1 78.75 45 ASP B O 1
ATOM 2830 N N . PHE B 1 46 ? -9.547 18.391 3.902 1 87.5 46 PHE B N 1
ATOM 2831 C CA . PHE B 1 46 ? -8.242 17.906 3.463 1 87.5 46 PHE B CA 1
ATOM 2832 C C . PHE B 1 46 ? -7.199 18.078 4.562 1 87.5 46 PHE B C 1
ATOM 2834 O O . PHE B 1 46 ? -6.047 17.672 4.406 1 87.5 46 PHE B O 1
ATOM 2841 N N . VAL B 1 47 ? -7.57 18.641 5.707 1 92.56 47 VAL B N 1
ATOM 2842 C CA . VAL B 1 47 ? -6.621 18.938 6.777 1 92.56 47 VAL B CA 1
ATOM 2843 C C . VAL B 1 47 ? -6.016 17.625 7.297 1 92.56 47 VAL B C 1
ATOM 2845 O O . VAL B 1 47 ? -4.844 17.594 7.668 1 92.56 47 VAL B O 1
ATOM 2848 N N . THR B 1 48 ? -6.812 16.609 7.297 1 92.88 48 THR B N 1
ATOM 2849 C CA . THR B 1 48 ? -6.336 15.305 7.754 1 92.88 48 THR B CA 1
ATOM 2850 C C . THR B 1 48 ? -5.156 14.836 6.906 1 92.88 48 THR B C 1
ATOM 2852 O O . THR B 1 48 ? -4.156 14.352 7.438 1 92.88 48 THR B O 1
ATOM 2855 N N . VAL B 1 49 ? -5.246 15.023 5.664 1 94.56 49 VAL B N 1
ATOM 2856 C CA . VAL B 1 49 ? -4.191 14.656 4.727 1 94.56 49 VAL B CA 1
ATOM 2857 C C . VAL B 1 49 ? -2.99 15.578 4.91 1 94.56 49 VAL B C 1
ATOM 2859 O O . VAL B 1 49 ? -1.85 15.117 4.984 1 94.56 49 VAL B O 1
ATOM 2862 N N . ALA B 1 50 ? -3.293 16.797 5.047 1 95.69 50 ALA B N 1
ATOM 2863 C CA . ALA B 1 50 ? -2.25 17.812 5.098 1 95.69 50 ALA B CA 1
ATOM 2864 C C . ALA B 1 50 ? -1.368 17.641 6.328 1 95.69 50 ALA B C 1
ATOM 2866 O O . ALA B 1 50 ? -0.144 17.766 6.246 1 95.69 50 ALA B O 1
ATOM 2867 N N . ILE B 1 51 ? -1.997 17.328 7.426 1 96.56 51 ILE B N 1
ATOM 2868 C CA . ILE B 1 51 ? -1.272 17.141 8.68 1 96.56 51 ILE B CA 1
ATOM 2869 C C . ILE B 1 51 ? -0.251 16.016 8.531 1 96.56 51 ILE B C 1
ATOM 2871 O O . ILE B 1 51 ? 0.928 16.203 8.844 1 96.56 51 ILE B O 1
ATOM 2875 N N . ILE B 1 52 ? -0.644 14.984 8.008 1 97.94 52 ILE B N 1
ATOM 2876 C CA . ILE B 1 52 ? 0.227 13.82 7.887 1 97.94 52 ILE B CA 1
ATOM 2877 C C . ILE B 1 52 ? 1.273 14.07 6.805 1 97.94 52 ILE B C 1
ATOM 2879 O O . ILE B 1 52 ? 2.439 13.695 6.961 1 97.94 52 ILE B O 1
ATOM 2883 N N . ALA B 1 53 ? 0.862 14.703 5.73 1 98.19 53 ALA B N 1
ATOM 2884 C CA . ALA B 1 53 ? 1.75 14.938 4.598 1 98.19 53 ALA B CA 1
ATOM 2885 C C . ALA B 1 53 ? 2.961 15.773 5.008 1 98.19 53 ALA B C 1
ATOM 2887 O O . ALA B 1 53 ? 4.078 15.523 4.543 1 98.19 53 ALA B O 1
ATOM 2888 N N . LEU B 1 54 ? 2.766 16.719 5.879 1 98.25 54 LEU B N 1
ATOM 2889 C CA . LEU B 1 54 ? 3.852 17.594 6.324 1 98.25 54 LEU B CA 1
ATOM 2890 C C . LEU B 1 54 ? 4.969 16.781 6.961 1 98.25 54 LEU B C 1
ATOM 2892 O O . LEU B 1 54 ? 6.148 16.984 6.664 1 98.25 54 LEU B O 1
ATOM 2896 N N . PHE B 1 55 ? 4.625 15.805 7.703 1 98.44 55 PHE B N 1
ATOM 2897 C CA . PHE B 1 55 ? 5.641 15.055 8.43 1 98.44 55 PHE B CA 1
ATOM 2898 C C . PHE B 1 55 ? 6.086 13.836 7.633 1 98.44 55 PHE B C 1
ATOM 2900 O O . PHE B 1 55 ? 7.203 13.344 7.812 1 98.44 55 PHE B O 1
ATOM 2907 N N . MET B 1 56 ? 5.215 13.383 6.773 1 98.06 56 MET B N 1
ATOM 2908 C CA . MET B 1 56 ? 5.633 12.352 5.828 1 98.06 56 MET B CA 1
ATOM 2909 C C . MET B 1 56 ? 6.773 12.852 4.949 1 98.06 56 MET B C 1
ATOM 2911 O O . MET B 1 56 ? 7.637 12.07 4.539 1 98.06 56 MET B O 1
ATOM 2915 N N . SER B 1 57 ? 6.797 14.125 4.68 1 98 57 SER B N 1
ATOM 2916 C CA . SER B 1 57 ? 7.891 14.711 3.908 1 98 57 SER B CA 1
ATOM 2917 C C . SER B 1 57 ? 9.242 14.398 4.539 1 98 57 SER B C 1
ATOM 2919 O O . SER B 1 57 ? 10.219 14.148 3.83 1 98 57 SER B O 1
ATOM 2921 N N . LEU B 1 58 ? 9.273 14.367 5.848 1 98.44 58 LEU B N 1
ATOM 2922 C CA . LEU B 1 58 ? 10.531 14.086 6.543 1 98.44 58 LEU B CA 1
ATOM 2923 C C . LEU B 1 58 ? 10.984 12.656 6.289 1 98.44 58 LEU B C 1
ATOM 2925 O O . LEU B 1 58 ? 12.164 12.406 6.047 1 98.44 58 LEU B O 1
ATOM 2929 N N . VAL B 1 59 ? 10.055 11.742 6.336 1 98.06 59 VAL B N 1
ATOM 2930 C CA . VAL B 1 59 ? 10.359 10.328 6.121 1 98.06 59 VAL B CA 1
ATOM 2931 C C . VAL B 1 59 ? 10.836 10.117 4.688 1 98.06 59 VAL B C 1
ATOM 2933 O O . VAL B 1 59 ? 11.789 9.375 4.441 1 98.06 59 VAL B O 1
ATOM 2936 N N . ILE B 1 60 ? 10.172 10.797 3.764 1 96.62 60 ILE B N 1
ATOM 2937 C CA . ILE B 1 60 ? 10.523 10.617 2.359 1 96.62 60 ILE B CA 1
ATOM 2938 C C . ILE B 1 60 ? 11.883 11.25 2.082 1 96.62 60 ILE B C 1
ATOM 2940 O O . ILE B 1 60 ? 12.68 10.711 1.314 1 96.62 60 ILE B O 1
ATOM 2944 N N . ILE B 1 61 ? 12.219 12.32 2.723 1 96.94 61 ILE B N 1
ATOM 2945 C CA . ILE B 1 61 ? 13.508 12.984 2.537 1 96.94 61 ILE B CA 1
ATOM 2946 C C . ILE B 1 61 ? 14.633 12.062 3.002 1 96.94 61 ILE B C 1
ATOM 2948 O O . ILE B 1 61 ? 15.711 12.039 2.402 1 96.94 61 ILE B O 1
ATOM 2952 N N . VAL B 1 62 ? 14.375 11.242 4.043 1 96.94 62 VAL B N 1
ATOM 2953 C CA . VAL B 1 62 ? 15.438 10.359 4.52 1 96.94 62 VAL B CA 1
ATOM 2954 C C . VAL B 1 62 ? 15.484 9.094 3.67 1 96.94 62 VAL B C 1
ATOM 2956 O O . VAL B 1 62 ? 16.344 8.227 3.869 1 96.94 62 VAL B O 1
ATOM 2959 N N . GLY B 1 63 ? 14.539 8.992 2.809 1 93.06 63 GLY B N 1
ATOM 2960 C CA . GLY B 1 63 ? 14.625 7.906 1.845 1 93.06 63 GLY B CA 1
ATOM 2961 C C . GLY B 1 63 ? 13.633 6.793 2.117 1 93.06 63 GLY B C 1
ATOM 2962 O O . GLY B 1 63 ? 13.844 5.652 1.697 1 93.06 63 GLY B O 1
ATOM 2963 N N . GLY B 1 64 ? 12.555 7.066 2.844 1 93.5 64 GLY B N 1
ATOM 2964 C CA . GLY B 1 64 ? 11.555 6.062 3.15 1 93.5 64 GLY B CA 1
ATOM 2965 C C . GLY B 1 64 ? 10.133 6.539 2.893 1 93.5 64 GLY B C 1
ATOM 2966 O O . GLY B 1 64 ? 9.922 7.676 2.469 1 93.5 64 GLY B O 1
ATOM 2967 N N . ILE B 1 65 ? 9.203 5.645 2.99 1 94 65 ILE B N 1
ATOM 2968 C CA . ILE B 1 65 ? 7.773 5.945 2.951 1 94 65 ILE B CA 1
ATOM 2969 C C . ILE B 1 65 ? 7.043 5.125 4.012 1 94 65 ILE B C 1
ATOM 2971 O O . ILE B 1 65 ? 7.242 3.912 4.109 1 94 65 ILE B O 1
ATOM 2975 N N . ASP B 1 66 ? 6.348 5.801 4.789 1 96.38 66 ASP B N 1
ATOM 2976 C CA . ASP B 1 66 ? 5.566 5.117 5.816 1 96.38 66 ASP B CA 1
ATOM 2977 C C . ASP B 1 66 ? 4.121 4.914 5.359 1 96.38 66 ASP B C 1
ATOM 2979 O O . ASP B 1 66 ? 3.312 5.844 5.414 1 96.38 66 ASP B O 1
ATOM 2983 N N . ILE B 1 67 ? 3.77 3.744 5.055 1 92.75 67 ILE B N 1
ATOM 2984 C CA . ILE B 1 67 ? 2.459 3.445 4.488 1 92.75 67 ILE B CA 1
ATOM 2985 C C . ILE B 1 67 ? 1.466 3.154 5.613 1 92.75 67 ILE B C 1
ATOM 2987 O O . ILE B 1 67 ? 0.254 3.115 5.383 1 92.75 67 ILE B O 1
ATOM 2991 N N . SER B 1 68 ? 1.854 3.104 6.809 1 95.69 68 SER B N 1
ATOM 2992 C CA . SER B 1 68 ? 1.018 2.648 7.914 1 95.69 68 SER B CA 1
ATOM 2993 C C . SER B 1 68 ? 0.219 3.803 8.516 1 95.69 68 SER B C 1
ATOM 2995 O O . SER B 1 68 ? -0.618 3.594 9.391 1 95.69 68 SER B O 1
ATOM 2997 N N . MET B 1 69 ? 0.43 4.98 8.047 1 95.69 69 MET B N 1
ATOM 2998 C CA . MET B 1 69 ? -0.152 6.16 8.68 1 95.69 69 MET B CA 1
ATOM 2999 C C . MET B 1 69 ? -1.674 6.062 8.719 1 95.69 69 MET B C 1
ATOM 3001 O O . MET B 1 69 ? -2.305 6.484 9.688 1 95.69 69 MET B O 1
ATOM 3005 N N . GLY B 1 70 ? -2.242 5.57 7.691 1 94.44 70 GLY B N 1
ATOM 3006 C CA . GLY B 1 70 ? -3.689 5.43 7.668 1 94.44 70 GLY B CA 1
ATOM 3007 C C . GLY B 1 70 ? -4.219 4.531 8.766 1 94.44 70 GLY B C 1
ATOM 3008 O O . GLY B 1 70 ? -5.215 4.859 9.414 1 94.44 70 GLY B O 1
ATOM 3009 N N . SER B 1 71 ? -3.584 3.416 8.945 1 95.25 71 SER B N 1
ATOM 3010 C CA . SER B 1 71 ? -4 2.482 9.992 1 95.25 71 SER B CA 1
ATOM 3011 C C . SER B 1 71 ? -3.766 3.062 11.383 1 95.25 71 SER B C 1
ATOM 3013 O O . SER B 1 71 ? -4.523 2.785 12.312 1 95.25 71 SER B O 1
ATOM 3015 N N . VAL B 1 72 ? -2.758 3.881 11.492 1 97.44 72 VAL B N 1
ATOM 3016 C CA . VAL B 1 72 ? -2.484 4.531 12.773 1 97.44 72 VAL B CA 1
ATOM 3017 C C . VAL B 1 72 ? -3.586 5.539 13.086 1 97.44 72 VAL B C 1
ATOM 3019 O O . VAL B 1 72 ? -3.996 5.68 14.242 1 97.44 72 VAL B O 1
ATOM 3022 N N . VAL B 1 73 ? -4.082 6.211 12.078 1 97.12 73 VAL B N 1
ATOM 3023 C CA . VAL B 1 73 ? -5.207 7.125 12.25 1 97.12 73 VAL B CA 1
ATOM 3024 C C . VAL B 1 73 ? -6.402 6.375 12.82 1 97.12 73 VAL B C 1
ATOM 3026 O O . VAL B 1 73 ? -7 6.805 13.812 1 97.12 73 VAL B O 1
ATOM 3029 N N . GLY B 1 74 ? -6.703 5.266 12.195 1 94.88 74 GLY B N 1
ATOM 3030 C CA . GLY B 1 74 ? -7.812 4.457 12.672 1 94.88 74 GLY B CA 1
ATOM 3031 C C . GLY B 1 74 ? -7.609 3.93 14.078 1 94.88 74 GLY B C 1
ATOM 3032 O O . GLY B 1 74 ? -8.516 3.996 14.906 1 94.88 74 GLY B O 1
ATOM 3033 N N . LEU B 1 75 ? -6.453 3.455 14.328 1 95.56 75 LEU B N 1
ATOM 3034 C CA . LEU B 1 75 ? -6.137 2.883 15.633 1 95.56 75 LEU B CA 1
ATOM 3035 C C . LEU B 1 75 ? -6.238 3.938 16.734 1 95.56 75 LEU B C 1
ATOM 3037 O O . LEU B 1 75 ? -6.836 3.691 17.781 1 95.56 75 LEU B O 1
ATOM 3041 N N . THR B 1 76 ? -5.684 5.09 16.5 1 96.56 76 THR B N 1
ATOM 3042 C CA . THR B 1 76 ? -5.68 6.133 17.516 1 96.56 76 THR B CA 1
ATOM 3043 C C . THR B 1 76 ? -7.086 6.691 17.719 1 96.56 76 THR B C 1
ATOM 3045 O O . THR B 1 76 ? -7.453 7.082 18.828 1 96.56 76 THR B O 1
ATOM 3048 N N . SER B 1 77 ? -7.84 6.738 16.672 1 94.31 77 SER B N 1
ATOM 3049 C CA . SER B 1 77 ? -9.242 7.133 16.797 1 94.31 77 SER B CA 1
ATOM 3050 C C . SER B 1 77 ? -10 6.184 17.719 1 94.31 77 SER B C 1
ATOM 3052 O O . SER B 1 77 ? -10.688 6.629 18.641 1 94.31 77 SER B O 1
ATOM 3054 N N . VAL B 1 78 ? -9.82 4.941 17.531 1 92.75 78 VAL B N 1
ATOM 3055 C CA . VAL B 1 78 ? -10.523 3.916 18.297 1 92.75 78 VAL B CA 1
ATOM 3056 C C . VAL B 1 78 ? -10.031 3.924 19.75 1 92.75 78 VAL B C 1
ATOM 3058 O O . VAL B 1 78 ? -10.828 3.809 20.672 1 92.75 78 VAL B O 1
ATOM 3061 N N . VAL B 1 79 ? -8.758 4.031 19.906 1 93.62 79 VAL B N 1
ATOM 3062 C CA . VAL B 1 79 ? -8.188 4.047 21.25 1 93.62 79 VAL B CA 1
ATOM 3063 C C . VAL B 1 79 ? -8.75 5.227 22.031 1 93.62 79 VAL B C 1
ATOM 3065 O O . VAL B 1 79 ? -9.172 5.07 23.188 1 93.62 79 VAL B O 1
ATOM 3068 N N . MET B 1 80 ? -8.805 6.332 21.438 1 92.94 80 MET B N 1
ATOM 3069 C CA . MET B 1 80 ? -9.336 7.516 22.109 1 92.94 80 MET B CA 1
ATOM 3070 C C . MET B 1 80 ? -10.812 7.328 22.453 1 92.94 80 MET B C 1
ATOM 3072 O O . MET B 1 80 ? -11.234 7.641 23.562 1 92.94 80 MET B O 1
ATOM 3076 N N . GLY B 1 81 ? -11.57 6.902 21.516 1 89.5 81 GLY B N 1
ATOM 3077 C CA . GLY B 1 81 ? -12.992 6.68 21.734 1 89.5 81 GLY B CA 1
ATOM 3078 C C . GLY B 1 81 ? -13.273 5.707 22.859 1 89.5 81 GLY B C 1
ATOM 3079 O O . GLY B 1 81 ? -14.148 5.949 23.688 1 89.5 81 GLY B O 1
ATOM 3080 N N . LEU B 1 82 ? -12.523 4.688 22.906 1 89.31 82 LEU B N 1
ATOM 3081 C CA . LEU B 1 82 ? -12.734 3.658 23.922 1 89.31 82 LEU B CA 1
ATOM 3082 C C . LEU B 1 82 ? -12.328 4.16 25.297 1 89.31 82 LEU B C 1
ATOM 3084 O O . LEU B 1 82 ? -13 3.863 26.297 1 89.31 82 LEU B O 1
ATOM 3088 N N . LEU B 1 83 ? -11.211 4.836 25.344 1 90.12 83 LEU B N 1
ATOM 3089 C CA . LEU B 1 83 ? -10.758 5.371 26.625 1 90.12 83 LEU B CA 1
ATOM 3090 C C . LEU B 1 83 ? -11.773 6.359 27.188 1 90.12 83 LEU B C 1
ATOM 3092 O O . LEU B 1 83 ? -11.992 6.402 28.406 1 90.12 83 LEU B O 1
ATOM 3096 N N . TRP B 1 84 ? -12.422 7.078 26.344 1 89.69 84 TRP B N 1
ATOM 3097 C CA . TRP B 1 84 ? -13.414 8.055 26.766 1 89.69 84 TRP B CA 1
ATOM 3098 C C . TRP B 1 84 ? -14.727 7.375 27.125 1 89.69 84 TRP B C 1
ATOM 3100 O O . TRP B 1 84 ? -15.273 7.613 28.219 1 89.69 84 TRP B O 1
ATOM 3110 N N . GLN B 1 85 ? -15.195 6.543 26.328 1 85.62 85 GLN B N 1
ATOM 3111 C CA . GLN B 1 85 ? -16.531 5.965 26.516 1 85.62 85 GLN B CA 1
ATOM 3112 C C . GLN B 1 85 ? -16.5 4.828 27.531 1 85.62 85 GLN B C 1
ATOM 3114 O O . GLN B 1 85 ? -17.359 4.754 28.406 1 85.62 85 GLN B O 1
ATOM 3119 N N . GLU B 1 86 ? -15.586 3.938 27.359 1 82.81 86 GLU B N 1
ATOM 3120 C CA . GLU B 1 86 ? -15.594 2.725 28.172 1 82.81 86 GLU B CA 1
ATOM 3121 C C . GLU B 1 86 ? -14.914 2.957 29.516 1 82.81 86 GLU B C 1
ATOM 3123 O O . GLU B 1 86 ? -15.383 2.477 30.547 1 82.81 86 GLU B O 1
ATOM 3128 N N . LEU B 1 87 ? -13.844 3.674 29.5 1 85.25 87 LEU B N 1
ATOM 3129 C CA . LEU B 1 87 ? -13.102 3.857 30.734 1 85.25 87 LEU B CA 1
ATOM 3130 C C . LEU B 1 87 ? -13.484 5.168 31.422 1 85.25 87 LEU B C 1
ATOM 3132 O O . LEU B 1 87 ? -13.055 5.441 32.531 1 85.25 87 LEU B O 1
ATOM 3136 N N . GLY B 1 88 ? -14.203 6 30.719 1 86.38 88 GLY B N 1
ATOM 3137 C CA . GLY B 1 88 ? -14.703 7.234 31.297 1 86.38 88 GLY B CA 1
ATOM 3138 C C . GLY B 1 88 ? -13.625 8.273 31.531 1 86.38 88 GLY B C 1
ATOM 3139 O O . GLY B 1 88 ? -13.758 9.141 32.375 1 86.38 88 GLY B O 1
ATOM 3140 N N . LEU B 1 89 ? -12.594 8.141 30.828 1 89.81 89 LEU B N 1
ATOM 3141 C CA . LEU B 1 89 ? -11.508 9.102 30.984 1 89.81 89 LEU B CA 1
ATOM 3142 C C . LEU B 1 89 ? -11.875 10.445 30.375 1 89.81 89 LEU B C 1
ATOM 3144 O O . LEU B 1 89 ? -12.695 10.508 29.453 1 89.81 89 LEU B O 1
ATOM 3148 N N . ASN B 1 90 ? -11.219 11.438 31 1 92.81 90 ASN B N 1
ATOM 3149 C CA . ASN B 1 90 ? -11.336 12.75 30.375 1 92.81 90 ASN B CA 1
ATOM 3150 C C . ASN B 1 90 ? -10.844 12.734 28.938 1 92.81 90 ASN B C 1
ATOM 3152 O O . ASN B 1 90 ? -9.836 12.094 28.625 1 92.81 90 ASN B O 1
ATOM 3156 N N . ILE B 1 91 ? -11.555 13.43 28.078 1 90.81 91 ILE B N 1
ATOM 3157 C CA . ILE B 1 91 ? -11.297 13.406 26.641 1 90.81 91 ILE B CA 1
ATOM 3158 C C . ILE B 1 91 ? -9.875 13.883 26.375 1 90.81 91 ILE B C 1
ATOM 3160 O O . ILE B 1 91 ? -9.203 13.367 25.469 1 90.81 91 ILE B O 1
ATOM 3164 N N . TRP B 1 92 ? -9.352 14.789 27.125 1 92.62 92 TRP B N 1
ATOM 3165 C CA . TRP B 1 92 ? -8.016 15.336 26.891 1 92.62 92 TRP B CA 1
ATOM 3166 C C . TRP B 1 92 ? -6.941 14.336 27.297 1 92.62 92 TRP B C 1
ATOM 3168 O O . TRP B 1 92 ? -5.879 14.266 26.672 1 92.62 92 TRP B O 1
ATOM 3178 N N . ILE B 1 93 ? -7.23 13.57 28.297 1 93.81 93 ILE B N 1
ATOM 3179 C CA . ILE B 1 93 ? -6.32 12.5 28.703 1 93.81 93 ILE B CA 1
ATOM 3180 C C . ILE B 1 93 ? -6.332 11.398 27.641 1 93.81 93 ILE B C 1
ATOM 3182 O O . ILE B 1 93 ? -5.277 10.875 27.266 1 93.81 93 ILE B O 1
ATOM 3186 N N . ALA B 1 94 ? -7.562 11.109 27.203 1 93.88 94 ALA B N 1
ATOM 3187 C CA . ALA B 1 94 ? -7.699 10.109 26.141 1 93.88 94 ALA B CA 1
ATOM 3188 C C . ALA B 1 94 ? -6.93 10.531 24.891 1 93.88 94 ALA B C 1
ATOM 3190 O O . ALA B 1 94 ? -6.285 9.695 24.25 1 93.88 94 ALA B O 1
ATOM 3191 N N . LEU B 1 95 ? -6.969 11.789 24.625 1 94.31 95 LEU B N 1
ATOM 3192 C CA . LEU B 1 95 ? -6.262 12.344 23.469 1 94.31 95 LEU B CA 1
ATOM 3193 C C . LEU B 1 95 ? -4.754 12.188 23.641 1 94.31 95 LEU B C 1
ATOM 3195 O O . LEU B 1 95 ? -4.051 11.82 22.703 1 94.31 95 LEU B O 1
ATOM 3199 N N . SER B 1 96 ? -4.254 12.461 24.781 1 96.44 96 SER B N 1
ATOM 3200 C CA . SER B 1 96 ? -2.824 12.367 25.062 1 96.44 96 SER B CA 1
ATOM 3201 C C . SER B 1 96 ? -2.33 10.93 24.938 1 96.44 96 SER B C 1
ATOM 3203 O O . SER B 1 96 ? -1.244 10.688 24.406 1 96.44 96 SER B O 1
ATOM 3205 N N . ILE B 1 97 ? -3.146 10.055 25.375 1 96.25 97 ILE B N 1
ATOM 3206 C CA . ILE B 1 97 ? -2.779 8.641 25.297 1 96.25 97 ILE B CA 1
ATOM 3207 C C . ILE B 1 97 ? -2.793 8.195 23.828 1 96.25 97 ILE B C 1
ATOM 3209 O O . ILE B 1 97 ? -1.914 7.445 23.406 1 96.25 97 ILE B O 1
ATOM 3213 N N . ALA B 1 98 ? -3.791 8.633 23.078 1 96 98 ALA B N 1
ATOM 3214 C CA . ALA B 1 98 ? -3.865 8.305 21.656 1 96 98 ALA B CA 1
ATOM 3215 C C . ALA B 1 98 ? -2.635 8.805 20.906 1 96 98 ALA B C 1
ATOM 3217 O O . ALA B 1 98 ? -2.115 8.125 20.031 1 96 98 ALA B O 1
ATOM 3218 N N . ILE B 1 99 ? -2.176 9.969 21.281 1 97.56 99 ILE B N 1
ATOM 3219 C CA . ILE B 1 99 ? -0.979 10.531 20.672 1 97.56 99 ILE B CA 1
ATOM 3220 C C . ILE B 1 99 ? 0.236 9.68 21.031 1 97.56 99 ILE B C 1
ATOM 3222 O O . ILE B 1 99 ? 1.084 9.406 20.172 1 97.56 99 ILE B O 1
ATOM 3226 N N . ALA B 1 100 ? 0.305 9.234 22.266 1 98.25 100 ALA B N 1
ATOM 3227 C CA . ALA B 1 100 ? 1.389 8.359 22.703 1 98.25 100 ALA B CA 1
ATOM 3228 C C . ALA B 1 100 ? 1.375 7.043 21.922 1 98.25 100 ALA B C 1
ATOM 3230 O O . ALA B 1 100 ? 2.43 6.512 21.578 1 98.25 100 ALA B O 1
ATOM 3231 N N . VAL B 1 101 ? 0.185 6.523 21.703 1 98 101 VAL B N 1
ATOM 3232 C CA . VAL B 1 101 ? 0.047 5.293 20.938 1 98 101 VAL B CA 1
ATOM 3233 C C . VAL B 1 101 ? 0.548 5.516 19.5 1 98 101 VAL B C 1
ATOM 3235 O O . VAL B 1 101 ? 1.243 4.668 18.938 1 98 101 VAL B O 1
ATOM 3238 N N . GLY B 1 102 ? 0.131 6.652 18.891 1 98.44 102 GLY B N 1
ATOM 3239 C CA . GLY B 1 102 ? 0.648 6.992 17.578 1 98.44 102 GLY B CA 1
ATOM 3240 C C . GLY B 1 102 ? 2.162 7.082 17.531 1 98.44 102 GLY B C 1
ATOM 3241 O O . GLY B 1 102 ? 2.793 6.574 16.609 1 98.44 102 GLY B O 1
ATOM 3242 N N . ALA B 1 103 ? 2.699 7.676 18.562 1 98.62 103 ALA B N 1
ATOM 3243 C CA . ALA B 1 103 ? 4.152 7.793 18.672 1 98.62 103 ALA B CA 1
ATOM 3244 C C . ALA B 1 103 ? 4.805 6.418 18.797 1 98.62 103 ALA B C 1
ATOM 3246 O O . ALA B 1 103 ? 5.859 6.168 18.203 1 98.62 103 ALA B O 1
ATOM 3247 N N . LEU B 1 104 ? 4.23 5.582 19.531 1 98.56 104 LEU B N 1
ATOM 3248 C CA . LEU B 1 104 ? 4.754 4.234 19.719 1 98.56 104 LEU B CA 1
ATOM 3249 C C . LEU B 1 104 ? 4.711 3.441 18.422 1 98.56 104 LEU B C 1
ATOM 3251 O O . LEU B 1 104 ? 5.637 2.688 18.109 1 98.56 104 LEU B O 1
ATOM 3255 N N . CYS B 1 105 ? 3.617 3.574 17.719 1 98.38 105 CYS B N 1
ATOM 3256 C CA . CYS B 1 105 ? 3.518 2.922 16.422 1 98.38 105 CYS B CA 1
ATOM 3257 C C . CYS B 1 105 ? 4.609 3.41 15.484 1 98.38 105 CYS B C 1
ATOM 3259 O O . CYS B 1 105 ? 5.25 2.609 14.797 1 98.38 105 CYS B O 1
ATOM 3261 N N . GLY B 1 106 ? 4.801 4.715 15.469 1 98.56 106 GLY B N 1
ATOM 3262 C CA . GLY B 1 106 ? 5.879 5.27 14.672 1 98.56 106 GLY B CA 1
ATOM 3263 C C . GLY B 1 106 ? 7.25 4.797 15.109 1 98.56 106 GLY B C 1
ATOM 3264 O O . GLY B 1 106 ? 8.109 4.508 14.273 1 98.56 106 GLY B O 1
ATOM 3265 N N . ALA B 1 107 ? 7.43 4.68 16.391 1 98.69 107 ALA B N 1
ATOM 3266 C CA . ALA B 1 107 ? 8.703 4.219 16.922 1 98.69 107 ALA B CA 1
ATOM 3267 C C . ALA B 1 107 ? 8.984 2.773 16.516 1 98.69 107 ALA B C 1
ATOM 3269 O O . ALA B 1 107 ? 10.117 2.416 16.203 1 98.69 107 ALA B O 1
ATOM 3270 N N . PHE B 1 108 ? 7.977 1.998 16.578 1 98.12 108 PHE B N 1
ATOM 3271 C CA . PHE B 1 108 ? 8.125 0.605 16.172 1 98.12 108 PHE B CA 1
ATOM 3272 C C . PHE B 1 108 ? 8.508 0.509 14.695 1 98.12 108 PHE B C 1
ATOM 3274 O O . PHE B 1 108 ? 9.414 -0.239 14.328 1 98.12 108 PHE B O 1
ATOM 3281 N N . ASN B 1 109 ? 7.82 1.272 13.859 1 97.88 109 ASN B N 1
ATOM 3282 C CA . ASN B 1 109 ? 8.148 1.32 12.438 1 97.88 109 ASN B CA 1
ATOM 3283 C C . ASN B 1 109 ? 9.586 1.793 12.219 1 97.88 109 ASN B C 1
ATOM 3285 O O . ASN B 1 109 ? 10.336 1.168 11.469 1 97.88 109 ASN B O 1
ATOM 3289 N N . GLY B 1 110 ? 9.891 2.883 12.875 1 98.19 110 GLY B N 1
ATOM 3290 C CA . GLY B 1 110 ? 11.234 3.416 12.75 1 98.19 110 GLY B CA 1
ATOM 3291 C C . GLY B 1 110 ? 12.305 2.449 13.219 1 98.19 110 GLY B C 1
ATOM 3292 O O . GLY B 1 110 ? 13.391 2.389 12.633 1 98.19 110 GLY B O 1
ATOM 3293 N N . TYR B 1 111 ? 12.016 1.731 14.219 1 97.75 111 TYR B N 1
ATOM 3294 C CA . TYR B 1 111 ? 12.961 0.748 14.727 1 97.75 111 TYR B CA 1
ATOM 3295 C C . TYR B 1 111 ? 13.203 -0.359 13.711 1 97.75 111 TYR B C 1
ATOM 3297 O O . TYR B 1 111 ? 14.344 -0.763 13.477 1 97.75 111 TYR B O 1
ATOM 3305 N N . LEU B 1 112 ? 12.172 -0.856 13.156 1 95.69 112 LEU B N 1
ATOM 3306 C CA . LEU B 1 112 ? 12.289 -1.902 12.148 1 95.69 112 LEU B CA 1
ATOM 3307 C C . LEU B 1 112 ? 13.133 -1.426 10.969 1 95.69 112 LEU B C 1
ATOM 3309 O O . LEU B 1 112 ? 13.977 -2.168 10.461 1 95.69 112 LEU B O 1
ATOM 3313 N N . VAL B 1 113 ? 12.93 -0.205 10.57 1 95.56 113 VAL B N 1
ATOM 3314 C CA . VAL B 1 113 ? 13.578 0.331 9.383 1 95.56 113 VAL B CA 1
ATOM 3315 C C . VAL B 1 113 ? 15.031 0.695 9.703 1 95.56 113 VAL B C 1
ATOM 3317 O O . VAL B 1 113 ? 15.945 0.297 8.984 1 95.56 113 VAL B O 1
ATOM 3320 N N . ALA B 1 114 ? 15.219 1.333 10.805 1 96.38 114 ALA B N 1
ATOM 3321 C CA . ALA B 1 114 ? 16.531 1.913 11.102 1 96.38 114 ALA B CA 1
ATOM 3322 C C . ALA B 1 114 ? 17.453 0.884 11.742 1 96.38 114 ALA B C 1
ATOM 3324 O O . ALA B 1 114 ? 18.641 0.82 11.422 1 96.38 114 ALA B O 1
ATOM 3325 N N . TYR B 1 115 ? 16.984 0.087 12.609 1 95.06 115 TYR B N 1
ATOM 3326 C CA . TYR B 1 115 ? 17.859 -0.765 13.406 1 95.06 115 TYR B CA 1
ATOM 3327 C C . TYR B 1 115 ? 17.859 -2.191 12.875 1 95.06 115 TYR B C 1
ATOM 3329 O O . TYR B 1 115 ? 18.906 -2.857 12.891 1 95.06 115 TYR B O 1
ATOM 3337 N N . ILE B 1 116 ? 16.766 -2.629 12.359 1 92.62 116 ILE B N 1
ATOM 3338 C CA . ILE B 1 116 ? 16.719 -3.984 11.828 1 92.62 116 ILE B CA 1
ATOM 3339 C C . ILE B 1 116 ? 17.078 -3.969 10.344 1 92.62 116 ILE B C 1
ATOM 3341 O O . ILE B 1 116 ? 17.562 -4.969 9.805 1 92.62 116 ILE B O 1
ATOM 3345 N N . GLY B 1 117 ? 16.766 -2.783 9.742 1 91.06 117 GLY B N 1
ATOM 3346 C CA . GLY B 1 117 ? 17.203 -2.617 8.367 1 91.06 117 GLY B CA 1
ATOM 3347 C C . GLY B 1 117 ? 16.188 -3.094 7.355 1 91.06 117 GLY B C 1
ATOM 3348 O O . GLY B 1 117 ? 16.547 -3.461 6.234 1 91.06 117 GLY B O 1
ATOM 3349 N N . VAL B 1 118 ? 14.953 -3.109 7.797 1 89.31 118 VAL B N 1
ATOM 3350 C CA . VAL B 1 118 ? 13.883 -3.492 6.883 1 89.31 118 VAL B CA 1
ATOM 3351 C C . VAL B 1 118 ? 13.562 -2.328 5.949 1 89.31 118 VAL B C 1
ATOM 3353 O O . VAL B 1 118 ? 13.57 -1.168 6.367 1 89.31 118 VAL B O 1
ATOM 3356 N N . GLN B 1 119 ? 13.281 -2.689 4.691 1 88.88 119 GLN B N 1
ATOM 3357 C CA . GLN B 1 119 ? 12.852 -1.645 3.771 1 88.88 119 GLN B CA 1
ATOM 3358 C C . GLN B 1 119 ? 11.586 -0.95 4.285 1 88.88 119 GLN B C 1
ATOM 3360 O O . GLN B 1 119 ? 10.625 -1.611 4.668 1 88.88 119 GLN B O 1
ATOM 3365 N N . ALA B 1 120 ? 11.562 0.295 4.254 1 93.19 120 ALA B N 1
ATOM 3366 C CA . ALA B 1 120 ? 10.562 1.117 4.926 1 93.19 120 ALA B CA 1
ATOM 3367 C C . ALA B 1 120 ? 9.156 0.77 4.445 1 93.19 120 ALA B C 1
ATOM 3369 O O . ALA B 1 120 ? 8.258 0.534 5.258 1 93.19 120 ALA B O 1
ATOM 3370 N N . MET B 1 121 ? 8.945 0.683 3.162 1 90.5 121 MET B N 1
ATOM 3371 C CA . MET B 1 121 ? 7.605 0.492 2.607 1 90.5 121 MET B CA 1
ATOM 3372 C C . MET B 1 121 ? 7.07 -0.894 2.949 1 90.5 121 MET B C 1
ATOM 3374 O O . MET B 1 121 ? 5.875 -1.056 3.205 1 90.5 121 MET B O 1
ATOM 3378 N N . VAL B 1 122 ? 7.91 -1.857 2.975 1 88.62 122 VAL B N 1
ATOM 3379 C CA . VAL B 1 122 ? 7.496 -3.223 3.283 1 88.62 122 VAL B CA 1
ATOM 3380 C C . VAL B 1 122 ? 7.18 -3.342 4.77 1 88.62 122 VAL B C 1
ATOM 3382 O O . VAL B 1 122 ? 6.156 -3.916 5.148 1 88.62 122 VAL B O 1
ATOM 3385 N N . ALA B 1 123 ? 8.086 -2.762 5.566 1 92.12 123 ALA B N 1
ATOM 3386 C CA . ALA B 1 123 ? 7.871 -2.791 7.008 1 92.12 123 ALA B CA 1
ATOM 3387 C C . ALA B 1 123 ? 6.551 -2.121 7.383 1 92.12 123 ALA B C 1
ATOM 3389 O O . ALA B 1 123 ? 5.777 -2.664 8.172 1 92.12 123 ALA B O 1
ATOM 3390 N N . THR B 1 124 ? 6.32 -1.03 6.727 1 94.62 124 THR B N 1
ATOM 3391 C CA . THR B 1 124 ? 5.16 -0.249 7.145 1 94.62 124 THR B CA 1
ATOM 3392 C C . THR B 1 124 ? 3.889 -0.778 6.492 1 94.62 124 THR B C 1
ATOM 3394 O O . THR B 1 124 ? 2.781 -0.496 6.957 1 94.62 124 THR B O 1
ATOM 3397 N N . LEU B 1 125 ? 4.016 -1.499 5.414 1 88.88 125 LEU B N 1
ATOM 3398 C CA . LEU B 1 125 ? 2.875 -2.252 4.906 1 88.88 125 LEU B CA 1
ATOM 3399 C C . LEU B 1 125 ? 2.451 -3.33 5.898 1 88.88 125 LEU B C 1
ATOM 3401 O O . LEU B 1 125 ? 1.266 -3.453 6.219 1 88.88 125 LEU B O 1
ATOM 3405 N N . GLY B 1 126 ? 3.408 -4.07 6.344 1 89.94 126 GLY B N 1
ATOM 3406 C CA . GLY B 1 126 ? 3.119 -5.102 7.328 1 89.94 126 GLY B CA 1
ATOM 3407 C C . GLY B 1 126 ? 2.494 -4.555 8.602 1 89.94 126 GLY B C 1
ATOM 3408 O O . GLY B 1 126 ? 1.488 -5.082 9.078 1 89.94 126 GLY B O 1
ATOM 3409 N N . THR B 1 127 ? 3.074 -3.496 9.078 1 94.69 127 THR B N 1
ATOM 3410 C CA . THR B 1 127 ? 2.562 -2.949 10.328 1 94.69 127 THR B CA 1
ATOM 3411 C C . THR B 1 127 ? 1.218 -2.264 10.109 1 94.69 127 THR B C 1
ATOM 3413 O O . THR B 1 127 ? 0.425 -2.127 11.047 1 94.69 127 THR B O 1
ATOM 3416 N N . SER B 1 128 ? 1.017 -1.762 8.883 1 93.19 128 SER B N 1
ATOM 3417 C CA . SER B 1 128 ? -0.286 -1.182 8.57 1 93.19 128 SER B CA 1
ATOM 3418 C C . SER B 1 128 ? -1.411 -2.178 8.836 1 93.19 128 SER B C 1
ATOM 3420 O O . SER B 1 128 ? -2.436 -1.822 9.422 1 93.19 128 SER B O 1
ATOM 3422 N N . PHE B 1 129 ? -1.207 -3.41 8.453 1 86.94 129 PHE B N 1
ATOM 3423 C CA . PHE B 1 129 ? -2.223 -4.434 8.672 1 86.94 129 PHE B CA 1
ATOM 3424 C C . PHE B 1 129 ? -2.287 -4.832 10.141 1 86.94 129 PHE B C 1
ATOM 3426 O O . PHE B 1 129 ? -3.361 -5.145 10.656 1 86.94 129 PHE B O 1
ATOM 3433 N N . LEU B 1 130 ? -1.151 -4.805 10.742 1 90.5 130 LEU B N 1
ATOM 3434 C CA . LEU B 1 130 ? -1.118 -5.074 12.172 1 90.5 130 LEU B CA 1
ATOM 3435 C C . LEU B 1 130 ? -1.924 -4.031 12.945 1 90.5 130 LEU B C 1
ATOM 3437 O O . LEU B 1 130 ? -2.762 -4.379 13.773 1 90.5 130 LEU B O 1
ATOM 3441 N N . TYR B 1 131 ? -1.675 -2.791 12.641 1 94.31 131 TYR B N 1
ATOM 3442 C CA . TYR B 1 131 ? -2.354 -1.706 13.336 1 94.31 131 TYR B CA 1
ATOM 3443 C C . TYR B 1 131 ? -3.838 -1.682 13 1 94.31 131 TYR B C 1
ATOM 3445 O O . TYR B 1 131 ? -4.676 -1.407 13.867 1 94.31 131 TYR B O 1
ATOM 3453 N N . ALA B 1 132 ? -4.188 -1.929 11.766 1 91.06 132 ALA B N 1
ATOM 3454 C CA . ALA B 1 132 ? -5.59 -2.023 11.375 1 91.06 132 ALA B CA 1
ATOM 3455 C C . ALA B 1 132 ? -6.289 -3.166 12.109 1 91.06 132 ALA B C 1
ATOM 3457 O O . ALA B 1 132 ? -7.414 -3.01 12.594 1 91.06 132 ALA B O 1
ATOM 3458 N N . GLY B 1 133 ? -5.605 -4.301 12.164 1 87.31 133 GLY B N 1
ATOM 3459 C CA . GLY B 1 133 ? -6.141 -5.434 12.898 1 87.31 133 GLY B CA 1
ATOM 3460 C C . GLY B 1 133 ? -6.328 -5.152 14.375 1 87.31 133 GLY B C 1
ATOM 3461 O O . GLY B 1 133 ? -7.344 -5.527 14.969 1 87.31 133 GLY B O 1
ATOM 3462 N N . MET B 1 134 ? -5.391 -4.492 14.938 1 89.88 134 MET B N 1
ATOM 3463 C CA . MET B 1 134 ? -5.48 -4.133 16.344 1 89.88 134 MET B CA 1
ATOM 3464 C C . MET B 1 134 ? -6.676 -3.217 16.609 1 89.88 134 MET B C 1
ATOM 3466 O O . MET B 1 134 ? -7.344 -3.33 17.625 1 89.88 134 MET B O 1
ATOM 3470 N N . SER B 1 135 ? -6.875 -2.287 15.703 1 91.12 135 SER B N 1
ATOM 3471 C CA . SER B 1 135 ? -8.023 -1.393 15.82 1 91.12 135 SER B CA 1
ATOM 3472 C C . SER B 1 135 ? -9.336 -2.174 15.836 1 91.12 135 SER B C 1
ATOM 3474 O O . SER B 1 135 ? -10.227 -1.879 16.641 1 91.12 135 SER B O 1
ATOM 3476 N N . LEU B 1 136 ? -9.438 -3.182 15.07 1 86.06 136 LEU B N 1
ATOM 3477 C CA . LEU B 1 136 ? -10.648 -3.992 14.977 1 86.06 136 LEU B CA 1
ATOM 3478 C C . LEU B 1 136 ? -10.828 -4.848 16.234 1 86.06 136 LEU B C 1
ATOM 3480 O O . LEU B 1 136 ? -11.953 -5.027 16.703 1 86.06 136 LEU B O 1
ATOM 3484 N N . VAL B 1 137 ? -9.75 -5.359 16.719 1 84.12 137 VAL B N 1
ATOM 3485 C CA . VAL B 1 137 ? -9.797 -6.191 17.922 1 84.12 137 VAL B CA 1
ATOM 3486 C C . VAL B 1 137 ? -10.25 -5.352 19.109 1 84.12 137 VAL B C 1
ATOM 3488 O O . VAL B 1 137 ? -11.078 -5.793 19.906 1 84.12 137 VAL B O 1
ATOM 3491 N N . ILE B 1 138 ? -9.719 -4.207 19.156 1 85.38 138 ILE B N 1
ATOM 3492 C CA . ILE B 1 138 ? -10.031 -3.324 20.281 1 85.38 138 ILE B CA 1
ATOM 3493 C C . ILE B 1 138 ? -11.508 -2.938 20.234 1 85.38 138 ILE B C 1
ATOM 3495 O O . ILE B 1 138 ? -12.188 -2.928 21.266 1 85.38 138 ILE B O 1
ATOM 3499 N N . ILE B 1 139 ? -12.031 -2.73 19.078 1 82.44 139 ILE B N 1
ATOM 3500 C CA . ILE B 1 139 ? -13.445 -2.404 18.922 1 82.44 139 ILE B CA 1
ATOM 3501 C C . ILE B 1 139 ? -14.297 -3.619 19.281 1 82.44 139 ILE B C 1
ATOM 3503 O O . ILE B 1 139 ? -15.336 -3.488 19.922 1 82.44 139 ILE B O 1
ATOM 3507 N N . GLY B 1 140 ? -13.883 -4.727 18.703 1 76.31 140 GLY B N 1
ATOM 3508 C CA . GLY B 1 140 ? -14.617 -5.957 18.969 1 76.31 140 GLY B CA 1
ATOM 3509 C C . GLY B 1 140 ? -14.734 -6.273 20.453 1 76.31 140 GLY B C 1
ATOM 3510 O O . GLY B 1 140 ? -15.781 -6.719 20.922 1 76.31 140 GLY B O 1
ATOM 3511 N N . PHE B 1 141 ? -13.773 -6.004 21.109 1 73.12 141 PHE B N 1
ATOM 3512 C CA . PHE B 1 141 ? -13.766 -6.281 22.531 1 73.12 141 PHE B CA 1
ATOM 3513 C C . PHE B 1 141 ? -14.711 -5.332 23.281 1 73.12 141 PHE B C 1
ATOM 3515 O O . PHE B 1 141 ? -15.242 -5.68 24.328 1 73.12 141 PHE B O 1
ATOM 3522 N N . SER B 1 142 ? -14.969 -4.148 22.734 1 73.38 142 SER B N 1
ATOM 3523 C CA . SER B 1 142 ? -15.836 -3.178 23.391 1 73.38 142 SER B CA 1
ATOM 3524 C C . SER B 1 142 ? -17.312 -3.461 23.109 1 73.38 142 SER B C 1
ATOM 3526 O O . SER B 1 142 ? -18.188 -2.898 23.75 1 73.38 142 SER B O 1
ATOM 3528 N N . GLY B 1 143 ? -17.516 -4.453 22.219 1 68.56 143 GLY B N 1
ATOM 3529 C CA . GLY B 1 143 ? -18.875 -4.793 21.875 1 68.56 143 GLY B CA 1
ATOM 3530 C C . GLY B 1 143 ? -19.516 -3.795 20.922 1 68.56 143 GLY B C 1
ATOM 3531 O O . GLY B 1 143 ? -20.703 -3.928 20.578 1 68.56 143 GLY B O 1
ATOM 3532 N N . ILE B 1 144 ? -18.844 -2.756 20.719 1 63.31 144 ILE B N 1
ATOM 3533 C CA . ILE B 1 144 ? -19.359 -1.741 19.797 1 63.31 144 ILE B CA 1
ATOM 3534 C C . ILE B 1 144 ? -19.188 -2.213 18.359 1 63.31 144 ILE B C 1
ATOM 3536 O O . ILE B 1 144 ? -18.203 -2.873 18.016 1 63.31 144 ILE B O 1
ATOM 3540 N N . SER B 1 145 ? -20.234 -2.045 17.656 1 65 145 SER B N 1
ATOM 3541 C CA . SER B 1 145 ? -20.172 -2.414 16.25 1 65 145 SER B CA 1
ATOM 3542 C C . SER B 1 145 ? -19.078 -1.632 15.523 1 65 145 SER B C 1
ATOM 3544 O O . SER B 1 145 ? -19.016 -0.406 15.633 1 65 145 SER B O 1
ATOM 3546 N N . ALA B 1 146 ? -18.219 -2.229 14.93 1 60.16 146 ALA B N 1
ATOM 3547 C CA . ALA B 1 146 ? -17.109 -1.628 14.172 1 60.16 146 ALA B CA 1
ATOM 3548 C C . ALA B 1 146 ? -17.641 -0.629 13.148 1 60.16 146 ALA B C 1
ATOM 3550 O O . ALA B 1 146 ? -16.969 0.352 12.82 1 60.16 146 ALA B O 1
ATOM 3551 N N . ALA B 1 147 ? -18.781 -0.88 12.758 1 58.75 147 ALA B N 1
ATOM 3552 C CA . ALA B 1 147 ? -19.391 -0.059 11.719 1 58.75 147 ALA B CA 1
ATOM 3553 C C . ALA B 1 147 ? -20.016 1.199 12.312 1 58.75 147 ALA B C 1
ATOM 3555 O O . ALA B 1 147 ? -20.062 2.246 11.656 1 58.75 147 ALA B O 1
ATOM 3556 N N . GLU B 1 148 ? -20.547 1.177 13.414 1 65.19 148 GLU B N 1
ATOM 3557 C CA . GLU B 1 148 ? -21.234 2.324 13.992 1 65.19 148 GLU B CA 1
ATOM 3558 C C . GLU B 1 148 ? -20.266 3.234 14.742 1 65.19 148 GLU B C 1
ATOM 3560 O O . GLU B 1 148 ? -20.422 4.457 14.742 1 65.19 148 GLU B O 1
ATOM 3565 N N . GLY B 1 149 ? -19.219 2.791 15.125 1 70.69 149 GLY B N 1
ATOM 3566 C CA . GLY B 1 149 ? -18.234 3.564 15.844 1 70.69 149 GLY B CA 1
ATOM 3567 C C . GLY B 1 149 ? -18.75 4.109 17.172 1 70.69 149 GLY B C 1
ATOM 3568 O O . GLY B 1 149 ? -19.781 3.672 17.656 1 70.69 149 GLY B O 1
ATOM 3569 N N . ILE B 1 150 ? -17.938 4.91 17.922 1 77.31 150 ILE B N 1
ATOM 3570 C CA . ILE B 1 150 ? -18.266 5.562 19.172 1 77.31 150 ILE B CA 1
ATOM 3571 C C . ILE B 1 150 ? -18.688 7.008 18.922 1 77.31 150 ILE B C 1
ATOM 3573 O O . ILE B 1 150 ? -18.047 7.723 18.156 1 77.31 150 ILE B O 1
ATOM 3577 N N . THR B 1 151 ? -19.938 7.344 19.469 1 80.5 151 THR B N 1
ATOM 3578 C CA . THR B 1 151 ? -20.453 8.695 19.281 1 80.5 151 THR B CA 1
ATOM 3579 C C . THR B 1 151 ? -20.719 9.367 20.625 1 80.5 151 THR B C 1
ATOM 3581 O O . THR B 1 151 ? -20.375 8.82 21.672 1 80.5 151 THR B O 1
ATOM 3584 N N . GLY B 1 152 ? -21.109 10.641 20.594 1 80 152 GLY B N 1
ATOM 3585 C CA . GLY B 1 152 ? -21.516 11.336 21.797 1 80 152 GLY B CA 1
ATOM 3586 C C . GLY B 1 152 ? -20.375 12.039 22.5 1 80 152 GLY B C 1
ATOM 3587 O O . GLY B 1 152 ? -20.359 12.141 23.719 1 80 152 GLY B O 1
ATOM 3588 N N . PHE B 1 153 ? -19.5 12.414 21.797 1 86.69 153 PHE B N 1
ATOM 3589 C CA . PHE B 1 153 ? -18.328 13.086 22.375 1 86.69 153 PHE B CA 1
ATOM 3590 C C . PHE B 1 153 ? -18.719 14.445 22.953 1 86.69 153 PHE B C 1
ATOM 3592 O O . PHE B 1 153 ? -19.719 15.039 22.531 1 86.69 153 PHE B O 1
ATOM 3599 N N . PRO B 1 154 ? -17.953 14.898 23.922 1 87.56 154 PRO B N 1
ATOM 3600 C CA . PRO B 1 154 ? -18.266 16.203 24.516 1 87.56 154 PRO B CA 1
ATOM 3601 C C . PRO B 1 154 ? -18.109 17.344 23.516 1 87.56 154 PRO B C 1
ATOM 3603 O O . PRO B 1 154 ? -17.328 17.25 22.562 1 87.56 154 PRO B O 1
ATOM 3606 N N . ASP B 1 155 ? -18.75 18.422 23.828 1 86.31 155 ASP B N 1
ATOM 3607 C CA . ASP B 1 155 ? -18.766 19.578 22.953 1 86.31 155 ASP B CA 1
ATOM 3608 C C . ASP B 1 155 ? -17.375 20.188 22.812 1 86.31 155 ASP B C 1
ATOM 3610 O O . ASP B 1 155 ? -17.016 20.688 21.75 1 86.31 155 ASP B O 1
ATOM 3614 N N . SER B 1 156 ? -16.703 20.172 23.875 1 86.31 156 SER B N 1
ATOM 3615 C CA . SER B 1 156 ? -15.352 20.734 23.844 1 86.31 156 SER B CA 1
ATOM 3616 C C . SER B 1 156 ? -14.469 19.984 22.828 1 86.31 156 SER B C 1
ATOM 3618 O O . SER B 1 156 ? -13.633 20.609 22.172 1 86.31 156 SER B O 1
ATOM 3620 N N . PHE B 1 157 ? -14.695 18.766 22.734 1 89 157 PHE B N 1
ATOM 3621 C CA . PHE B 1 157 ? -13.953 17.953 21.781 1 89 157 PHE B CA 1
ATOM 3622 C C . PHE B 1 157 ? -14.461 18.188 20.359 1 89 157 PHE B C 1
ATOM 3624 O O . PHE B 1 157 ? -13.672 18.297 19.422 1 89 157 PHE B O 1
ATOM 3631 N N . ARG B 1 158 ? -15.68 18.344 20.219 1 86.69 158 ARG B N 1
ATOM 3632 C CA . ARG B 1 158 ? -16.281 18.562 18.906 1 86.69 158 ARG B CA 1
ATOM 3633 C C . ARG B 1 158 ? -15.875 19.922 18.344 1 86.69 158 ARG B C 1
ATOM 3635 O O . ARG B 1 158 ? -15.836 20.109 17.125 1 86.69 158 ARG B O 1
ATOM 3642 N N . ALA B 1 159 ? -15.523 20.781 19.234 1 85.38 159 ALA B N 1
ATOM 3643 C CA . ALA B 1 159 ? -15.125 22.125 18.828 1 85.38 159 ALA B CA 1
ATOM 3644 C C . ALA B 1 159 ? -13.797 22.109 18.078 1 85.38 159 ALA B C 1
ATOM 3646 O O . ALA B 1 159 ? -13.523 23 17.266 1 85.38 159 ALA B O 1
ATOM 3647 N N . LEU B 1 160 ? -13.047 21.094 18.312 1 84.88 160 LEU B N 1
ATOM 3648 C CA . LEU B 1 160 ? -11.805 20.953 17.562 1 84.88 160 LEU B CA 1
ATOM 3649 C C . LEU B 1 160 ? -12.086 20.75 16.078 1 84.88 160 LEU B C 1
ATOM 3651 O O . LEU B 1 160 ? -11.336 21.234 15.227 1 84.88 160 LEU B O 1
ATOM 3655 N N . GLY B 1 161 ? -13.102 20.062 15.773 1 84.75 161 GLY B N 1
ATOM 3656 C CA . GLY B 1 161 ? -13.445 19.766 14.398 1 84.75 161 GLY B CA 1
ATOM 3657 C C . GLY B 1 161 ? -14.406 20.781 13.797 1 84.75 161 GLY B C 1
ATOM 3658 O O . GLY B 1 161 ? -14.414 20.984 12.578 1 84.75 161 GLY B O 1
ATOM 3659 N N . HIS B 1 162 ? -15.164 21.453 14.648 1 84.31 162 HIS B N 1
ATOM 3660 C CA . HIS B 1 162 ? -16.234 22.312 14.133 1 84.31 162 HIS B CA 1
ATOM 3661 C C . HIS B 1 162 ? -16.047 23.75 14.594 1 84.31 162 HIS B C 1
ATOM 3663 O O . HIS B 1 162 ? -16.734 24.641 14.109 1 84.31 162 HIS B O 1
ATOM 3669 N N . GLY B 1 163 ? -15.141 23.984 15.461 1 82.19 163 GLY B N 1
ATOM 3670 C CA . GLY B 1 163 ? -14.992 25.312 16.031 1 82.19 163 GLY B CA 1
ATOM 3671 C C . GLY B 1 163 ? -14.445 26.328 15.047 1 82.19 163 GLY B C 1
ATOM 3672 O O . GLY B 1 163 ? -13.781 25.953 14.078 1 82.19 163 GLY B O 1
ATOM 3673 N N . LYS B 1 164 ? -14.914 27.594 15.211 1 86.31 164 LYS B N 1
ATOM 3674 C CA . LYS B 1 164 ? -14.422 28.703 14.414 1 86.31 164 LYS B CA 1
ATOM 3675 C C . LYS B 1 164 ? -13.914 29.844 15.305 1 86.31 164 LYS B C 1
ATOM 3677 O O . LYS B 1 164 ? -14.492 30.922 15.328 1 86.31 164 LYS B O 1
ATOM 3682 N N . PRO B 1 165 ? -12.773 29.531 15.922 1 83.12 165 PRO B N 1
ATOM 3683 C CA . PRO B 1 165 ? -12.227 30.656 16.688 1 83.12 165 PRO B CA 1
ATOM 3684 C C . PRO B 1 165 ? -11.883 31.859 15.82 1 83.12 165 PRO B C 1
ATOM 3686 O O . PRO B 1 165 ? -11.219 31.719 14.789 1 83.12 165 PRO B O 1
ATOM 3689 N N . PHE B 1 166 ? -12.359 33.062 16.141 1 86 166 PHE B N 1
ATOM 3690 C CA . PHE B 1 166 ? -12.117 34.312 15.422 1 86 166 PHE B CA 1
ATOM 3691 C C . PHE B 1 166 ? -12.641 34.25 13.992 1 86 166 PHE B C 1
ATOM 3693 O O . PHE B 1 166 ? -12.086 34.875 13.094 1 86 166 PHE B O 1
ATOM 3700 N N . GLY B 1 167 ? -13.516 33.344 13.727 1 84.12 167 GLY B N 1
ATOM 3701 C CA . GLY B 1 167 ? -14.117 33.219 12.414 1 84.12 167 GLY B CA 1
ATOM 3702 C C . GLY B 1 167 ? -13.344 32.281 11.492 1 84.12 167 GLY B C 1
ATOM 3703 O O . GLY B 1 167 ? -13.734 32.094 10.336 1 84.12 167 GLY B O 1
ATOM 3704 N N . ILE B 1 168 ? -12.289 31.781 12.016 1 88.31 168 ILE B N 1
ATOM 3705 C CA . ILE B 1 168 ? -11.438 30.906 11.227 1 88.31 168 ILE B CA 1
ATOM 3706 C C . ILE B 1 168 ? -11.656 29.453 11.656 1 88.31 168 ILE B C 1
ATOM 3708 O O . ILE B 1 168 ? -11.578 29.125 12.844 1 88.31 168 ILE B O 1
ATOM 3712 N N . PRO B 1 169 ? -12.008 28.641 10.656 1 90.5 169 PRO B N 1
ATOM 3713 C CA . PRO B 1 169 ? -12.188 27.219 11.016 1 90.5 169 PRO B CA 1
ATOM 3714 C C . PRO B 1 169 ? -10.992 26.656 11.781 1 90.5 169 PRO B C 1
ATOM 3716 O O . PRO B 1 169 ? -9.844 26.969 11.453 1 90.5 169 PRO B O 1
ATOM 3719 N N . SER B 1 170 ? -11.234 25.859 12.797 1 90.62 170 SER B N 1
ATOM 3720 C CA . SER B 1 170 ? -10.195 25.25 13.625 1 90.62 170 SER B CA 1
ATOM 3721 C C . SER B 1 170 ? -9.219 24.438 12.789 1 90.62 170 SER B C 1
ATOM 3723 O O . SER B 1 170 ? -8.031 24.359 13.117 1 90.62 170 SER B O 1
ATOM 3725 N N . SER B 1 171 ? -9.727 23.828 11.703 1 91.94 171 SER B N 1
ATOM 3726 C CA . SER B 1 171 ? -8.883 23.047 10.805 1 91.94 171 SER B CA 1
ATOM 3727 C C . SER B 1 171 ? -7.746 23.891 10.25 1 91.94 171 SER B C 1
ATOM 3729 O O . SER B 1 171 ? -6.605 23.438 10.164 1 91.94 171 SER B O 1
ATOM 3731 N N . LEU B 1 172 ? -7.992 25.141 9.898 1 91.75 172 LEU B N 1
ATOM 3732 C CA . LEU B 1 172 ? -6.992 26.031 9.312 1 91.75 172 LEU B CA 1
ATOM 3733 C C . LEU B 1 172 ? -5.969 26.453 10.352 1 91.75 172 LEU B C 1
ATOM 3735 O O . LEU B 1 172 ? -4.793 26.641 10.031 1 91.75 172 LEU B O 1
ATOM 3739 N N . ILE B 1 173 ? -6.406 26.578 11.531 1 92.81 173 ILE B N 1
ATOM 3740 C CA . ILE B 1 173 ? -5.512 26.969 12.617 1 92.81 173 ILE B CA 1
ATOM 3741 C C . ILE B 1 173 ? -4.535 25.828 12.914 1 92.81 173 ILE B C 1
ATOM 3743 O O . ILE B 1 173 ? -3.33 26.062 13.031 1 92.81 173 ILE B O 1
ATOM 3747 N N . ILE B 1 174 ? -5.105 24.625 12.961 1 92.69 174 ILE B N 1
ATOM 3748 C CA . ILE B 1 174 ? -4.273 23.469 13.203 1 92.69 174 ILE B CA 1
ATOM 3749 C C . ILE B 1 174 ? -3.275 23.281 12.062 1 92.69 174 ILE B C 1
ATOM 3751 O O . ILE B 1 174 ? -2.086 23.062 12.297 1 92.69 174 ILE B O 1
ATOM 3755 N N . PHE B 1 175 ? -3.818 23.453 10.883 1 93.94 175 PHE B N 1
ATOM 3756 C CA . PHE B 1 175 ? -2.99 23.297 9.688 1 93.94 175 PHE B CA 1
ATOM 3757 C C . PHE B 1 175 ? -1.867 24.328 9.68 1 93.94 175 PHE B C 1
ATOM 3759 O O . PHE B 1 175 ? -0.699 23.984 9.492 1 93.94 175 PHE B O 1
ATOM 3766 N N . SER B 1 176 ? -2.139 25.578 9.906 1 95.12 176 SER B N 1
ATOM 3767 C CA . SER B 1 176 ? -1.152 26.656 9.898 1 95.12 176 SER B CA 1
ATOM 3768 C C . SER B 1 176 ? -0.111 26.469 10.992 1 95.12 176 SER B C 1
ATOM 3770 O O . SER B 1 176 ? 1.082 26.672 10.773 1 95.12 176 SER B O 1
ATOM 3772 N N . THR B 1 177 ? -0.567 26.031 12.141 1 96.12 177 THR B N 1
ATOM 3773 C CA . THR B 1 177 ? 0.343 25.797 13.258 1 96.12 177 THR B CA 1
ATOM 3774 C C . THR B 1 177 ? 1.32 24.672 12.93 1 96.12 177 THR B C 1
ATOM 3776 O O . THR B 1 177 ? 2.521 24.797 13.18 1 96.12 177 THR B O 1
ATOM 3779 N N . LEU B 1 178 ? 0.807 23.625 12.297 1 96.81 178 LEU B N 1
ATOM 3780 C CA . LEU B 1 178 ? 1.651 22.469 12.008 1 96.81 178 LEU B CA 1
ATOM 3781 C C . LEU B 1 178 ? 2.59 22.75 10.844 1 96.81 178 LEU B C 1
ATOM 3783 O O . LEU B 1 178 ? 3.695 22.219 10.781 1 96.81 178 LEU B O 1
ATOM 3787 N N . ILE B 1 179 ? 2.135 23.641 9.914 1 97.5 179 ILE B N 1
ATOM 3788 C CA . ILE B 1 179 ? 3.041 24.078 8.859 1 97.5 179 ILE B CA 1
ATOM 3789 C C . ILE B 1 179 ? 4.246 24.781 9.477 1 97.5 179 ILE B C 1
ATOM 3791 O O . ILE B 1 179 ? 5.391 24.516 9.109 1 97.5 179 ILE B O 1
ATOM 3795 N N . LEU B 1 180 ? 3.949 25.625 10.383 1 97.62 180 LEU B N 1
ATOM 3796 C CA . LEU B 1 180 ? 5.008 26.391 11.031 1 97.62 180 LEU B CA 1
ATOM 3797 C C . LEU B 1 180 ? 5.961 25.469 11.781 1 97.62 180 LEU B C 1
ATOM 3799 O O . LEU B 1 180 ? 7.18 25.609 11.672 1 97.62 180 LEU B O 1
ATOM 3803 N N . ILE B 1 181 ? 5.406 24.5 12.492 1 97.62 181 ILE B N 1
ATOM 3804 C CA . ILE B 1 181 ? 6.215 23.562 13.266 1 97.62 181 ILE B CA 1
ATOM 3805 C C . ILE B 1 181 ? 7.074 22.719 12.32 1 97.62 181 ILE B C 1
ATOM 3807 O O . ILE B 1 181 ? 8.289 22.609 12.508 1 97.62 181 ILE B O 1
ATOM 3811 N N . ALA B 1 182 ? 6.461 22.156 11.328 1 98.06 182 ALA B N 1
ATOM 3812 C CA . ALA B 1 182 ? 7.188 21.312 10.391 1 98.06 182 ALA B CA 1
ATOM 3813 C C . ALA B 1 182 ? 8.242 22.109 9.633 1 98.06 182 ALA B C 1
ATOM 3815 O O . ALA B 1 182 ? 9.344 21.609 9.383 1 98.06 182 ALA B O 1
ATOM 3816 N N . TYR B 1 183 ? 7.871 23.375 9.273 1 97.44 183 TYR B N 1
ATOM 3817 C CA . TYR B 1 183 ? 8.797 24.25 8.562 1 97.44 183 TYR B CA 1
ATOM 3818 C C . TYR B 1 183 ? 10.023 24.547 9.414 1 97.44 183 TYR B C 1
ATOM 3820 O O . TYR B 1 183 ? 11.156 24.469 8.93 1 97.44 183 TYR B O 1
ATOM 3828 N N . ILE B 1 184 ? 9.836 24.906 10.648 1 97.62 184 ILE B N 1
ATOM 3829 C CA . ILE B 1 184 ? 10.938 25.219 11.547 1 97.62 184 ILE B CA 1
ATOM 3830 C C . ILE B 1 184 ? 11.797 23.984 11.773 1 97.62 184 ILE B C 1
ATOM 3832 O O . ILE B 1 184 ? 13.023 24.047 11.703 1 97.62 184 ILE B O 1
ATOM 3836 N N . ILE B 1 185 ? 11.164 22.812 11.977 1 97.31 185 ILE B N 1
ATOM 3837 C CA . ILE B 1 185 ? 11.875 21.562 12.242 1 97.31 185 ILE B CA 1
ATOM 3838 C C . ILE B 1 185 ? 12.766 21.219 11.055 1 97.31 185 ILE B C 1
ATOM 3840 O O . ILE B 1 185 ? 13.945 20.891 11.227 1 97.31 185 ILE B O 1
ATOM 3844 N N . LEU B 1 186 ? 12.281 21.375 9.859 1 97.25 186 LEU B N 1
ATOM 3845 C CA . LEU B 1 186 ? 12.984 20.875 8.688 1 97.25 186 LEU B CA 1
ATOM 3846 C C . LEU B 1 186 ? 13.969 21.922 8.164 1 97.25 186 LEU B C 1
ATOM 3848 O O . LEU B 1 186 ? 15.078 21.578 7.75 1 97.25 186 LEU B O 1
ATOM 3852 N N . HIS B 1 187 ? 13.562 23.266 8.195 1 96.31 187 HIS B N 1
ATOM 3853 C CA . HIS B 1 187 ? 14.336 24.234 7.43 1 96.31 187 HIS B CA 1
ATOM 3854 C C . HIS B 1 187 ? 15.109 25.172 8.352 1 96.31 187 HIS B C 1
ATOM 3856 O O . HIS B 1 187 ? 16 25.891 7.895 1 96.31 187 HIS B O 1
ATOM 3862 N N . LYS B 1 188 ? 14.852 25.125 9.625 1 97.12 188 LYS B N 1
ATOM 3863 C CA . LYS B 1 188 ? 15.477 26.125 10.477 1 97.12 188 LYS B CA 1
ATOM 3864 C C . LYS B 1 188 ? 16.25 25.469 11.617 1 97.12 188 LYS B C 1
ATOM 3866 O O . LYS B 1 188 ? 16.781 26.172 12.484 1 97.12 188 LYS B O 1
ATOM 3871 N N . THR B 1 189 ? 16.312 24.156 11.695 1 97.31 189 THR B N 1
ATOM 3872 C CA . THR B 1 189 ? 17.016 23.484 12.789 1 97.31 189 THR B CA 1
ATOM 3873 C C . THR B 1 189 ? 18.125 22.578 12.258 1 97.31 189 THR B C 1
ATOM 3875 O O . THR B 1 189 ? 18.172 22.297 11.062 1 97.31 189 THR B O 1
ATOM 3878 N N . THR B 1 190 ? 19.031 22.172 13.219 1 97.25 190 THR B N 1
ATOM 3879 C CA . THR B 1 190 ? 20.094 21.219 12.898 1 97.25 190 THR B CA 1
ATOM 3880 C C . THR B 1 190 ? 19.516 19.844 12.602 1 97.25 190 THR B C 1
ATOM 3882 O O . THR B 1 190 ? 20.062 19.078 11.797 1 97.25 190 THR B O 1
ATOM 3885 N N . TYR B 1 191 ? 18.438 19.625 13.234 1 97.75 191 TYR B N 1
ATOM 3886 C CA . TYR B 1 191 ? 17.75 18.359 12.992 1 97.75 191 TYR B CA 1
ATOM 3887 C C . TYR B 1 191 ? 17.344 18.234 11.531 1 97.75 191 TYR B C 1
ATOM 3889 O O . TYR B 1 191 ? 17.531 17.172 10.914 1 97.75 191 TYR B O 1
ATOM 3897 N N . GLY B 1 192 ? 16.781 19.281 10.992 1 97.81 192 GLY B N 1
ATOM 3898 C CA . GLY B 1 192 ? 16.422 19.281 9.586 1 97.81 192 GLY B CA 1
ATOM 3899 C C . GLY B 1 192 ? 17.594 19.047 8.664 1 97.81 192 GLY B C 1
ATOM 3900 O O . GLY B 1 192 ? 17.484 18.312 7.684 1 97.81 192 GLY B O 1
ATOM 3901 N N . ARG B 1 193 ? 18.703 19.609 9.023 1 97.31 193 ARG B N 1
ATOM 3902 C CA . ARG B 1 193 ? 19.922 19.391 8.242 1 97.31 193 ARG B CA 1
ATOM 3903 C C . ARG B 1 193 ? 20.344 17.922 8.289 1 97.31 193 ARG B C 1
ATOM 3905 O O . ARG B 1 193 ? 20.766 17.375 7.273 1 97.31 193 ARG B O 1
ATOM 3912 N N . ARG B 1 194 ? 20.219 17.391 9.438 1 98.19 194 ARG B N 1
ATOM 3913 C CA . ARG B 1 194 ? 20.562 15.984 9.578 1 98.19 194 ARG B CA 1
ATOM 3914 C C . ARG B 1 194 ? 19.641 15.102 8.734 1 98.19 194 ARG B C 1
ATOM 3916 O O . ARG B 1 194 ? 20.078 14.078 8.203 1 98.19 194 ARG B O 1
ATOM 3923 N N . ILE B 1 195 ? 18.422 15.484 8.609 1 98.19 195 ILE B N 1
ATOM 3924 C CA . ILE B 1 195 ? 17.453 14.758 7.797 1 98.19 195 ILE B CA 1
ATOM 3925 C C . ILE B 1 195 ? 17.875 14.797 6.328 1 98.19 195 ILE B C 1
ATOM 3927 O O . ILE B 1 195 ? 17.938 13.758 5.668 1 98.19 195 ILE B O 1
ATOM 3931 N N . PHE B 1 196 ? 18.219 16 5.836 1 97.69 196 PHE B N 1
ATOM 3932 C CA . PHE B 1 196 ? 18.625 16.141 4.441 1 97.69 196 PHE B CA 1
ATOM 3933 C C . PHE B 1 196 ? 19.906 15.375 4.156 1 97.69 196 PHE B C 1
ATOM 3935 O O . PHE B 1 196 ? 20 14.664 3.152 1 97.69 196 PHE B O 1
ATOM 3942 N N . LEU B 1 197 ? 20.828 15.453 5.039 1 97.25 197 LEU B N 1
ATOM 3943 C CA . LEU B 1 197 ? 22.109 14.789 4.836 1 97.25 197 LEU B CA 1
ATOM 3944 C C . LEU B 1 197 ? 21.953 13.273 4.852 1 97.25 197 LEU B C 1
ATOM 3946 O O . LEU B 1 197 ? 22.594 12.57 4.062 1 97.25 197 LEU B O 1
ATOM 3950 N N . THR B 1 198 ? 21.109 12.812 5.762 1 97.56 198 THR B N 1
ATOM 3951 C CA . THR B 1 198 ? 20.828 11.383 5.816 1 97.56 198 THR B CA 1
ATOM 3952 C C . THR B 1 198 ? 20.203 10.906 4.512 1 97.56 198 THR B C 1
ATOM 3954 O O . THR B 1 198 ? 20.484 9.805 4.039 1 97.56 198 THR B O 1
ATOM 3957 N N . GLY B 1 199 ? 19.359 11.719 3.973 1 96.19 199 GLY B N 1
ATOM 3958 C CA . GLY B 1 199 ? 18.688 11.375 2.734 1 96.19 199 GLY B CA 1
ATOM 3959 C C . GLY B 1 199 ? 19.594 11.422 1.522 1 96.19 199 GLY B C 1
ATOM 3960 O O . GLY B 1 199 ? 19.422 10.633 0.585 1 96.19 199 GLY B O 1
ATOM 3961 N N . ILE B 1 200 ? 20.531 12.336 1.51 1 94.75 200 ILE B N 1
ATOM 3962 C CA . ILE B 1 200 ? 21.453 12.492 0.385 1 94.75 200 ILE B CA 1
ATOM 3963 C C . ILE B 1 200 ? 22.406 11.297 0.325 1 94.75 200 ILE B C 1
ATOM 3965 O O . ILE B 1 200 ? 22.547 10.664 -0.724 1 94.75 200 ILE B O 1
ATOM 3969 N N . ASN B 1 201 ? 23.031 11.031 1.456 1 95.12 201 ASN B N 1
ATOM 3970 C CA . ASN B 1 201 ? 23.953 9.914 1.57 1 95.12 201 ASN B CA 1
ATOM 3971 C C . ASN B 1 201 ? 24.078 9.43 3.012 1 95.12 201 ASN B C 1
ATOM 3973 O O . ASN B 1 201 ? 24.812 10.008 3.807 1 95.12 201 ASN B O 1
ATOM 3977 N N . ARG B 1 202 ? 23.484 8.328 3.236 1 94.62 202 ARG B N 1
ATOM 3978 C CA . ARG B 1 202 ? 23.406 7.824 4.605 1 94.62 202 ARG B CA 1
ATOM 3979 C C . ARG B 1 202 ? 24.797 7.5 5.141 1 94.62 202 ARG B C 1
ATOM 3981 O O . ARG B 1 202 ? 25.125 7.832 6.281 1 94.62 202 ARG B O 1
ATOM 3988 N N . GLU B 1 203 ? 25.609 6.879 4.348 1 93.62 203 GLU B N 1
ATOM 3989 C CA . GLU B 1 203 ? 26.953 6.492 4.762 1 93.62 203 GLU B CA 1
ATOM 3990 C C . GLU B 1 203 ? 27.812 7.715 5.059 1 93.62 203 GLU B C 1
ATOM 3992 O O . GLU B 1 203 ? 28.5 7.766 6.082 1 93.62 203 GLU B O 1
ATOM 3997 N N . ALA B 1 204 ? 27.766 8.609 4.141 1 95.81 204 ALA B N 1
ATOM 3998 C CA . ALA B 1 204 ? 28.531 9.836 4.328 1 95.81 204 ALA B CA 1
ATOM 3999 C C . ALA B 1 204 ? 28.078 10.578 5.582 1 95.81 204 ALA B C 1
ATOM 4001 O O . ALA B 1 204 ? 28.891 11.148 6.305 1 95.81 204 ALA B O 1
ATOM 4002 N N . ALA B 1 205 ? 26.781 10.531 5.793 1 96.94 205 ALA B N 1
ATOM 4003 C CA . ALA B 1 205 ? 26.234 11.188 6.98 1 96.94 205 ALA B CA 1
ATOM 4004 C C . ALA B 1 205 ? 26.75 10.523 8.258 1 96.94 205 ALA B C 1
ATOM 4006 O O . ALA B 1 205 ? 27.109 11.203 9.219 1 96.94 205 ALA B O 1
ATOM 4007 N N . GLU B 1 206 ? 26.812 9.227 8.227 1 96.06 206 GLU B N 1
ATOM 4008 C CA . GLU B 1 206 ? 27.297 8.492 9.383 1 96.06 206 GLU B CA 1
ATOM 4009 C C . GLU B 1 206 ? 28.781 8.805 9.641 1 96.06 206 GLU B C 1
ATOM 4011 O O . GLU B 1 206 ? 29.188 8.961 10.789 1 96.06 206 GLU B O 1
ATOM 4016 N N . PHE B 1 207 ? 29.5 8.914 8.633 1 95.56 207 PHE B N 1
ATOM 4017 C CA . PHE B 1 207 ? 30.922 9.234 8.742 1 95.56 207 PHE B CA 1
ATOM 4018 C C . PHE B 1 207 ? 31.109 10.641 9.305 1 95.56 207 PHE B C 1
ATOM 4020 O O . PHE B 1 207 ? 32.125 10.922 9.938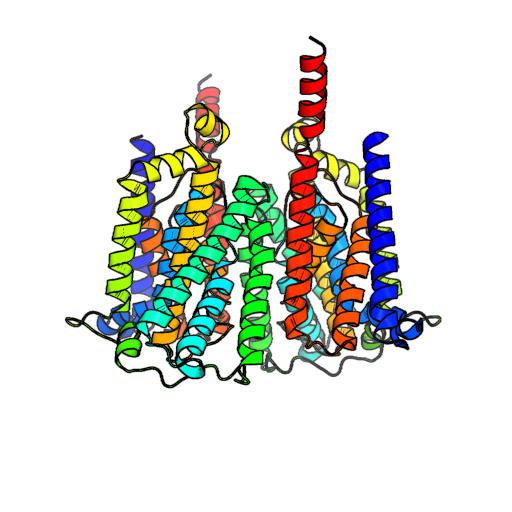 1 95.56 207 PHE B O 1
ATOM 4027 N N . SER B 1 208 ? 30.125 11.484 9.133 1 96.38 208 SER B N 1
ATOM 4028 C CA . SER B 1 208 ? 30.203 12.859 9.633 1 96.38 208 SER B CA 1
ATOM 4029 C C . SER B 1 208 ? 29.703 12.953 11.062 1 96.38 208 SER B C 1
ATOM 4031 O O . SER B 1 208 ? 29.562 14.055 11.602 1 96.38 208 SER B O 1
ATOM 4033 N N . GLY B 1 209 ? 29.312 11.789 11.664 1 96.31 209 GLY B N 1
ATOM 4034 C CA . GLY B 1 209 ? 28.953 11.758 13.078 1 96.31 209 GLY B CA 1
ATOM 4035 C C . GLY B 1 209 ? 27.453 11.789 13.305 1 96.31 209 GLY B C 1
ATOM 4036 O O . GLY B 1 209 ? 27 11.812 14.453 1 96.31 209 GLY B O 1
ATOM 4037 N N . ILE B 1 210 ? 26.75 11.797 12.312 1 97.69 210 ILE B N 1
ATOM 4038 C CA . ILE B 1 210 ? 25.297 11.828 12.453 1 97.69 210 ILE B CA 1
ATOM 4039 C C . ILE B 1 210 ? 24.781 10.43 12.773 1 97.69 210 ILE B C 1
ATOM 4041 O O . ILE B 1 210 ? 25.141 9.461 12.109 1 97.69 210 ILE B O 1
ATOM 4045 N N . LYS B 1 211 ? 23.984 10.344 13.797 1 98.31 211 LYS B N 1
ATOM 4046 C CA . LYS B 1 211 ? 23.312 9.078 14.102 1 98.31 211 LYS B CA 1
ATOM 4047 C C . LYS B 1 211 ? 22.094 8.875 13.211 1 98.31 211 LYS B C 1
ATOM 4049 O O . LYS B 1 211 ? 20.969 9.055 13.656 1 98.31 211 LYS B O 1
ATOM 4054 N N . THR B 1 212 ? 22.312 8.383 12.086 1 97.88 212 THR B N 1
ATOM 4055 C CA . THR B 1 212 ? 21.297 8.297 11.047 1 97.88 212 THR B CA 1
ATOM 4056 C C . THR B 1 212 ? 20.141 7.398 11.5 1 97.88 212 THR B C 1
ATOM 4058 O O . THR B 1 212 ? 18.984 7.633 11.148 1 97.88 212 THR B O 1
ATOM 4061 N N . LYS B 1 213 ? 20.453 6.359 12.32 1 97.94 213 LYS B N 1
ATOM 4062 C CA . LYS B 1 213 ? 19.406 5.465 12.805 1 97.94 213 LYS B CA 1
ATOM 4063 C C . LYS B 1 213 ? 18.391 6.215 13.664 1 97.94 213 LYS B C 1
ATOM 4065 O O . LYS B 1 213 ? 17.188 6.008 13.539 1 97.94 213 LYS B O 1
ATOM 4070 N N . LEU B 1 214 ? 18.859 7.074 14.438 1 98.38 214 LEU B N 1
ATOM 4071 C CA . LEU B 1 214 ? 17.984 7.867 15.289 1 98.38 214 LEU B CA 1
ATOM 4072 C C . LEU B 1 214 ? 17.188 8.867 14.469 1 98.38 214 LEU B C 1
ATOM 4074 O O . LEU B 1 214 ? 16.031 9.164 14.789 1 98.38 214 LEU B O 1
ATOM 4078 N N . VAL B 1 215 ? 17.859 9.422 13.484 1 98.5 215 VAL B N 1
ATOM 4079 C CA . VAL B 1 215 ? 17.172 10.367 12.609 1 98.5 215 VAL B CA 1
ATOM 4080 C C . VAL B 1 215 ? 16.016 9.68 11.906 1 98.5 215 VAL B C 1
ATOM 4082 O O . VAL B 1 215 ? 14.883 10.18 11.93 1 98.5 215 VAL B O 1
ATOM 4085 N N . ILE B 1 216 ? 16.234 8.492 11.367 1 98.31 216 ILE B N 1
ATOM 4086 C CA . ILE B 1 216 ? 15.211 7.73 10.656 1 98.31 216 ILE B CA 1
ATOM 4087 C C . ILE B 1 216 ? 14.094 7.355 11.625 1 98.31 216 ILE B C 1
ATOM 4089 O O . ILE B 1 216 ? 12.914 7.562 11.328 1 98.31 216 ILE B O 1
ATOM 4093 N N . LEU B 1 217 ? 14.492 6.879 12.758 1 98.62 217 LEU B N 1
ATOM 4094 C CA . LEU B 1 217 ? 13.508 6.496 13.766 1 98.62 217 LEU B CA 1
ATOM 4095 C C . LEU B 1 217 ? 12.633 7.684 14.148 1 98.62 217 LEU B C 1
ATOM 4097 O O . LEU B 1 217 ? 11.406 7.559 14.227 1 98.62 217 LEU B O 1
ATOM 4101 N N . SER B 1 218 ? 13.234 8.797 14.328 1 98.56 218 SER B N 1
ATOM 4102 C CA . SER B 1 218 ? 12.516 9.984 14.789 1 98.56 218 SER B CA 1
ATOM 4103 C C . SER B 1 218 ? 11.523 10.469 13.734 1 98.56 218 SER B C 1
ATOM 4105 O O . SER B 1 218 ? 10.453 10.977 14.07 1 98.56 218 SER B O 1
ATOM 4107 N N . THR B 1 219 ? 11.883 10.367 12.461 1 98.62 219 THR B N 1
ATOM 4108 C CA . THR B 1 219 ? 10.961 10.812 11.414 1 98.62 219 THR B CA 1
ATOM 4109 C C . THR B 1 219 ? 9.703 9.953 11.398 1 98.62 219 THR B C 1
ATOM 4111 O O . THR B 1 219 ? 8.594 10.461 11.211 1 98.62 219 THR B O 1
ATOM 4114 N N . HIS B 1 220 ? 9.859 8.656 11.664 1 98.69 220 HIS B N 1
ATOM 4115 C CA . HIS B 1 220 ? 8.695 7.773 11.727 1 98.69 220 HIS B CA 1
ATOM 4116 C C . HIS B 1 220 ? 7.848 8.062 12.961 1 98.69 220 HIS B C 1
ATOM 4118 O O . HIS B 1 220 ? 6.621 7.957 12.914 1 98.69 220 HIS B O 1
ATOM 4124 N N . VAL B 1 221 ? 8.477 8.422 14.023 1 98.75 221 VAL B N 1
ATOM 4125 C CA . VAL B 1 221 ? 7.75 8.797 15.234 1 98.75 221 VAL B CA 1
ATOM 4126 C C . VAL B 1 221 ? 6.895 10.031 14.961 1 98.75 221 VAL B C 1
ATOM 4128 O O . VAL B 1 221 ? 5.727 10.078 15.352 1 98.75 221 VAL B O 1
ATOM 4131 N N . LEU B 1 222 ? 7.469 10.953 14.273 1 98.56 222 LEU B N 1
ATOM 4132 C CA . LEU B 1 222 ? 6.758 12.188 13.977 1 98.56 222 LEU B CA 1
ATOM 4133 C C . LEU B 1 222 ? 5.562 11.922 13.07 1 98.56 222 LEU B C 1
ATOM 4135 O O . LEU B 1 222 ? 4.508 12.547 13.211 1 98.56 222 LEU B O 1
ATOM 4139 N N . VAL B 1 223 ? 5.699 11 12.148 1 98.44 223 VAL B N 1
ATOM 4140 C CA . VAL B 1 223 ? 4.574 10.625 11.297 1 98.44 223 VAL B CA 1
ATOM 4141 C C . VAL B 1 223 ? 3.492 9.953 12.141 1 98.44 223 VAL B C 1
ATOM 4143 O O . VAL B 1 223 ? 2.299 10.18 11.93 1 98.44 223 VAL B O 1
ATOM 4146 N N . GLY B 1 224 ? 3.926 9.094 13.078 1 98.5 224 GLY B N 1
ATOM 4147 C CA . GLY B 1 224 ? 2.973 8.477 13.984 1 98.5 224 GLY B CA 1
ATOM 4148 C C . GLY B 1 224 ? 2.186 9.484 14.797 1 98.5 224 GLY B C 1
ATOM 4149 O O . GLY B 1 224 ? 0.971 9.352 14.953 1 98.5 224 GLY B O 1
ATOM 4150 N N . VAL B 1 225 ? 2.857 10.492 15.273 1 98.31 225 VAL B N 1
ATOM 4151 C CA . VAL B 1 225 ? 2.219 11.547 16.047 1 98.31 225 VAL B CA 1
ATOM 4152 C C . VAL B 1 225 ? 1.254 12.328 15.164 1 98.31 225 VAL B C 1
ATOM 4154 O O . VAL B 1 225 ? 0.126 12.625 15.562 1 98.31 225 VAL B O 1
ATOM 4157 N N . ALA B 1 226 ? 1.695 12.656 14 1 98.12 226 ALA B N 1
ATOM 4158 C CA . ALA B 1 226 ? 0.847 13.375 13.055 1 98.12 226 ALA B CA 1
ATOM 4159 C C . ALA B 1 226 ? -0.4 12.57 12.711 1 98.12 226 ALA B C 1
ATOM 4161 O O . ALA B 1 226 ? -1.496 13.125 12.594 1 98.12 226 ALA B O 1
ATOM 4162 N N . ALA B 1 227 ? -0.202 11.305 12.508 1 98.06 227 ALA B N 1
ATOM 4163 C CA . ALA B 1 227 ? -1.334 10.43 12.219 1 98.06 227 ALA B CA 1
ATOM 4164 C C . ALA B 1 227 ? -2.332 10.43 13.375 1 98.06 227 ALA B C 1
ATOM 4166 O O . ALA B 1 227 ? -3.545 10.438 13.156 1 98.06 227 ALA B O 1
ATOM 4167 N N . ALA B 1 228 ? -1.82 10.422 14.562 1 97.81 228 ALA B N 1
ATOM 4168 C CA . ALA B 1 228 ? -2.684 10.461 15.734 1 97.81 228 ALA B CA 1
ATOM 4169 C C . ALA B 1 228 ? -3.455 11.773 15.812 1 97.81 228 ALA B C 1
ATOM 4171 O O . ALA B 1 228 ? -4.652 11.781 16.109 1 97.81 228 ALA B O 1
ATOM 4172 N N . ILE B 1 229 ? -2.789 12.852 15.531 1 96.44 229 ILE B N 1
ATOM 4173 C CA . ILE B 1 229 ? -3.434 14.164 15.539 1 96.44 229 ILE B CA 1
ATOM 4174 C C . ILE B 1 229 ? -4.523 14.203 14.469 1 96.44 229 ILE B C 1
ATOM 4176 O O . ILE B 1 229 ? -5.629 14.688 14.719 1 96.44 229 ILE B O 1
ATOM 4180 N N . SER B 1 230 ? -4.207 13.688 13.344 1 95.75 230 SER B N 1
ATOM 4181 C CA . SER B 1 230 ? -5.184 13.609 12.266 1 95.75 230 SER B CA 1
ATOM 4182 C C . SER B 1 230 ? -6.375 12.742 12.656 1 95.75 230 SER B C 1
ATOM 4184 O O . SER B 1 230 ? -7.52 13.062 12.328 1 95.75 230 SER B O 1
ATOM 4186 N N . GLY B 1 231 ? -6.051 11.648 13.312 1 94.56 231 GLY B N 1
ATOM 4187 C CA . GLY B 1 231 ? -7.113 10.781 13.789 1 94.56 231 GLY B CA 1
ATOM 4188 C C . GLY B 1 231 ? -8.047 11.461 14.773 1 94.56 231 GLY B C 1
ATOM 4189 O O . GLY B 1 231 ? -9.266 11.297 14.703 1 94.56 231 GLY B O 1
ATOM 4190 N N . MET B 1 232 ? -7.527 12.234 15.609 1 93.25 232 MET B N 1
ATOM 4191 C CA . MET B 1 232 ? -8.312 12.984 16.578 1 93.25 232 MET B CA 1
ATOM 4192 C C . MET B 1 232 ? -9.172 14.039 15.891 1 93.25 232 MET B C 1
ATOM 4194 O O . MET B 1 232 ? -10.328 14.242 16.266 1 93.25 232 MET B O 1
ATOM 4198 N N . TYR B 1 233 ? -8.602 14.664 14.961 1 93.62 233 TYR B N 1
ATOM 4199 C CA . TYR B 1 233 ? -9.344 15.695 14.25 1 93.62 233 TYR B CA 1
ATOM 4200 C C . TYR B 1 233 ? -10.547 15.102 13.523 1 93.62 233 TYR B C 1
ATOM 4202 O O . TYR B 1 233 ? -11.656 15.617 13.625 1 93.62 233 TYR B O 1
ATOM 4210 N N . ILE B 1 234 ? -10.266 14.031 12.797 1 91.69 234 ILE B N 1
ATOM 4211 C CA . ILE B 1 234 ? -11.344 13.445 12.008 1 91.69 234 ILE B CA 1
ATOM 4212 C C . ILE B 1 234 ? -12.43 12.914 12.93 1 91.69 234 ILE B C 1
ATOM 4214 O O . ILE B 1 234 ? -13.617 12.984 12.602 1 91.69 234 ILE B O 1
ATOM 4218 N N . THR B 1 235 ? -12.016 12.383 14.016 1 91.5 235 THR B N 1
ATOM 4219 C CA . THR B 1 235 ? -12.984 11.898 14.992 1 91.5 235 THR B CA 1
ATOM 4220 C C . THR B 1 235 ? -13.82 13.047 15.539 1 91.5 235 THR B C 1
ATOM 4222 O O . THR B 1 235 ? -15.039 12.914 15.711 1 91.5 235 THR B O 1
ATOM 4225 N N . SER B 1 236 ? -13.219 14.133 15.836 1 91.06 236 SER B N 1
ATOM 4226 C CA . SER B 1 236 ? -13.914 15.32 16.312 1 91.06 236 SER B CA 1
ATOM 4227 C C . SER B 1 236 ? -14.844 15.883 15.25 1 91.06 236 SER B C 1
ATOM 4229 O O . SER B 1 236 ? -15.984 16.25 15.547 1 91.06 236 SER B O 1
ATOM 4231 N N . TYR B 1 237 ? -14.328 15.914 14.102 1 89.5 237 TYR B N 1
ATOM 4232 C CA . TYR B 1 237 ? -15.062 16.5 12.984 1 89.5 237 TYR B CA 1
ATOM 4233 C C . TYR B 1 237 ? -16.281 15.656 12.641 1 89.5 237 TYR B C 1
ATOM 4235 O O . TYR B 1 237 ? -17.375 16.188 12.414 1 89.5 237 TYR B O 1
ATOM 4243 N N . LEU B 1 238 ? -16.141 14.359 12.594 1 87.56 238 LEU B N 1
ATOM 4244 C CA . LEU B 1 238 ? -17.234 13.461 12.227 1 87.56 238 LEU B CA 1
ATOM 4245 C C . LEU B 1 238 ? -18.031 13.039 13.453 1 87.56 238 LEU B C 1
ATOM 4247 O O . LEU B 1 238 ? -19.078 12.398 13.328 1 87.56 238 LEU B O 1
ATOM 4251 N N . SER B 1 239 ? -17.516 13.312 14.539 1 87.62 239 SER B N 1
ATOM 4252 C CA . SER B 1 239 ? -18.141 12.977 15.812 1 87.62 239 SER B CA 1
ATOM 4253 C C . SER B 1 239 ? -18.359 11.477 15.945 1 87.62 239 SER B C 1
ATOM 4255 O O . SER B 1 239 ? -19.406 11.031 16.438 1 87.62 239 SER B O 1
ATOM 4257 N N . SER B 1 240 ? -17.422 10.758 15.375 1 88.75 240 SER B N 1
ATOM 4258 C CA . SER B 1 240 ? -17.484 9.305 15.43 1 88.75 240 SER B CA 1
ATOM 4259 C C . SER B 1 240 ? -16.094 8.695 15.359 1 88.75 240 SER B C 1
ATOM 4261 O O . SER B 1 240 ? -15.227 9.188 14.625 1 88.75 240 SER B O 1
ATOM 4263 N N . SER B 1 241 ? -15.914 7.707 16.156 1 87.88 241 SER B N 1
ATOM 4264 C CA . SER B 1 241 ? -14.68 6.938 16.125 1 87.88 241 SER B CA 1
ATOM 4265 C C . SER B 1 241 ? -14.852 5.641 15.344 1 87.88 241 SER B C 1
ATOM 4267 O O . SER B 1 241 ? -15.703 4.812 15.68 1 87.88 241 SER B O 1
ATOM 4269 N N . ARG B 1 242 ? -14.062 5.508 14.289 1 86.94 242 ARG B N 1
ATOM 4270 C CA . ARG B 1 242 ? -14.141 4.316 13.453 1 86.94 242 ARG B CA 1
ATOM 4271 C C . ARG B 1 242 ? -12.75 3.789 13.117 1 86.94 242 ARG B C 1
ATOM 4273 O O . ARG B 1 242 ? -11.797 4.566 12.984 1 86.94 242 ARG B O 1
ATOM 4280 N N . ALA B 1 243 ? -12.703 2.469 12.938 1 86.19 243 ALA B N 1
ATOM 4281 C CA . ALA B 1 243 ? -11.43 1.82 12.633 1 86.19 243 ALA B CA 1
ATOM 4282 C C . ALA B 1 243 ? -10.977 2.137 11.211 1 86.19 243 ALA B C 1
ATOM 4284 O O . ALA B 1 243 ? -9.789 2.031 10.891 1 86.19 243 ALA B O 1
ATOM 4285 N N . ASP B 1 244 ? -11.836 2.518 10.367 1 84.44 244 ASP B N 1
ATOM 4286 C CA . ASP B 1 244 ? -11.5 2.719 8.961 1 84.44 244 ASP B CA 1
ATOM 4287 C C . ASP B 1 244 ? -11.203 4.188 8.672 1 84.44 244 ASP B C 1
ATOM 4289 O O . ASP B 1 244 ? -11.047 4.578 7.512 1 84.44 244 ASP B O 1
ATOM 4293 N N . HIS B 1 245 ? -11.156 4.902 9.852 1 86.94 245 HIS B N 1
ATOM 4294 C CA . HIS B 1 245 ? -10.703 6.273 9.648 1 86.94 245 HIS B CA 1
ATOM 4295 C C . HIS B 1 245 ? -9.297 6.305 9.055 1 86.94 245 HIS B C 1
ATOM 4297 O O . HIS B 1 245 ? -8.391 5.645 9.562 1 86.94 245 HIS B O 1
ATOM 4303 N N . GLY B 1 246 ? -9.055 6.848 7.926 1 88.81 246 GLY B N 1
ATOM 4304 C CA . GLY B 1 246 ? -7.738 7.02 7.328 1 88.81 246 GLY B CA 1
ATOM 4305 C C . GLY B 1 246 ? -7.449 6.023 6.223 1 88.81 246 GLY B C 1
ATOM 4306 O O . GLY B 1 246 ? -6.367 6.039 5.633 1 88.81 246 GLY B O 1
ATOM 4307 N N . ALA B 1 247 ? -8.289 5.07 5.965 1 81.5 247 ALA B N 1
ATOM 4308 C CA . ALA B 1 247 ? -8.078 4 4.992 1 81.5 247 ALA B CA 1
ATOM 4309 C C . ALA B 1 247 ? -7.789 4.566 3.605 1 81.5 247 ALA B C 1
ATOM 4311 O O . ALA B 1 247 ? -7.059 3.957 2.82 1 81.5 247 ALA B O 1
ATOM 4312 N N . THR B 1 248 ? -8.219 5.746 3.328 1 78.62 248 THR B N 1
ATOM 4313 C CA . THR B 1 248 ? -8.086 6.273 1.975 1 78.62 248 THR B CA 1
ATOM 4314 C C . THR B 1 248 ? -7.078 7.422 1.938 1 78.62 248 THR B C 1
ATOM 4316 O O . THR B 1 248 ? -6.926 8.086 0.913 1 78.62 248 THR B O 1
ATOM 4319 N N . LEU B 1 249 ? -6.312 7.566 3.006 1 89.94 249 LEU B N 1
ATOM 4320 C CA . LEU B 1 249 ? -5.492 8.766 3.109 1 89.94 249 LEU B CA 1
ATOM 4321 C C . LEU B 1 249 ? -4.129 8.555 2.463 1 89.94 249 LEU B C 1
ATOM 4323 O O . LEU B 1 249 ? -3.447 9.516 2.105 1 89.94 249 LEU B O 1
ATOM 4327 N N . THR B 1 250 ? -3.766 7.371 2.336 1 88.94 250 THR B N 1
ATOM 4328 C CA . THR B 1 250 ? -2.398 7.043 1.953 1 88.94 250 THR B CA 1
ATOM 4329 C C . THR B 1 250 ? -2.055 7.652 0.596 1 88.94 250 THR B C 1
ATOM 4331 O O . THR B 1 250 ? -1.032 8.32 0.453 1 88.94 250 THR B O 1
ATOM 4334 N N . LEU B 1 251 ? -2.926 7.453 -0.337 1 87.19 251 LEU B N 1
ATOM 4335 C CA . LEU B 1 251 ? -2.678 7.949 -1.687 1 87.19 251 LEU B CA 1
ATOM 4336 C C . LEU B 1 251 ? -2.561 9.469 -1.695 1 87.19 251 LEU B C 1
ATOM 4338 O O . LEU B 1 251 ? -1.641 10.023 -2.305 1 87.19 251 LEU B O 1
ATOM 4342 N N . SER B 1 252 ? -3.471 10.086 -1.027 1 93.19 252 SER B N 1
ATOM 4343 C CA . SER B 1 252 ? -3.5 11.547 -1.006 1 93.19 252 SER B CA 1
ATOM 4344 C C . SER B 1 252 ? -2.268 12.109 -0.31 1 93.19 252 SER B C 1
ATOM 4346 O O . SER B 1 252 ? -1.695 13.109 -0.762 1 93.19 252 SER B O 1
ATOM 4348 N N . VAL B 1 253 ? -1.856 11.438 0.739 1 95.94 253 VAL B N 1
ATOM 4349 C CA . VAL B 1 253 ? -0.713 11.914 1.512 1 95.94 253 VAL B CA 1
ATOM 4350 C C . VAL B 1 253 ? 0.557 11.82 0.671 1 95.94 253 VAL B C 1
ATOM 4352 O O . VAL B 1 253 ? 1.312 12.789 0.559 1 95.94 253 VAL B O 1
ATOM 4355 N N . ILE B 1 254 ? 0.751 10.703 0.084 1 93.75 254 ILE B N 1
ATOM 4356 C CA . ILE B 1 254 ? 1.952 10.5 -0.719 1 93.75 254 ILE B CA 1
ATOM 4357 C C . ILE B 1 254 ? 1.934 11.438 -1.923 1 93.75 254 ILE B C 1
ATOM 4359 O O . ILE B 1 254 ? 2.955 12.039 -2.264 1 93.75 254 ILE B O 1
ATOM 4363 N N . THR B 1 255 ? 0.77 11.594 -2.502 1 93.19 255 THR B N 1
ATOM 4364 C CA . THR B 1 255 ? 0.635 12.477 -3.656 1 93.19 255 THR B CA 1
ATOM 4365 C C . THR B 1 255 ? 0.979 13.914 -3.277 1 93.19 255 THR B C 1
ATOM 4367 O O . THR B 1 255 ? 1.678 14.602 -4.02 1 93.19 255 THR B O 1
ATOM 4370 N N . ALA B 1 256 ? 0.497 14.32 -2.156 1 95.94 256 ALA B N 1
ATOM 4371 C CA . ALA B 1 256 ? 0.761 15.68 -1.703 1 95.94 256 ALA B CA 1
ATOM 4372 C C . ALA B 1 256 ? 2.258 15.922 -1.53 1 95.94 256 ALA B C 1
ATOM 4374 O O . ALA B 1 256 ? 2.777 16.969 -1.94 1 95.94 256 ALA B O 1
ATOM 4375 N N . VAL B 1 257 ? 2.939 14.969 -0.96 1 96.25 257 VAL B N 1
ATOM 4376 C CA . VAL B 1 257 ? 4.359 15.133 -0.666 1 96.25 257 VAL B CA 1
ATOM 4377 C C . VAL B 1 257 ? 5.16 15.148 -1.967 1 96.25 257 VAL B C 1
ATOM 4379 O O . VAL B 1 257 ? 6.023 16 -2.164 1 96.25 257 VAL B O 1
ATOM 4382 N N . VAL B 1 258 ? 4.836 14.266 -2.852 1 92.81 258 VAL B N 1
ATOM 4383 C CA . VAL B 1 258 ? 5.586 14.141 -4.098 1 92.81 258 VAL B CA 1
ATOM 4384 C C . VAL B 1 258 ? 5.277 15.328 -5.008 1 92.81 258 VAL B C 1
ATOM 4386 O O . VAL B 1 258 ? 6.188 15.93 -5.582 1 92.81 258 VAL B O 1
ATOM 4389 N N . LEU B 1 259 ? 4.023 15.617 -5.062 1 92.88 259 LEU B N 1
ATOM 4390 C CA . LEU B 1 259 ? 3.627 16.797 -5.832 1 92.88 259 LEU B CA 1
ATOM 4391 C C . LEU B 1 259 ? 4.246 18.062 -5.254 1 92.88 259 LEU B C 1
ATOM 4393 O O . LEU B 1 259 ? 4.586 18.984 -5.992 1 92.88 259 LEU B O 1
ATOM 4397 N N . GLY B 1 260 ? 4.383 18.062 -3.982 1 95 260 GLY B N 1
ATOM 4398 C CA . GLY B 1 260 ? 4.934 19.219 -3.285 1 95 260 GLY B CA 1
ATOM 4399 C C . GLY B 1 260 ? 6.406 19.438 -3.576 1 95 260 GLY B C 1
ATOM 4400 O O . GLY B 1 260 ? 6.965 20.484 -3.221 1 95 260 GLY B O 1
ATOM 4401 N N . GLY B 1 261 ? 7.082 18.438 -4.148 1 91.56 261 GLY B N 1
ATOM 4402 C CA . GLY B 1 261 ? 8.453 18.656 -4.574 1 91.56 261 GLY B CA 1
ATOM 4403 C C . GLY B 1 261 ? 9.453 17.781 -3.854 1 91.56 261 GLY B C 1
ATOM 4404 O O . GLY B 1 261 ? 10.664 17.906 -4.059 1 91.56 261 GLY B O 1
ATOM 4405 N N . THR B 1 262 ? 8.969 16.938 -3.012 1 92.75 262 THR B N 1
ATOM 4406 C CA . THR B 1 262 ? 9.867 16.047 -2.305 1 92.75 262 THR B CA 1
ATOM 4407 C C . THR B 1 262 ? 10.25 14.859 -3.189 1 92.75 262 THR B C 1
ATOM 4409 O O . THR B 1 262 ? 9.383 14.242 -3.816 1 92.75 262 THR B O 1
ATOM 4412 N N . ALA B 1 263 ? 11.5 14.602 -3.25 1 90.75 263 ALA B N 1
ATOM 4413 C CA . ALA B 1 263 ? 11.992 13.5 -4.082 1 90.75 263 ALA B CA 1
ATOM 4414 C C . ALA B 1 263 ? 11.836 12.164 -3.373 1 90.75 263 ALA B C 1
ATOM 4416 O O . ALA B 1 263 ? 12.273 12 -2.23 1 90.75 263 ALA B O 1
ATOM 4417 N N . ILE B 1 264 ? 11.328 11.25 -4.059 1 86.56 264 ILE B N 1
ATOM 4418 C CA . ILE B 1 264 ? 11.094 9.922 -3.492 1 86.56 264 ILE B CA 1
ATOM 4419 C C . ILE B 1 264 ? 12.422 9.234 -3.223 1 86.56 264 ILE B C 1
ATOM 4421 O O . ILE B 1 264 ? 12.5 8.312 -2.398 1 86.56 264 ILE B O 1
ATOM 4425 N N . THR B 1 265 ? 13.516 9.625 -3.867 1 84.06 265 THR B N 1
ATOM 4426 C CA . THR B 1 265 ? 14.844 9.039 -3.709 1 84.06 265 THR B CA 1
ATOM 4427 C C . THR B 1 265 ? 15.531 9.594 -2.469 1 84.06 265 THR B C 1
ATOM 4429 O O . THR B 1 265 ? 16.609 9.117 -2.086 1 84.06 265 THR B O 1
ATOM 4432 N N . GLY B 1 266 ? 14.922 10.586 -1.854 1 89.81 266 GLY B N 1
ATOM 4433 C CA . GLY B 1 266 ? 15.484 11.164 -0.643 1 89.81 266 GLY B CA 1
ATOM 4434 C C . GLY B 1 266 ? 16.344 12.375 -0.906 1 89.81 266 GLY B C 1
ATOM 4435 O O . GLY B 1 266 ? 16.703 12.664 -2.055 1 89.81 266 GLY B O 1
ATOM 4436 N N . GLY B 1 267 ? 16.594 13.195 0.085 1 93.56 267 GLY B N 1
ATOM 4437 C CA . GLY B 1 267 ? 17.594 14.242 0.061 1 93.56 267 GLY B CA 1
ATOM 4438 C C . GLY B 1 267 ? 17.031 15.602 -0.308 1 93.56 267 GLY B C 1
ATOM 4439 O O . GLY B 1 267 ? 17.703 16.625 -0.142 1 93.56 267 GLY B O 1
ATOM 4440 N N . GLN B 1 268 ? 15.836 15.602 -0.832 1 93.75 268 GLN B N 1
ATOM 4441 C CA . GLN B 1 268 ? 15.242 16.875 -1.232 1 93.75 268 GLN B CA 1
ATOM 4442 C C . GLN B 1 268 ? 13.766 16.938 -0.842 1 93.75 268 GLN B C 1
ATOM 4444 O O . GLN B 1 268 ? 13.047 15.938 -0.937 1 93.75 268 GLN B O 1
ATOM 4449 N N . GLY B 1 269 ? 13.352 18.141 -0.434 1 93.88 269 GLY B N 1
ATOM 4450 C CA . GLY B 1 269 ? 11.945 18.328 -0.101 1 93.88 269 GLY B CA 1
ATOM 4451 C C . GLY B 1 269 ? 11.633 19.719 0.411 1 93.88 269 GLY B C 1
ATOM 4452 O O . GLY B 1 269 ? 12.539 20.516 0.658 1 93.88 269 GLY B O 1
ATOM 4453 N N . SER B 1 270 ? 10.336 20.016 0.457 1 94.94 270 SER B N 1
ATOM 4454 C CA . SER B 1 270 ? 9.875 21.312 0.901 1 94.94 270 SER B CA 1
ATOM 4455 C C . SER B 1 270 ? 8.555 21.219 1.651 1 94.94 270 SER B C 1
ATOM 4457 O O . SER B 1 270 ? 7.59 20.641 1.146 1 94.94 270 SER B O 1
ATOM 4459 N N . ILE B 1 271 ? 8.57 21.812 2.83 1 97.31 271 ILE B N 1
ATOM 4460 C CA . ILE B 1 271 ? 7.34 21.812 3.619 1 97.31 271 ILE B CA 1
ATOM 4461 C C . ILE B 1 271 ? 6.305 22.734 2.967 1 97.31 271 ILE B C 1
ATOM 4463 O O . ILE B 1 271 ? 5.117 22.406 2.92 1 97.31 271 ILE B O 1
ATOM 4467 N N . ILE B 1 272 ? 6.746 23.828 2.422 1 96.56 272 ILE B N 1
ATOM 4468 C CA . ILE B 1 272 ? 5.84 24.781 1.773 1 96.56 272 ILE B CA 1
ATOM 4469 C C . ILE B 1 272 ? 5.238 24.141 0.524 1 96.56 272 ILE B C 1
ATOM 4471 O O . ILE B 1 272 ? 4.043 24.281 0.254 1 96.56 272 ILE B O 1
ATOM 4475 N N . GLY B 1 273 ? 6.066 23.453 -0.225 1 96.25 273 GLY B N 1
ATOM 4476 C CA . GLY B 1 273 ? 5.555 22.719 -1.372 1 96.25 273 GLY B CA 1
ATOM 4477 C C . GLY B 1 273 ? 4.5 21.688 -1.004 1 96.25 273 GLY B C 1
ATOM 4478 O O . GLY B 1 273 ? 3.455 21.609 -1.655 1 96.25 273 GLY B O 1
ATOM 4479 N N . THR B 1 274 ? 4.801 20.969 0.021 1 97.12 274 THR B N 1
ATOM 4480 C CA . THR B 1 274 ? 3.865 19.953 0.484 1 97.12 274 THR B CA 1
ATOM 4481 C C . THR B 1 274 ? 2.561 20.578 0.953 1 97.12 274 THR B C 1
ATOM 4483 O O . THR B 1 274 ? 1.476 20.062 0.679 1 97.12 274 THR B O 1
ATOM 4486 N N . ALA B 1 275 ? 2.656 21.672 1.671 1 96.81 275 ALA B N 1
ATOM 4487 C CA . ALA B 1 275 ? 1.466 22.391 2.129 1 96.81 275 ALA B CA 1
ATOM 4488 C C . ALA B 1 275 ? 0.614 22.844 0.949 1 96.81 275 ALA B C 1
ATOM 4490 O O . ALA B 1 275 ? -0.601 22.641 0.934 1 96.81 275 ALA B O 1
ATOM 4491 N N . LEU B 1 276 ? 1.231 23.438 -0.03 1 96.12 276 LEU B N 1
ATOM 4492 C CA . LEU B 1 276 ? 0.523 23.906 -1.22 1 96.12 276 LEU B CA 1
ATOM 4493 C C . LEU B 1 276 ? -0.132 22.734 -1.948 1 96.12 276 LEU B C 1
ATOM 4495 O O . LEU B 1 276 ? -1.289 22.828 -2.365 1 96.12 276 LEU B O 1
ATOM 4499 N N . ALA B 1 277 ? 0.622 21.672 -2.076 1 96.19 277 ALA B N 1
ATOM 4500 C CA . ALA B 1 277 ? 0.109 20.484 -2.754 1 96.19 277 ALA B CA 1
ATOM 4501 C C . ALA B 1 277 ? -1.09 19.906 -2.012 1 96.19 277 ALA B C 1
ATOM 4503 O O . ALA B 1 277 ? -2.027 19.391 -2.633 1 96.19 277 ALA B O 1
ATOM 4504 N N . SER B 1 278 ? -1.037 19.922 -0.714 1 96 278 SER B N 1
ATOM 4505 C CA . SER B 1 278 ? -2.16 19.422 0.077 1 96 278 SER B CA 1
ATOM 4506 C C . SER B 1 278 ? -3.424 20.234 -0.193 1 96 278 SER B C 1
ATOM 4508 O O . SER B 1 278 ? -4.52 19.688 -0.276 1 96 278 SER B O 1
ATOM 4510 N N . VAL B 1 279 ? -3.258 21.5 -0.303 1 94.75 279 VAL B N 1
ATOM 4511 C CA . VAL B 1 279 ? -4.387 22.375 -0.608 1 94.75 279 VAL B CA 1
ATOM 4512 C C . VAL B 1 279 ? -4.906 22.078 -2.012 1 94.75 279 VAL B C 1
ATOM 4514 O O . VAL B 1 279 ? -6.121 22.031 -2.236 1 94.75 279 VAL B O 1
ATOM 4517 N N . ILE B 1 280 ? -4.004 21.812 -2.914 1 93.94 280 ILE B N 1
ATOM 4518 C CA . ILE B 1 280 ? -4.367 21.484 -4.289 1 93.94 280 ILE B CA 1
ATOM 4519 C C . ILE B 1 280 ? -5.23 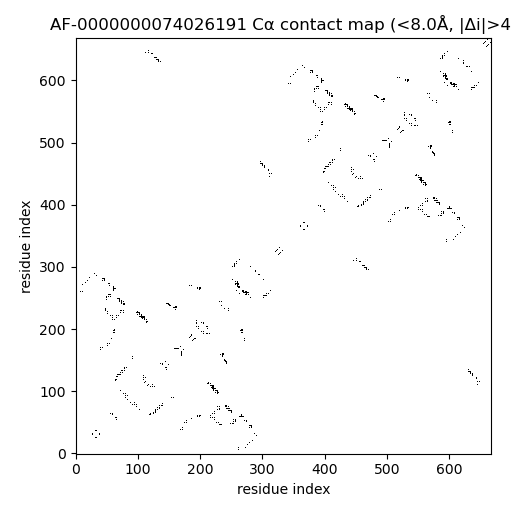20.234 -4.309 1 93.94 280 ILE B C 1
ATOM 4521 O O . ILE B 1 280 ? -6.285 20.203 -4.945 1 93.94 280 ILE B O 1
ATOM 4525 N N . ILE B 1 281 ? -4.801 19.266 -3.615 1 92.19 281 ILE B N 1
ATOM 4526 C CA . ILE B 1 281 ? -5.527 18 -3.574 1 92.19 281 ILE B CA 1
ATOM 4527 C C . ILE B 1 281 ? -6.883 18.203 -2.908 1 92.19 281 ILE B C 1
ATOM 4529 O O . ILE B 1 281 ? -7.898 17.672 -3.371 1 92.19 281 ILE B O 1
ATOM 4533 N N . GLY B 1 282 ? -6.895 18.969 -1.852 1 91.81 282 GLY B N 1
ATOM 4534 C CA . GLY B 1 282 ? -8.141 19.266 -1.166 1 91.81 282 GLY B CA 1
ATOM 4535 C C . GLY B 1 282 ? -9.148 19.984 -2.041 1 91.81 282 GLY B C 1
ATOM 4536 O O . GLY B 1 282 ? -10.312 19.594 -2.111 1 91.81 282 GLY B O 1
ATOM 4537 N N . LEU B 1 283 ? -8.711 20.984 -2.693 1 91.69 283 LEU B N 1
ATOM 4538 C CA . LEU B 1 283 ? -9.586 21.766 -3.553 1 91.69 283 LEU B CA 1
ATOM 4539 C C . LEU B 1 283 ? -10.039 20.953 -4.762 1 91.69 283 LEU B C 1
ATOM 4541 O O . LEU B 1 283 ? -11.156 21.109 -5.246 1 91.69 283 LEU B O 1
ATOM 4545 N N . MET B 1 284 ? -9.156 20.125 -5.207 1 89.81 284 MET B N 1
ATOM 4546 C CA . MET B 1 284 ? -9.539 19.25 -6.309 1 89.81 284 MET B CA 1
ATOM 4547 C C . MET B 1 284 ? -10.664 18.312 -5.898 1 89.81 284 MET B C 1
ATOM 4549 O O . MET B 1 284 ? -11.617 18.109 -6.652 1 89.81 284 MET B O 1
ATOM 4553 N N . THR B 1 285 ? -10.508 17.812 -4.754 1 88.88 285 THR B N 1
ATOM 4554 C CA . THR B 1 285 ? -11.531 16.906 -4.238 1 88.88 285 THR B CA 1
ATOM 4555 C C . THR B 1 285 ? -12.867 17.641 -4.098 1 88.88 285 THR B C 1
ATOM 4557 O O . THR B 1 285 ? -13.906 17.141 -4.531 1 88.88 285 THR B O 1
ATOM 4560 N N . LEU B 1 286 ? -12.844 18.828 -3.543 1 89.25 286 LEU B N 1
ATOM 4561 C CA . LEU B 1 286 ? -14.047 19.641 -3.377 1 89.25 286 LEU B CA 1
ATOM 4562 C C . LEU B 1 286 ? -14.641 20.016 -4.73 1 89.25 286 LEU B C 1
ATOM 4564 O O . LEU B 1 286 ? -15.859 19.922 -4.922 1 89.25 286 LEU B O 1
ATOM 4568 N N . GLY B 1 287 ? -13.797 20.422 -5.566 1 89.88 287 GLY B N 1
ATOM 4569 C CA . GLY B 1 287 ? -14.25 20.828 -6.883 1 89.88 287 GLY B CA 1
ATOM 4570 C C . GLY B 1 287 ? -14.914 19.703 -7.656 1 89.88 287 GLY B C 1
ATOM 4571 O O . GLY B 1 287 ? -15.953 19.906 -8.297 1 89.88 287 GLY B O 1
ATOM 4572 N N . LEU B 1 288 ? -14.312 18.578 -7.609 1 87.19 288 LEU B N 1
ATOM 4573 C CA . LEU B 1 288 ? -14.883 17.422 -8.297 1 87.19 288 LEU B CA 1
ATOM 4574 C C . LEU B 1 288 ? -16.234 17.047 -7.695 1 87.19 288 LEU B C 1
ATOM 4576 O O . LEU B 1 288 ? -17.172 16.719 -8.422 1 87.19 288 LEU B O 1
ATOM 4580 N N . GLN B 1 289 ? -16.281 17.141 -6.422 1 86.44 289 GLN B N 1
ATOM 4581 C CA . GLN B 1 289 ? -17.547 16.828 -5.746 1 86.44 289 GLN B CA 1
ATOM 4582 C C . GLN B 1 289 ? -18.625 17.859 -6.09 1 86.44 289 GLN B C 1
ATOM 4584 O O . GLN B 1 289 ? -19.781 17.5 -6.332 1 86.44 289 GLN B O 1
ATOM 4589 N N . MET B 1 290 ? -18.266 19.031 -6.121 1 88.56 290 MET B N 1
ATOM 4590 C CA . MET B 1 290 ? -19.219 20.109 -6.422 1 88.56 290 MET B CA 1
ATOM 4591 C C . MET B 1 290 ? -19.625 20.062 -7.891 1 88.56 290 MET B C 1
ATOM 4593 O O . MET B 1 290 ? -20.641 20.656 -8.266 1 88.56 290 MET B O 1
ATOM 4597 N N . SER B 1 291 ? -18.828 19.453 -8.703 1 88.06 291 SER B N 1
ATOM 4598 C CA . SER B 1 291 ? -19.141 19.328 -10.117 1 88.06 291 SER B CA 1
ATOM 4599 C C . SER B 1 291 ? -20.047 18.125 -10.375 1 88.06 291 SER B C 1
ATOM 4601 O O . SER B 1 291 ? -20.328 17.781 -11.523 1 88.06 291 SER B O 1
ATOM 4603 N N . GLY B 1 292 ? -20.406 17.406 -9.336 1 84.25 292 GLY B N 1
ATOM 4604 C CA . GLY B 1 292 ? -21.359 16.312 -9.453 1 84.25 292 GLY B CA 1
ATOM 4605 C C . GLY B 1 292 ? -20.703 14.953 -9.492 1 84.25 292 GLY B C 1
ATOM 4606 O O . GLY B 1 292 ? -21.391 13.938 -9.672 1 84.25 292 GLY B O 1
ATOM 4607 N N . LEU B 1 293 ? -19.469 14.945 -9.328 1 80.88 293 LEU B N 1
ATOM 4608 C CA . LEU B 1 293 ? -18.781 13.656 -9.352 1 80.88 293 LEU B CA 1
ATOM 4609 C C . LEU B 1 293 ? -18.859 12.977 -7.988 1 80.88 293 LEU B C 1
ATOM 4611 O O . LEU B 1 293 ? -18.672 13.625 -6.953 1 80.88 293 LEU B O 1
ATOM 4615 N N . SER B 1 294 ? -19.203 11.703 -8.047 1 81 294 SER B N 1
ATOM 4616 C CA . SER B 1 294 ? -19.266 10.922 -6.809 1 81 294 SER B CA 1
ATOM 4617 C C . SER B 1 294 ? -17.875 10.773 -6.191 1 81 294 SER B C 1
ATOM 4619 O O . SER B 1 294 ? -16.859 10.828 -6.898 1 81 294 SER B O 1
ATOM 4621 N N . THR B 1 295 ? -17.75 10.648 -4.859 1 74.69 295 THR B N 1
ATOM 4622 C CA . THR B 1 295 ? -16.516 10.523 -4.09 1 74.69 295 THR B CA 1
ATOM 4623 C C . THR B 1 295 ? -15.727 9.297 -4.535 1 74.69 295 THR B C 1
ATOM 4625 O O . THR B 1 295 ? -14.5 9.266 -4.406 1 74.69 295 THR B O 1
ATOM 4628 N N . ARG B 1 296 ? -16.453 8.43 -5.176 1 71 296 ARG B N 1
ATOM 4629 C CA . ARG B 1 296 ? -15.828 7.18 -5.586 1 71 296 ARG B CA 1
ATOM 4630 C C . ARG B 1 296 ? -14.828 7.41 -6.715 1 71 296 ARG B C 1
ATOM 4632 O O . ARG B 1 296 ? -13.875 6.645 -6.875 1 71 296 ARG B O 1
ATOM 4639 N N . TYR B 1 297 ? -15.008 8.523 -7.398 1 78.5 297 TYR B N 1
ATOM 4640 C CA . TYR B 1 297 ? -14.188 8.766 -8.586 1 78.5 297 TYR B CA 1
ATOM 4641 C C . TYR B 1 297 ? -13.031 9.703 -8.266 1 78.5 297 TYR B C 1
ATOM 4643 O O . TYR B 1 297 ? -12.156 9.922 -9.102 1 78.5 297 TYR B O 1
ATOM 4651 N N . VAL B 1 298 ? -13.023 10.219 -7.086 1 79.81 298 VAL B N 1
ATOM 4652 C CA . VAL B 1 298 ? -12 11.18 -6.695 1 79.81 298 VAL B CA 1
ATOM 4653 C C . VAL B 1 298 ? -10.633 10.492 -6.672 1 79.81 298 VAL B C 1
ATOM 4655 O O . VAL B 1 298 ? -9.617 11.102 -7.023 1 79.81 298 VAL B O 1
ATOM 4658 N N . GLY B 1 299 ? -10.664 9.195 -6.371 1 81.25 299 GLY B N 1
ATOM 4659 C CA . GLY B 1 299 ? -9.43 8.43 -6.32 1 81.25 299 GLY B CA 1
ATOM 4660 C C . GLY B 1 299 ? -8.703 8.375 -7.652 1 81.25 299 GLY B C 1
ATOM 4661 O O . GLY B 1 299 ? -7.473 8.367 -7.699 1 81.25 299 GLY B O 1
ATOM 4662 N N . ILE B 1 300 ? -9.438 8.414 -8.727 1 85.56 300 ILE B N 1
ATOM 4663 C CA . ILE B 1 300 ? -8.859 8.383 -10.062 1 85.56 300 ILE B CA 1
ATOM 4664 C C . ILE B 1 300 ? -8.055 9.656 -10.305 1 85.56 300 ILE B C 1
ATOM 4666 O O . ILE B 1 300 ? -6.914 9.609 -10.766 1 85.56 300 ILE B O 1
ATOM 4670 N N . GLY B 1 301 ? -8.68 10.758 -9.93 1 86.38 301 GLY B N 1
ATOM 4671 C CA . GLY B 1 301 ? -8 12.031 -10.109 1 86.38 301 GLY B CA 1
ATOM 4672 C C . GLY B 1 301 ? -6.703 12.133 -9.328 1 86.38 301 GLY B C 1
ATOM 4673 O O . GLY B 1 301 ? -5.672 12.531 -9.875 1 86.38 301 GLY B O 1
ATOM 4674 N N . ILE B 1 302 ? -6.734 11.711 -8.117 1 85.62 302 ILE B N 1
ATOM 4675 C CA . ILE B 1 302 ? -5.559 11.781 -7.258 1 85.62 302 ILE B CA 1
ATOM 4676 C C . ILE B 1 302 ? -4.5 10.797 -7.754 1 85.62 302 ILE B C 1
ATOM 4678 O O . ILE B 1 302 ? -3.305 11.109 -7.738 1 85.62 302 ILE B O 1
ATOM 4682 N N . GLY B 1 303 ? -4.965 9.648 -8.164 1 85.56 303 GLY B N 1
ATOM 4683 C CA . GLY B 1 303 ? -4.039 8.688 -8.734 1 85.56 303 GLY B CA 1
ATOM 4684 C C . GLY B 1 303 ? -3.312 9.211 -9.961 1 85.56 303 GLY B C 1
ATOM 4685 O O . GLY B 1 303 ? -2.098 9.039 -10.086 1 85.56 303 GLY B O 1
ATOM 4686 N N . ILE B 1 304 ? -4.027 9.828 -10.844 1 90.06 304 ILE B N 1
ATOM 4687 C CA . ILE B 1 304 ? -3.434 10.43 -12.039 1 90.06 304 ILE B CA 1
ATOM 4688 C C . ILE B 1 304 ? -2.418 11.492 -11.625 1 90.06 304 ILE B C 1
ATOM 4690 O O . ILE B 1 304 ? -1.312 11.547 -12.172 1 90.06 304 ILE B O 1
ATOM 4694 N N . LEU B 1 305 ? -2.824 12.266 -10.648 1 88.62 305 LEU B N 1
ATOM 4695 C CA . LEU B 1 305 ? -1.938 13.32 -10.172 1 88.62 305 LEU B CA 1
ATOM 4696 C C . LEU B 1 305 ? -0.641 12.734 -9.625 1 88.62 305 LEU B C 1
ATOM 4698 O O . LEU B 1 305 ? 0.441 13.266 -9.875 1 88.62 305 LEU B O 1
ATOM 4702 N N . LEU B 1 306 ? -0.762 11.648 -8.891 1 85.56 306 LEU B N 1
ATOM 4703 C CA . LEU B 1 306 ? 0.426 11.016 -8.336 1 85.56 306 LEU B CA 1
ATOM 4704 C C . LEU B 1 306 ? 1.325 10.477 -9.445 1 85.56 306 LEU B C 1
ATOM 4706 O O . LEU B 1 306 ? 2.523 10.766 -9.477 1 85.56 306 LEU B O 1
ATOM 4710 N N . VAL B 1 307 ? 0.751 9.766 -10.352 1 88.25 307 VAL B N 1
ATOM 4711 C CA . VAL B 1 307 ? 1.508 9.125 -11.422 1 88.25 307 VAL B CA 1
ATOM 4712 C C . VAL B 1 307 ? 2.203 10.18 -12.273 1 88.25 307 VAL B C 1
ATOM 4714 O O . VAL B 1 307 ? 3.396 10.07 -12.562 1 88.25 307 VAL B O 1
ATOM 4717 N N . VAL B 1 308 ? 1.492 11.188 -12.562 1 89.81 308 VAL B N 1
ATOM 4718 C CA . VAL B 1 308 ? 2.051 12.25 -13.383 1 89.81 308 VAL B CA 1
ATOM 4719 C C . VAL B 1 308 ? 3.137 12.992 -12.609 1 89.81 308 VAL B C 1
ATOM 4721 O O . VAL B 1 308 ? 4.207 13.289 -13.148 1 89.81 308 VAL B O 1
ATOM 4724 N N . SER B 1 309 ? 2.881 13.297 -11.344 1 87.69 309 SER B N 1
ATOM 4725 C CA . SER B 1 309 ? 3.84 14.023 -10.516 1 87.69 309 SER B CA 1
ATOM 4726 C C . SER B 1 309 ? 5.148 13.25 -10.383 1 87.69 309 SER B C 1
ATOM 4728 O O . SER B 1 309 ? 6.23 13.82 -10.547 1 87.69 309 SER B O 1
ATOM 4730 N N . VAL B 1 310 ? 5.023 11.984 -10.125 1 85.31 310 VAL B N 1
ATOM 4731 C CA . VAL B 1 310 ? 6.223 11.164 -9.953 1 85.31 310 VAL B CA 1
ATOM 4732 C C . VAL B 1 310 ? 6.949 11.016 -11.281 1 85.31 310 VAL B C 1
ATOM 4734 O O . VAL B 1 310 ? 8.18 11.016 -11.328 1 85.31 310 VAL B O 1
ATOM 4737 N N . ALA B 1 311 ? 6.211 10.875 -12.352 1 87.56 311 ALA B N 1
ATOM 4738 C CA . ALA B 1 311 ? 6.801 10.727 -13.68 1 87.56 311 ALA B CA 1
ATOM 4739 C C . ALA B 1 311 ? 7.574 11.977 -14.086 1 87.56 311 ALA B C 1
ATOM 4741 O O . ALA B 1 311 ? 8.68 11.883 -14.625 1 87.56 311 ALA B O 1
ATOM 4742 N N . ILE B 1 312 ? 7.047 13.086 -13.781 1 85.06 312 ILE B N 1
ATOM 4743 C CA . ILE B 1 312 ? 7.691 14.352 -14.125 1 85.06 312 ILE B CA 1
ATOM 4744 C C . ILE B 1 312 ? 8.969 14.516 -13.305 1 85.06 312 ILE B C 1
ATOM 4746 O O . ILE B 1 312 ? 10.016 14.867 -13.844 1 85.06 312 ILE B O 1
ATOM 4750 N N . LYS B 1 313 ? 8.93 14.18 -12.047 1 80.5 313 LYS B N 1
ATOM 4751 C CA . LYS B 1 313 ? 10.078 14.367 -11.164 1 80.5 313 LYS B CA 1
ATOM 4752 C C . LYS B 1 313 ? 11.188 13.375 -11.5 1 80.5 313 LYS B C 1
ATOM 4754 O O . LYS B 1 313 ? 12.375 13.719 -11.414 1 80.5 313 LYS B O 1
ATOM 4759 N N . SER B 1 314 ? 10.727 12.242 -11.789 1 80.06 314 SER B N 1
ATOM 4760 C CA . SER B 1 314 ? 11.719 11.227 -12.125 1 80.06 314 SER B CA 1
ATOM 4761 C C . SER B 1 314 ? 12.398 11.547 -13.453 1 80.06 314 SER B C 1
ATOM 4763 O O . SER B 1 314 ? 13.586 11.266 -13.633 1 80.06 314 SER B O 1
ATOM 4765 N N . SER B 1 315 ? 11.648 12.125 -14.359 1 74.75 315 SER B N 1
ATOM 4766 C CA . SER B 1 315 ? 12.203 12.477 -15.664 1 74.75 315 SER B CA 1
ATOM 4767 C C . SER B 1 315 ? 13.102 13.703 -15.578 1 74.75 315 SER B C 1
ATOM 4769 O O . SER B 1 315 ? 14.086 13.805 -16.312 1 74.75 315 SER B O 1
ATOM 4771 N N . LEU B 1 316 ? 12.727 14.594 -14.734 1 64.44 316 LEU B N 1
ATOM 4772 C CA . LEU B 1 316 ? 13.484 15.828 -14.602 1 64.44 316 LEU B CA 1
ATOM 4773 C C . LEU B 1 316 ? 14.742 15.609 -13.758 1 64.44 316 LEU B C 1
ATOM 4775 O O . LEU B 1 316 ? 15.727 16.328 -13.898 1 64.44 316 LEU B O 1
ATOM 4779 N N . GLY B 1 317 ? 14.664 14.789 -12.781 1 56.31 317 GLY B N 1
ATOM 4780 C CA . GLY B 1 317 ? 15.828 14.539 -11.938 1 56.31 317 GLY B CA 1
ATOM 4781 C C . GLY B 1 317 ? 16.938 13.82 -12.672 1 56.31 317 GLY B C 1
ATOM 4782 O O . GLY B 1 317 ? 18.125 14.031 -12.367 1 56.31 317 GLY B O 1
ATOM 4783 N N . GLU B 1 318 ? 16.469 12.727 -13.445 1 48.34 318 GLU B N 1
ATOM 4784 C CA . GLU B 1 318 ? 17.531 12.148 -14.266 1 48.34 318 GLU B CA 1
ATOM 4785 C C . GLU B 1 318 ? 17.969 13.133 -15.352 1 48.34 318 GLU B C 1
ATOM 4787 O O . GLU B 1 318 ? 18.656 12.742 -16.297 1 48.34 318 GLU B O 1
ATOM 4792 N N . GLY B 1 319 ? 17.516 14.164 -15.422 1 39.84 319 GLY B N 1
ATOM 4793 C CA . GLY B 1 319 ? 18.062 15.086 -16.422 1 39.84 319 GLY B CA 1
ATOM 4794 C C . GLY B 1 319 ? 19.578 15.031 -16.516 1 39.84 319 GLY B C 1
ATOM 4795 O O . GLY B 1 319 ? 20.281 15.719 -15.781 1 39.84 319 GLY B O 1
ATOM 4796 N N . ASN B 1 320 ? 20.047 13.945 -16.578 1 38.72 320 ASN B N 1
ATOM 4797 C CA . ASN B 1 320 ? 21.156 13.844 -17.531 1 38.72 320 ASN B CA 1
ATOM 4798 C C . ASN B 1 320 ? 20.844 14.57 -18.828 1 38.72 320 ASN B C 1
ATOM 4800 O O . ASN B 1 320 ? 21.531 14.383 -19.828 1 38.72 320 ASN B O 1
ATOM 4804 N N . LEU B 1 321 ? 19.703 15.016 -19.031 1 34.56 321 LEU B N 1
ATOM 4805 C CA . LEU B 1 321 ? 19.547 15.836 -20.219 1 34.56 321 LEU B CA 1
ATOM 4806 C C . LEU B 1 321 ? 20.516 17.016 -20.219 1 34.56 321 LEU B C 1
ATOM 4808 O O . LEU B 1 321 ? 21.078 17.359 -21.25 1 34.56 321 LEU B O 1
ATOM 4812 N N . P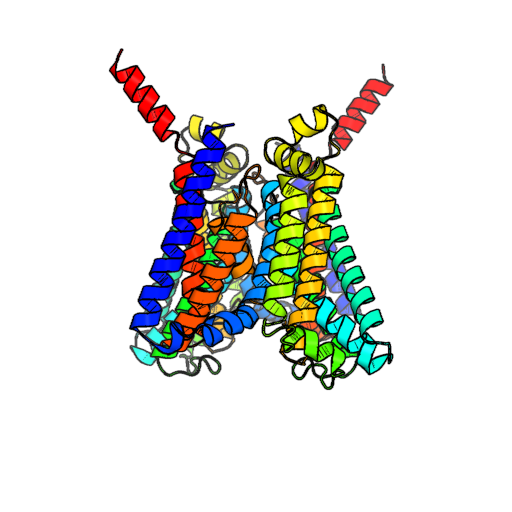HE B 1 322 ? 20.531 17.625 -19.094 1 34.97 322 PHE B N 1
ATOM 4813 C CA . PHE B 1 322 ? 21.516 18.688 -19.141 1 34.97 322 PHE B CA 1
ATOM 4814 C C . PHE B 1 322 ? 22.922 18.141 -19.281 1 34.97 322 PHE B C 1
ATOM 4816 O O . PHE B 1 322 ? 23.766 18.734 -19.953 1 34.97 322 PHE B O 1
ATOM 4823 N N . SER B 1 323 ? 23.156 17.047 -18.641 1 37.91 323 SER B N 1
ATOM 4824 C CA . SER B 1 323 ? 24.5 16.531 -18.906 1 37.91 323 SER B CA 1
ATOM 4825 C C . SER B 1 323 ? 24.609 15.984 -20.312 1 37.91 323 SER B C 1
ATOM 4827 O O . SER B 1 323 ? 25.656 16.109 -20.953 1 37.91 323 SER B O 1
ATOM 4829 N N . ASN B 1 324 ? 23.531 15.383 -20.781 1 36.53 324 ASN B N 1
ATOM 4830 C CA . ASN B 1 324 ? 23.625 14.953 -22.172 1 36.53 324 ASN B CA 1
ATOM 4831 C C . ASN B 1 324 ? 23.516 16.141 -23.141 1 36.53 324 ASN B C 1
ATOM 4833 O O . ASN B 1 324 ? 24.016 16.078 -24.266 1 36.53 324 ASN B O 1
ATOM 4837 N N . ILE B 1 325 ? 22.781 17.094 -22.781 1 35.16 325 ILE B N 1
ATOM 4838 C CA . ILE B 1 325 ? 22.781 18.312 -23.578 1 35.16 325 ILE B CA 1
ATOM 4839 C C . ILE B 1 325 ? 24.141 19 -23.453 1 35.16 325 ILE B C 1
ATOM 4841 O O . ILE B 1 325 ? 24.703 19.469 -24.453 1 35.16 325 ILE B O 1
ATOM 4845 N N . LYS B 1 326 ? 24.656 19.141 -22.234 1 37.72 326 LYS B N 1
ATOM 4846 C CA . LYS B 1 326 ? 25.984 19.734 -22.156 1 37.72 326 LYS B CA 1
ATOM 4847 C C . LYS B 1 326 ? 27.031 18.828 -22.812 1 37.72 326 LYS B C 1
ATOM 4849 O O . LYS B 1 326 ? 27.938 19.312 -23.5 1 37.72 326 LYS B O 1
ATOM 4854 N N . ARG B 1 327 ? 26.812 17.594 -22.594 1 39.41 327 ARG B N 1
ATOM 4855 C CA . ARG B 1 327 ? 27.75 16.688 -23.234 1 39.41 327 ARG B CA 1
ATOM 4856 C C . ARG B 1 327 ? 27.562 16.688 -24.75 1 39.41 327 ARG B C 1
ATOM 4858 O O . ARG B 1 327 ? 28.531 16.656 -25.516 1 39.41 327 ARG B O 1
ATOM 4865 N N . LYS B 1 328 ? 26.328 16.75 -25.141 1 42.34 328 LYS B N 1
ATOM 4866 C CA . LYS B 1 328 ? 26.125 16.891 -26.578 1 42.34 328 LYS B CA 1
ATOM 4867 C C . LYS B 1 328 ? 26.547 18.281 -27.047 1 42.34 328 LYS B C 1
ATOM 4869 O O . LYS B 1 328 ? 26.984 18.453 -28.188 1 42.34 328 LYS B O 1
ATOM 4874 N N . LEU B 1 329 ? 26.234 19.172 -26.188 1 40.06 329 LEU B N 1
ATOM 4875 C CA . LEU B 1 329 ? 26.719 20.5 -26.516 1 40.06 329 LEU B CA 1
ATOM 4876 C C . LEU B 1 329 ? 28.234 20.562 -26.438 1 40.06 329 LEU B C 1
ATOM 4878 O O . LEU B 1 329 ? 28.875 21.281 -27.219 1 40.06 329 LEU B O 1
ATOM 4882 N N . GLN B 1 330 ? 28.688 19.875 -25.484 1 42.09 330 GLN B N 1
ATOM 4883 C CA . GLN B 1 330 ? 30.156 19.875 -25.469 1 42.09 330 GLN B CA 1
ATOM 4884 C C . GLN B 1 330 ? 30.719 19 -26.594 1 42.09 330 GLN B C 1
ATOM 4886 O O . GLN B 1 330 ? 31.781 19.281 -27.125 1 42.09 330 GLN B O 1
ATOM 4891 N N . LEU B 1 331 ? 30 17.828 -26.812 1 44.47 331 LEU B N 1
ATOM 4892 C CA . LEU B 1 331 ? 30.531 17.047 -27.938 1 44.47 331 LEU B CA 1
ATOM 4893 C C . LEU B 1 331 ? 30.266 17.734 -29.266 1 44.47 331 LEU B C 1
ATOM 4895 O O . LEU B 1 331 ? 30.906 17.422 -30.266 1 44.47 331 LEU B O 1
ATOM 4899 N N . GLY B 1 332 ? 29.125 18.5 -29.234 1 40.72 332 GLY B N 1
ATOM 4900 C CA . GLY B 1 332 ? 29.016 19.266 -30.453 1 40.72 332 GLY B CA 1
ATOM 4901 C C . GLY B 1 332 ? 30.125 20.281 -30.625 1 40.72 332 GLY B C 1
ATOM 4902 O O . GLY B 1 332 ? 30.281 20.859 -31.703 1 40.72 332 GLY B O 1
ATOM 4903 N N . ASN B 1 333 ? 30.578 20.828 -29.531 1 39.91 333 ASN B N 1
ATOM 4904 C CA . ASN B 1 333 ? 31.609 21.828 -29.797 1 39.91 333 ASN B CA 1
ATOM 4905 C C . ASN B 1 333 ? 32.969 21.172 -30 1 39.91 333 ASN B C 1
ATOM 4907 O O . ASN B 1 333 ? 34 21.859 -30.078 1 39.91 333 ASN B O 1
ATOM 4911 N N . GLY B 1 334 ? 33.125 19.797 -29.719 1 33.91 334 GLY B N 1
ATOM 4912 C CA . GLY B 1 334 ? 34.406 19.344 -30.297 1 33.91 334 GLY B CA 1
ATOM 4913 C C . GLY B 1 334 ? 34.25 18.703 -31.672 1 33.91 334 GLY B C 1
ATOM 4914 O O . GLY B 1 334 ? 33.125 18.312 -32.062 1 33.91 334 GLY B O 1
#

pLDDT: mean 87.58, std 14.01, range [33.34, 98.75]

Sequence (668 aa):
MNRLKELKGKWELSLVLFLIIEVLIFGMINPRFFKINVLMNSANDFVTVAIIALFMSLVIIVGGIDISMGSVVGLTSVVMGLLWQELGLNIWIALSIAIAVGALCGAFNGYLVAYIGVQAMVATLGTSFLYAGMSLVIIGFSGISAAEGITGFPDSFRALGHGKPFGIPSSLIIFSTLILIAYIILHKTTYGRRIFLTGINREAAEFSGIKTKLVILSTHVLVGVAAAISGMYITSYLSSSRADHGATLTLSVITAVVLGGTAITGGQGSIIGTALASVIIGLMTLGLQMSGLSTRYVGIGIGILLVVSVAIKSSLGEGNLFSNIKRKLQLGNGMNRLKELKGKWELSLVLFLIIEVLIFGMINPRFFKINVLMNSANDFVTVAIIALFMSLVIIVGGIDISMGSVVGLTSVVMGLLWQELGLNIWIALSIAIAVGALCGAFNGYLVAYIGVQAMVATLGTSFLYAGMSLVIIGFSGISAAEGITGFPDSFRALGHGKPFGIPSSLIIFSTLILIAYIILHKTTYGRRIFLTGINREAAEFSGIKTKLVILSTHVLVGVAAAISGMYITSYLSSSRADHGATLTLSVITAVVLGGTAITGGQGSIIGTALASVIIGLMTLGLQMSGLSTRYVGIGIGILLVVSVAIKSSLGEGNLFSNIKRKLQLGNG

Radius of gyration: 25.33 Å; Cα contacts (8 Å, |Δi|>4): 1216; chains: 2; bounding box: 72×71×62 Å

Foldseek 3Di:
DVVQVVVLVVLLVVLVVLLVVLLVVLCVLPVCSVDPLVLLLLLLVLLLLLLLLLLQLLLLQLQAGQLLLLLLLQLLLLQLLCCCPVVVDDSVVSLVVSLVSLLVLLLVLLCCCQVVNDHNHVSNVVVSVVSLVVSVVSCVVVVHDLVQFHADDDPVLLCCQQNQDVNGRNSVVVSVVSLVVSQCCQPVDVLNVLSLVSLVPVVVSVVVPRPSSVSNSVSSSSSSSSSSVSSSNVCSNVRGRHSSRRVLSSLLSLLLFLSLPRASSHNDGDSSSSNSSSSSLSSQQVSCVVSPHDNVCSSVVSVVSSVVSNVVNVVVVPCCVVVVVVVCVVVVVD/DVVQVVVLVVLLVVLVVLLVVLLVVLCVLPVCSVDPVVLLLLLLVLLLLLLLLLLQLLLLQLQAGQLLLLLLLQLLLLQLLCCCPVVVDDSVVSLVVSLVSLLVLLLVLLCCCQPVNDHNHVSNVVVSVVSLVVSVVSCVVVVHDLVQFHADDDPVLLCCQANQVVNGRNSVVVSVVSLVVSQCCQPVDVLNVLSLVSLVPVVVSVVVPRPSSVSNSVSSSSSSSSSSVSSSNVCSNVRGRHSSRRVLSSLLSLLLFLSLPRASSHNDGDSSSSNSSSSSLSSQCVSCVVSPHDNVCSSVVSVVSSVVSNVVCVVVVPCVVVVVVVVCVVVVVD

InterPro domains:
  IPR001851 ABC transporter, permease [PF02653] (39-309)

Solvent-accessible surface area (backbone atoms only — not comparable to full-atom values): 30948 Å² total; per-residue (Å²): 113,67,64,60,51,51,50,49,52,50,52,43,49,50,51,51,51,50,40,52,50,49,52,51,55,39,24,71,74,37,65,63,59,67,37,62,69,50,53,55,58,43,35,66,76,23,38,50,39,36,48,28,19,50,36,40,40,50,28,19,15,47,47,34,46,74,61,22,42,20,22,36,10,2,26,21,17,36,49,23,41,43,34,27,68,74,69,60,39,55,63,69,57,19,49,53,49,17,31,50,52,13,28,49,54,11,38,52,51,11,40,41,31,43,74,43,52,27,59,38,50,61,47,17,46,18,47,20,35,31,36,38,21,48,24,49,50,57,33,55,72,68,68,45,53,67,85,72,34,45,66,81,70,55,67,77,53,32,34,55,39,66,26,49,67,95,76,39,46,32,38,54,52,53,45,53,52,48,48,50,50,47,37,42,48,47,75,68,37,72,64,18,50,51,39,33,42,30,13,65,37,50,67,64,28,42,75,72,68,43,61,54,47,57,52,49,18,49,27,30,19,46,26,19,34,29,16,14,53,28,16,48,39,51,24,23,51,66,49,36,18,31,47,66,40,36,73,75,36,52,64,56,20,53,28,14,21,41,60,14,55,27,34,74,77,21,36,36,64,42,55,67,24,18,52,52,28,25,50,43,52,30,49,47,50,50,39,42,42,72,70,68,42,58,78,72,50,46,43,27,56,52,14,49,49,28,42,49,37,47,44,51,50,33,48,58,67,57,42,47,49,59,52,47,44,46,43,45,49,48,52,62,70,95,114,67,64,60,51,48,51,49,51,50,50,44,48,51,50,51,50,49,43,52,51,48,52,51,55,39,23,71,74,35,65,64,58,67,36,63,70,52,52,55,58,44,34,67,73,24,37,50,38,36,49,29,19,50,35,41,41,50,28,19,14,47,47,34,47,73,59,21,44,21,22,36,11,2,26,22,17,36,50,23,40,43,35,27,68,74,68,60,39,56,63,67,58,20,47,53,48,18,32,51,51,13,28,48,54,10,39,53,49,11,41,42,30,43,74,43,52,27,57,36,50,60,46,18,46,19,45,19,34,30,36,38,22,49,24,49,51,57,33,56,72,69,68,44,53,65,82,73,34,47,68,80,69,55,67,77,52,31,32,54,37,66,26,48,67,96,77,38,47,31,38,55,54,53,47,54,52,49,49,52,51,48,35,42,47,48,76,70,37,70,65,18,50,50,39,34,41,30,13,63,35,51,67,63,28,42,75,70,68,43,62,54,47,58,53,48,19,49,28,28,19,47,26,18,31,28,16,13,52,27,15,50,39,50,24,24,52,67,48,35,17,31,48,66,41,37,70,76,36,53,64,55,20,55,28,16,22,41,59,14,53,28,35,75,76,21,36,35,63,42,54,66,23,18,52,53,27,24,50,44,54,30,50,48,50,50,39,43,44,72,71,68,43,59,77,73,51,46,44,28,56,51,14,50,49,28,42,50,36,46,44,50,50,32,50,59,67,58,42,46,50,58,53,47,44,46,43,45,49,49,52,62,71,95